Protein AF-A0A6A6K483-F1 (afdb_monomer)

InterPro domains:
  IPR006059 Bacterial-type extracellular solute-binding protein [PF13416] (237-508)
  IPR007039 Conjugal transfer TrbC/type IV secretion VirB2 [PF04956] (13-107)

Structure (mmCIF, N/CA/C/O backbone):
data_AF-A0A6A6K483-F1
#
_entry.id   AF-A0A6A6K483-F1
#
loop_
_atom_site.group_PDB
_atom_site.id
_atom_site.type_symbol
_atom_site.label_atom_id
_atom_site.label_alt_id
_atom_site.label_comp_id
_atom_site.label_asym_id
_atom_site.label_entity_id
_atom_site.label_seq_id
_atom_site.pdbx_PDB_ins_code
_atom_site.Cartn_x
_atom_site.Cartn_y
_atom_site.Cartn_z
_atom_site.occupancy
_atom_site.B_iso_or_equiv
_atom_site.auth_seq_id
_atom_site.auth_comp_id
_atom_site.auth_asym_id
_atom_site.auth_atom_id
_atom_site.pdbx_PDB_model_num
ATOM 1 N N . MET A 1 1 ? 1.329 -46.569 41.539 1.00 29.77 1 MET A N 1
ATOM 2 C CA . MET A 1 1 ? 2.566 -45.798 41.291 1.00 29.77 1 MET A CA 1
ATOM 3 C C . MET A 1 1 ? 2.273 -44.766 40.216 1.00 29.77 1 MET A C 1
ATOM 5 O O . MET A 1 1 ? 1.734 -45.157 39.194 1.00 29.77 1 MET A O 1
ATOM 9 N N . GLY A 1 2 ? 2.611 -43.496 40.460 1.00 30.89 2 GLY A N 1
ATOM 10 C CA . GLY A 1 2 ? 2.746 -42.470 39.416 1.00 30.89 2 GLY A CA 1
ATOM 11 C C . GLY A 1 2 ? 1.512 -41.614 39.125 1.00 30.89 2 GLY A C 1
ATOM 12 O O . GLY A 1 2 ? 0.800 -41.870 38.166 1.00 30.89 2 GLY A O 1
ATOM 13 N N . CYS A 1 3 ? 1.306 -40.570 39.931 1.00 24.34 3 CYS A N 1
ATOM 14 C CA . CYS A 1 3 ? 0.443 -39.425 39.632 1.00 24.34 3 CYS A CA 1
ATOM 15 C C . CYS A 1 3 ? 1.303 -38.345 38.950 1.00 24.34 3 CYS A C 1
ATOM 17 O O . CYS A 1 3 ? 2.382 -38.043 39.465 1.00 24.34 3 CYS A O 1
ATOM 19 N N . GLN A 1 4 ? 0.859 -37.763 37.830 1.00 29.91 4 GLN A N 1
ATOM 20 C CA . GLN A 1 4 ? 1.539 -36.624 37.205 1.00 29.91 4 GLN A CA 1
ATOM 21 C C . GLN A 1 4 ? 0.531 -35.601 36.651 1.00 29.91 4 GLN A C 1
ATOM 23 O O . GLN A 1 4 ? -0.190 -35.860 35.695 1.00 29.91 4 GLN A O 1
ATOM 28 N N . LEU A 1 5 ? 0.499 -34.469 37.364 1.00 29.84 5 LEU A N 1
ATOM 29 C CA . LEU A 1 5 ? 0.119 -33.092 37.027 1.00 29.84 5 LEU A CA 1
ATOM 30 C C . LEU A 1 5 ? -0.931 -32.836 35.924 1.00 29.84 5 LEU A C 1
ATOM 32 O O . LEU A 1 5 ? -0.602 -32.735 34.745 1.00 29.84 5 LEU A O 1
ATOM 36 N N . LEU A 1 6 ? -2.148 -32.491 36.364 1.00 28.91 6 LEU A N 1
ATOM 37 C CA . LEU A 1 6 ? -2.961 -31.445 35.735 1.00 28.91 6 LEU A CA 1
ATOM 38 C C . LEU A 1 6 ? -2.673 -30.106 36.438 1.00 28.91 6 LEU A C 1
ATOM 40 O O . LEU A 1 6 ? -2.994 -29.942 37.615 1.00 28.91 6 LEU A O 1
ATOM 44 N N . CYS A 1 7 ? -2.111 -29.137 35.717 1.00 26.17 7 CYS A N 1
ATOM 45 C CA . CYS A 1 7 ? -2.212 -27.720 36.067 1.00 26.17 7 CYS A CA 1
ATOM 46 C C . CYS A 1 7 ? -3.461 -27.162 35.374 1.00 26.17 7 CYS A C 1
ATOM 48 O O . CYS A 1 7 ? -3.463 -27.002 34.157 1.00 26.17 7 CYS A O 1
ATOM 50 N N . CYS A 1 8 ? -4.519 -26.894 36.143 1.00 30.77 8 CYS A N 1
ATOM 51 C CA . CYS A 1 8 ? -5.704 -26.187 35.663 1.00 30.77 8 CYS A CA 1
ATOM 52 C C . CYS A 1 8 ? -5.619 -24.691 35.982 1.00 30.77 8 CYS A C 1
ATOM 54 O O . CYS A 1 8 ? -5.354 -24.293 37.118 1.00 30.77 8 CYS A O 1
ATOM 56 N N . ASP A 1 9 ? -5.907 -23.908 34.944 1.00 32.09 9 ASP A N 1
ATOM 57 C CA . ASP A 1 9 ? -6.281 -22.498 34.934 1.00 32.09 9 ASP A CA 1
ATOM 58 C C . ASP A 1 9 ? -7.317 -22.135 36.004 1.00 32.09 9 ASP A C 1
ATOM 60 O O . ASP A 1 9 ? -8.366 -22.771 36.124 1.00 32.09 9 ASP A O 1
ATOM 64 N N . VAL A 1 10 ? -7.083 -21.025 36.707 1.00 29.17 10 VAL A N 1
ATOM 65 C CA . VAL A 1 10 ? -8.109 -20.344 37.506 1.00 29.17 10 VAL A CA 1
ATOM 66 C C . VAL A 1 10 ? -8.179 -18.885 37.056 1.00 29.17 10 VAL A C 1
ATOM 68 O O . VAL A 1 10 ? -7.315 -18.069 37.366 1.00 29.17 10 VAL A O 1
ATOM 71 N N . ALA A 1 11 ? -9.227 -18.557 36.296 1.00 34.00 11 ALA A N 1
ATOM 72 C CA . ALA A 1 11 ? -9.532 -17.208 35.823 1.00 34.00 11 ALA A CA 1
ATOM 73 C C . ALA A 1 11 ? -9.796 -16.217 36.987 1.00 34.00 11 ALA A C 1
ATOM 75 O O . ALA A 1 11 ? -10.313 -16.615 38.034 1.00 34.00 11 ALA A O 1
ATOM 76 N N . PRO A 1 12 ? -9.581 -14.897 36.812 1.00 39.22 12 PRO A N 1
ATOM 77 C CA . PRO A 1 12 ? -9.793 -13.889 37.863 1.00 39.22 12 PRO A CA 1
ATOM 78 C C . PRO A 1 12 ? -11.254 -13.749 38.343 1.00 39.22 12 PRO A C 1
ATOM 80 O O . PRO A 1 12 ? -11.494 -13.229 39.433 1.00 39.22 12 PRO A O 1
ATOM 83 N N . ARG A 1 13 ? -12.240 -14.273 37.596 1.00 35.31 13 ARG A N 1
ATOM 84 C CA . ARG A 1 13 ? -13.635 -14.408 38.067 1.00 35.31 13 ARG A CA 1
ATOM 85 C C . ARG A 1 13 ? -13.778 -15.422 39.207 1.00 35.31 13 ARG A C 1
ATOM 87 O O . ARG A 1 13 ? -14.622 -15.229 40.082 1.00 35.31 13 ARG A O 1
ATOM 94 N N . HIS A 1 14 ? -12.934 -16.454 39.230 1.00 35.81 14 HIS A N 1
ATOM 95 C CA . HIS A 1 14 ? -12.906 -17.461 40.289 1.00 35.81 14 HIS A CA 1
ATOM 96 C C . HIS A 1 14 ? -12.181 -16.975 41.540 1.00 35.81 14 HIS A C 1
ATOM 98 O O . HIS A 1 14 ? -12.534 -17.398 42.629 1.00 35.81 14 HIS A O 1
ATOM 104 N N . LEU A 1 15 ? -11.244 -16.028 41.425 1.00 36.41 15 LEU A N 1
ATOM 105 C CA . LEU A 1 15 ? -10.592 -15.434 42.595 1.00 36.41 15 LEU A CA 1
ATOM 106 C C . LEU A 1 15 ? -11.567 -14.547 43.386 1.00 36.41 15 LEU A C 1
ATOM 108 O O . LEU A 1 15 ? -11.631 -14.634 44.606 1.00 36.41 15 LEU A O 1
ATOM 112 N N . ALA A 1 16 ? -12.384 -13.743 42.698 1.00 38.66 16 ALA A N 1
ATOM 113 C CA . ALA A 1 16 ? -13.395 -12.902 43.343 1.00 38.66 16 ALA A CA 1
ATOM 114 C C . ALA A 1 16 ? -14.538 -13.731 43.952 1.00 38.66 16 ALA A C 1
ATOM 116 O O . ALA A 1 16 ? -14.957 -13.469 45.076 1.00 38.66 16 ALA A O 1
ATOM 117 N N . THR A 1 17 ? -15.005 -14.772 43.254 1.00 41.50 17 THR A N 1
ATOM 118 C CA . THR A 1 17 ? -16.007 -15.699 43.808 1.00 41.50 17 THR A CA 1
ATOM 119 C C . THR A 1 17 ? -15.435 -16.586 44.911 1.00 41.50 17 THR A C 1
ATOM 121 O O . THR A 1 17 ? -16.147 -16.840 45.874 1.00 41.50 17 THR A O 1
ATOM 124 N N . ALA A 1 18 ? -14.158 -16.978 44.859 1.00 36.81 18 ALA A N 1
ATOM 125 C CA . ALA A 1 18 ? -13.492 -17.702 45.943 1.00 36.81 18 ALA A CA 1
ATOM 126 C C . ALA A 1 18 ? -13.280 -16.823 47.180 1.00 36.81 18 ALA A C 1
ATOM 128 O O . ALA A 1 18 ? -13.483 -17.298 48.289 1.00 36.81 18 ALA A O 1
ATOM 129 N N . VAL A 1 19 ? -12.937 -15.540 47.014 1.00 42.03 19 VAL A N 1
ATOM 130 C CA . VAL A 1 19 ? -12.815 -14.582 48.126 1.00 42.03 19 VAL A CA 1
ATOM 131 C C . VAL A 1 19 ? -14.181 -14.304 48.756 1.00 42.03 19 VAL A C 1
ATOM 133 O O . VAL A 1 19 ? -14.299 -14.321 49.977 1.00 42.03 19 VAL A O 1
ATOM 136 N N . VAL A 1 20 ? -15.235 -14.135 47.952 1.00 45.78 20 VAL A N 1
ATOM 137 C CA . VAL A 1 20 ? -16.608 -13.966 48.456 1.00 45.78 20 VAL A CA 1
ATOM 138 C C . VAL A 1 20 ? -17.121 -15.248 49.121 1.00 45.78 20 VAL A C 1
ATOM 140 O O . VAL A 1 20 ? -17.722 -15.162 50.186 1.00 45.78 20 VAL A O 1
ATOM 143 N N . ALA A 1 21 ? -16.830 -16.428 48.566 1.00 40.31 21 ALA A N 1
ATOM 144 C CA . ALA A 1 21 ? -17.188 -17.715 49.161 1.00 40.31 21 ALA A CA 1
ATOM 145 C C . ALA A 1 21 ? -16.421 -17.991 50.462 1.00 40.31 21 ALA A C 1
ATOM 147 O O . ALA A 1 21 ? -17.023 -18.483 51.406 1.00 40.31 21 ALA A O 1
ATOM 148 N N . LEU A 1 22 ? -15.136 -17.623 50.551 1.00 38.66 22 LEU A N 1
ATOM 149 C CA . LEU A 1 22 ? -14.339 -17.688 51.783 1.00 38.66 22 LEU A CA 1
ATOM 150 C C . LEU A 1 22 ? -14.907 -16.761 52.858 1.00 38.66 22 LEU A C 1
ATOM 152 O O . LEU A 1 22 ? -15.081 -17.189 53.994 1.00 38.66 22 LEU A O 1
ATOM 156 N N . ILE A 1 23 ? -15.256 -15.523 52.502 1.00 43.28 23 ILE A N 1
ATOM 157 C CA . ILE A 1 23 ? -15.894 -14.573 53.422 1.00 43.28 23 ILE A CA 1
ATOM 158 C C . ILE A 1 23 ? -17.250 -15.115 53.899 1.00 43.28 23 ILE A C 1
ATOM 160 O O . ILE A 1 23 ? -17.551 -15.039 55.087 1.00 43.28 23 ILE A O 1
ATOM 164 N N . TRP A 1 24 ? -18.035 -15.734 53.014 1.00 40.78 24 TRP A N 1
ATOM 165 C CA . TRP A 1 24 ? -19.306 -16.367 53.371 1.00 40.78 24 TRP A CA 1
ATOM 166 C C . TRP A 1 24 ? -19.113 -17.589 54.285 1.00 40.78 24 TRP A C 1
ATOM 168 O O . TRP A 1 24 ? -19.817 -17.714 55.283 1.00 40.78 24 TRP A O 1
ATOM 178 N N . LEU A 1 25 ? -18.103 -18.428 54.019 1.00 36.88 25 LEU A N 1
ATOM 179 C CA . LEU A 1 25 ? -17.744 -19.588 54.845 1.00 36.88 25 LEU A CA 1
ATOM 180 C C . LEU A 1 25 ? -17.293 -19.179 56.254 1.00 36.88 25 LEU A C 1
ATOM 182 O O . LEU A 1 25 ? -17.681 -19.821 57.231 1.00 36.88 25 LEU A O 1
ATOM 186 N N . PHE A 1 26 ? -16.528 -18.088 56.375 1.00 37.84 26 PHE A N 1
ATOM 187 C CA . PHE A 1 26 ? -16.129 -17.515 57.665 1.00 37.84 26 PHE A CA 1
ATOM 188 C C . PHE A 1 26 ? -17.325 -16.955 58.453 1.00 37.84 26 PHE A C 1
ATOM 190 O O . PHE A 1 26 ? -17.364 -17.085 59.676 1.00 37.84 26 PHE A O 1
ATOM 197 N N . ILE A 1 27 ? -18.329 -16.395 57.771 1.00 42.81 27 ILE A N 1
ATOM 198 C CA . ILE A 1 27 ? -19.559 -15.883 58.397 1.00 42.81 27 ILE A CA 1
ATOM 199 C C . ILE A 1 27 ? -20.476 -17.036 58.852 1.00 42.81 27 ILE A C 1
ATOM 201 O O . ILE A 1 27 ? -21.057 -16.976 59.937 1.00 42.81 27 ILE A O 1
ATOM 205 N N . THR A 1 28 ? -20.562 -18.128 58.085 1.00 39.38 28 THR A N 1
ATOM 206 C CA . THR A 1 28 ? -21.364 -19.307 58.460 1.00 39.38 28 THR A CA 1
ATOM 207 C C . THR A 1 28 ? -20.698 -20.193 59.516 1.00 39.38 28 THR A C 1
ATOM 209 O O . THR A 1 28 ? -21.388 -20.772 60.346 1.00 39.38 28 THR A O 1
ATOM 212 N N . ALA A 1 29 ? -19.363 -20.273 59.559 1.00 35.72 29 ALA A N 1
ATOM 213 C CA . ALA A 1 29 ? -18.657 -21.030 60.600 1.00 35.72 29 ALA A CA 1
ATOM 214 C C . ALA A 1 29 ? -18.699 -20.329 61.973 1.00 35.72 29 ALA A C 1
ATOM 216 O O . ALA A 1 29 ? -18.666 -20.992 63.011 1.00 35.72 29 ALA A O 1
ATOM 217 N N . GLY A 1 30 ? -18.827 -18.996 61.992 1.00 35.72 30 GLY A N 1
ATOM 218 C CA . GLY A 1 30 ? -18.997 -18.210 63.219 1.00 35.72 30 GLY A CA 1
ATOM 219 C C . GLY A 1 30 ? -20.357 -18.394 63.905 1.00 35.72 30 GLY A C 1
ATOM 220 O O . GLY A 1 30 ? -20.473 -18.132 65.098 1.00 35.72 30 GLY A O 1
ATOM 221 N N . SER A 1 31 ? -21.375 -18.885 63.190 1.00 34.00 31 SER A N 1
ATOM 222 C CA . SER A 1 31 ? -22.731 -19.087 63.728 1.00 34.00 31 SER A CA 1
ATOM 223 C C . SER A 1 31 ? -22.969 -20.488 64.307 1.00 34.00 31 SER A C 1
ATOM 225 O O . SER A 1 31 ? -23.904 -20.670 65.083 1.00 34.00 31 SER A O 1
ATOM 227 N N . THR A 1 32 ? -22.097 -21.465 64.037 1.00 31.89 32 THR A N 1
ATOM 228 C CA . THR A 1 32 ? -22.197 -22.825 64.606 1.00 31.89 32 THR A CA 1
ATOM 229 C C . THR A 1 32 ? -21.470 -23.022 65.941 1.00 31.89 32 THR A C 1
ATOM 231 O O . THR A 1 32 ? -21.658 -24.054 66.574 1.00 31.89 32 THR A O 1
ATOM 234 N N . TYR A 1 33 ? -20.696 -22.041 66.421 1.00 31.97 33 TYR A N 1
ATOM 235 C CA . TYR A 1 33 ? -20.031 -22.103 67.737 1.00 31.97 33 TYR A CA 1
ATOM 236 C C . TYR A 1 33 ? -20.806 -21.417 68.875 1.00 31.97 33 TYR A C 1
ATOM 238 O O . TYR A 1 33 ? -20.370 -21.456 70.021 1.00 31.97 33 TYR A O 1
ATOM 246 N N . ALA A 1 34 ? -21.965 -20.816 68.592 1.00 31.75 34 ALA A N 1
ATOM 247 C CA . ALA A 1 34 ? -22.735 -20.061 69.583 1.00 31.75 34 ALA A CA 1
ATOM 248 C C . ALA A 1 34 ? -23.815 -20.879 70.327 1.00 31.75 34 ALA A C 1
ATOM 250 O O . ALA A 1 34 ? -24.499 -20.321 71.176 1.00 31.75 34 ALA A O 1
ATOM 251 N N . ASN A 1 35 ? -23.976 -22.180 70.044 1.00 34.09 35 ASN A N 1
ATOM 252 C CA . ASN A 1 35 ? -25.113 -22.974 70.547 1.00 34.09 35 ASN A CA 1
ATOM 253 C C . ASN A 1 35 ? -24.764 -24.170 71.452 1.00 34.09 35 ASN A C 1
ATOM 255 O O . ASN A 1 35 ? -25.586 -25.063 71.638 1.00 34.09 35 ASN A O 1
ATOM 259 N N . THR A 1 36 ? -23.590 -24.184 72.084 1.00 33.44 3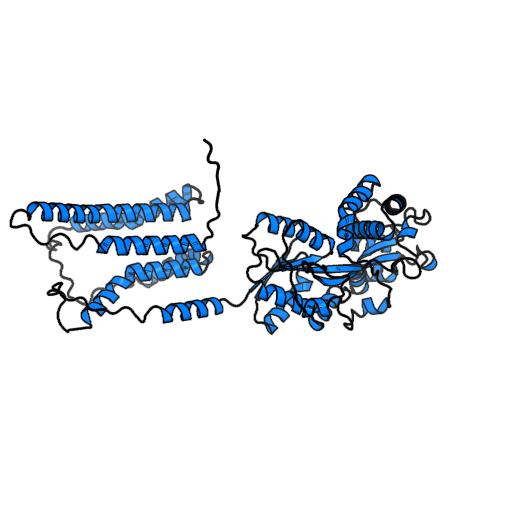6 THR A N 1
ATOM 260 C CA . THR A 1 36 ? -23.279 -25.166 73.141 1.00 33.44 36 THR A CA 1
ATOM 261 C C . THR A 1 36 ? -22.558 -24.510 74.311 1.00 33.44 36 THR A C 1
ATOM 263 O O . THR A 1 36 ? -21.376 -24.747 74.532 1.00 33.44 36 THR A O 1
ATOM 266 N N . ALA A 1 37 ? -23.268 -23.670 75.061 1.00 33.22 37 ALA A N 1
ATOM 267 C CA . ALA A 1 37 ? -22.848 -23.251 76.399 1.00 33.22 37 ALA A CA 1
ATOM 268 C C . ALA A 1 37 ? -24.057 -22.822 77.250 1.00 33.22 37 ALA A C 1
ATOM 270 O O . ALA A 1 37 ? -24.056 -21.772 77.881 1.00 33.22 37 ALA A O 1
ATOM 271 N N . SER A 1 38 ? -25.118 -23.630 77.269 1.00 34.97 38 SER A N 1
ATOM 272 C CA . SER A 1 38 ? -26.158 -23.539 78.296 1.00 34.97 38 SER A CA 1
ATOM 273 C C . SER A 1 38 ? -26.013 -24.736 79.231 1.00 34.97 38 SER A C 1
ATOM 275 O O . SER A 1 38 ? -26.498 -25.819 78.904 1.00 34.97 38 SER A O 1
ATOM 277 N N . ASN A 1 39 ? -25.283 -24.532 80.334 1.00 41.19 39 ASN A N 1
ATOM 278 C CA . ASN A 1 39 ? -25.321 -25.253 81.622 1.00 41.19 39 ASN A CA 1
ATOM 279 C C . ASN A 1 39 ? -23.914 -25.493 82.192 1.00 41.19 39 ASN A C 1
ATOM 281 O O . ASN A 1 39 ? -23.335 -26.559 82.004 1.00 41.19 39 ASN A O 1
ATOM 285 N N . ALA A 1 40 ? -23.400 -24.536 82.967 1.00 29.20 40 ALA A N 1
ATOM 286 C CA . ALA A 1 40 ? -22.409 -24.817 84.004 1.00 29.20 40 ALA A CA 1
ATOM 287 C C . ALA A 1 40 ? -22.515 -23.772 85.123 1.00 29.20 40 ALA A C 1
ATOM 289 O O . ALA A 1 40 ? -22.341 -22.573 84.928 1.00 29.20 40 ALA A O 1
ATOM 290 N N . THR A 1 41 ? -22.859 -24.252 86.309 1.00 35.22 41 THR A N 1
ATOM 291 C CA . THR A 1 41 ? -22.999 -23.504 87.556 1.00 35.22 41 THR A CA 1
ATOM 292 C C . THR A 1 41 ? -21.644 -23.061 88.124 1.00 35.22 41 THR A C 1
ATOM 294 O O . THR A 1 41 ? -20.740 -23.875 88.274 1.00 35.22 41 THR A O 1
ATOM 297 N N . ALA A 1 42 ? -21.557 -21.787 88.519 1.00 39.59 42 ALA A N 1
ATOM 298 C CA . ALA A 1 42 ? -20.763 -21.244 89.635 1.00 39.59 42 ALA A CA 1
ATOM 299 C C . ALA A 1 42 ? -19.236 -21.512 89.729 1.00 39.59 42 ALA A C 1
ATOM 301 O O . ALA A 1 42 ? -18.685 -21.393 90.822 1.00 39.59 42 ALA A O 1
ATOM 302 N N . ALA A 1 43 ? -18.524 -21.783 88.627 1.00 41.94 43 ALA A N 1
ATOM 303 C CA . ALA A 1 43 ? -17.050 -21.884 88.623 1.00 41.94 43 ALA A CA 1
ATOM 304 C C . ALA A 1 43 ? -16.328 -21.049 87.535 1.00 41.94 43 ALA A C 1
ATOM 306 O O . ALA A 1 43 ? -15.119 -21.189 87.363 1.00 41.94 43 ALA A O 1
ATOM 307 N N . ASP A 1 44 ? -17.031 -20.169 86.812 1.00 51.12 44 ASP A N 1
ATOM 308 C CA . ASP A 1 44 ? -16.565 -19.650 85.508 1.00 51.12 44 ASP A CA 1
ATOM 309 C C . ASP A 1 44 ? -16.249 -18.137 85.445 1.00 51.12 44 ASP A C 1
ATOM 311 O O . ASP A 1 44 ? -16.007 -17.567 84.381 1.00 51.12 44 ASP A O 1
ATOM 315 N N . ASP A 1 45 ? -16.196 -17.440 86.582 1.00 49.44 45 ASP A N 1
ATOM 316 C CA . ASP A 1 45 ? -15.871 -16.002 86.575 1.00 49.44 45 ASP A CA 1
ATOM 317 C C . ASP A 1 45 ? -14.387 -15.755 86.222 1.00 49.44 45 ASP A C 1
ATOM 319 O O . ASP A 1 45 ? -14.036 -14.786 85.548 1.00 49.44 45 ASP A O 1
ATOM 323 N N . THR A 1 46 ? -13.491 -16.673 86.599 1.00 47.56 46 THR A N 1
ATOM 324 C CA . THR A 1 46 ? -12.047 -16.524 86.362 1.00 47.56 46 THR A CA 1
ATOM 325 C C . THR A 1 46 ? -11.664 -16.808 84.910 1.00 47.56 46 THR A C 1
ATOM 327 O O . THR A 1 46 ? -10.884 -16.053 84.333 1.00 47.56 46 THR A O 1
ATOM 330 N N . ALA A 1 47 ? -12.216 -17.855 84.288 1.00 43.62 47 ALA A N 1
ATOM 331 C CA . ALA A 1 47 ? -11.900 -18.194 82.899 1.00 43.62 47 ALA A CA 1
ATOM 332 C C . ALA A 1 47 ? -12.513 -17.176 81.925 1.00 43.62 47 ALA A C 1
ATOM 334 O O . ALA A 1 47 ? -11.818 -16.704 81.023 1.00 43.62 47 ALA A O 1
ATOM 335 N N . THR A 1 48 ? -13.738 -16.713 82.191 1.00 47.44 48 THR A N 1
ATOM 336 C CA . THR A 1 48 ? -14.366 -15.614 81.442 1.00 47.44 48 THR A CA 1
ATOM 337 C C . THR A 1 48 ? -13.557 -14.313 81.547 1.00 47.44 48 THR A C 1
ATOM 339 O O . THR A 1 48 ? -13.284 -13.666 80.534 1.00 47.44 48 THR A O 1
ATOM 342 N N . LYS A 1 49 ? -13.064 -13.954 82.744 1.00 42.31 49 LYS A N 1
ATOM 343 C CA . LYS A 1 49 ? -12.193 -12.776 82.935 1.00 42.31 49 LYS A CA 1
ATOM 344 C C . LYS A 1 49 ? -10.848 -12.897 82.220 1.00 42.31 49 LYS A C 1
ATOM 346 O O . LYS A 1 49 ? -10.361 -11.908 81.670 1.00 42.31 49 LYS A O 1
ATOM 351 N N . VAL A 1 50 ? -10.242 -14.084 82.202 1.00 43.28 50 VAL A N 1
ATOM 352 C CA . VAL A 1 50 ? -8.976 -14.330 81.494 1.00 43.28 50 VAL A CA 1
ATOM 353 C C . VAL A 1 50 ? -9.181 -14.211 79.983 1.00 43.28 50 VAL A C 1
ATOM 355 O O . VAL A 1 50 ? -8.405 -13.523 79.325 1.00 43.28 50 VAL A O 1
ATOM 358 N N . ILE A 1 51 ? -10.256 -14.784 79.439 1.00 46.88 51 ILE A N 1
ATOM 359 C CA . ILE A 1 51 ? -10.583 -14.702 78.009 1.00 46.88 51 ILE A CA 1
ATOM 360 C C . ILE A 1 51 ? -10.888 -13.253 77.600 1.00 46.88 51 ILE A C 1
ATOM 362 O O . ILE A 1 51 ? -10.339 -12.775 76.607 1.00 46.88 51 ILE A O 1
ATOM 366 N N . CYS A 1 52 ? -11.658 -12.504 78.394 1.00 43.59 52 CYS A N 1
ATOM 367 C CA . CYS A 1 52 ? -11.887 -11.077 78.152 1.00 43.59 52 CYS A CA 1
ATOM 368 C C . CYS A 1 52 ? -10.586 -10.262 78.188 1.00 43.59 52 CYS A C 1
ATOM 370 O O . CYS A 1 52 ? -10.364 -9.428 77.311 1.00 43.59 52 CYS A O 1
ATOM 372 N N . ASN A 1 53 ? -9.689 -10.525 79.144 1.00 45.00 53 ASN A N 1
ATOM 373 C CA . ASN A 1 53 ? -8.401 -9.834 79.214 1.00 45.00 53 ASN A CA 1
ATOM 374 C C . ASN A 1 53 ? -7.482 -10.181 78.037 1.00 45.00 53 ASN A C 1
ATOM 376 O O . ASN A 1 53 ? -6.797 -9.295 77.531 1.00 45.00 53 ASN A O 1
ATOM 380 N N . VAL A 1 54 ? -7.498 -11.426 77.554 1.00 44.72 54 VAL A N 1
ATOM 381 C CA . VAL A 1 54 ? -6.748 -11.839 76.359 1.00 44.72 54 VAL A CA 1
ATOM 382 C C . VAL A 1 54 ? -7.320 -11.179 75.103 1.00 44.72 54 VAL A C 1
ATOM 384 O O . VAL A 1 54 ? -6.551 -10.675 74.291 1.00 44.72 54 VAL A O 1
ATOM 387 N N . ILE A 1 55 ? -8.644 -11.084 74.962 1.00 48.00 55 ILE A N 1
ATOM 388 C CA . ILE A 1 55 ? -9.285 -10.395 73.829 1.00 48.00 55 ILE A CA 1
ATOM 389 C C . ILE A 1 55 ? -8.960 -8.896 73.849 1.00 48.00 55 ILE A C 1
ATOM 391 O O . ILE A 1 55 ? -8.579 -8.340 72.821 1.00 48.00 55 ILE A O 1
ATOM 395 N N . VAL A 1 56 ? -9.019 -8.246 75.014 1.00 47.75 56 VAL A N 1
ATOM 396 C CA . VAL A 1 56 ? -8.651 -6.827 75.164 1.00 47.75 56 VAL A CA 1
ATOM 397 C C . VAL A 1 56 ? -7.154 -6.611 74.918 1.00 47.75 56 VAL A C 1
ATOM 399 O O . VAL A 1 56 ? -6.763 -5.605 74.325 1.00 47.75 56 VAL A O 1
ATOM 402 N N . PHE A 1 57 ? -6.302 -7.556 75.317 1.00 46.06 57 PHE A N 1
ATOM 403 C CA . PHE A 1 57 ? -4.864 -7.522 75.053 1.00 46.06 57 PHE A CA 1
ATOM 404 C C . PHE A 1 57 ? -4.553 -7.692 73.560 1.00 46.06 57 PHE A C 1
ATOM 406 O O . PHE A 1 57 ? -3.784 -6.910 73.002 1.00 46.06 57 PHE A O 1
ATOM 413 N N . VAL A 1 58 ? -5.210 -8.639 72.883 1.00 45.69 58 VAL A N 1
ATOM 414 C CA . VAL A 1 58 ? -5.092 -8.854 71.432 1.00 45.69 58 VAL A CA 1
ATOM 415 C C . VAL A 1 58 ? -5.665 -7.674 70.648 1.00 45.69 58 VAL A C 1
ATOM 417 O O . VAL A 1 58 ? -5.074 -7.279 69.651 1.00 45.69 58 VAL A O 1
ATOM 420 N N . GLN A 1 59 ? -6.742 -7.033 71.100 1.00 45.44 59 GLN A N 1
ATOM 421 C CA . GLN A 1 59 ? -7.242 -5.804 70.475 1.00 45.44 59 GLN A CA 1
ATOM 422 C C . GLN A 1 59 ? -6.291 -4.617 70.689 1.00 45.44 59 GLN A C 1
ATOM 424 O O . GLN A 1 59 ? -6.087 -3.825 69.770 1.00 45.44 59 GLN A O 1
ATOM 429 N N . LYS A 1 60 ? -5.648 -4.512 71.860 1.00 45.88 60 LYS A N 1
ATOM 430 C CA . LYS A 1 60 ? -4.670 -3.449 72.147 1.00 45.88 60 LYS A CA 1
ATOM 431 C C . LYS A 1 60 ? -3.338 -3.617 71.415 1.00 45.88 60 LYS A C 1
ATOM 433 O O . LYS A 1 60 ? -2.737 -2.606 71.068 1.00 45.88 60 LYS A O 1
ATOM 438 N N . LEU A 1 61 ? -2.868 -4.844 71.181 1.00 46.03 61 LEU A N 1
ATOM 439 C CA . LEU A 1 61 ? -1.596 -5.112 70.488 1.00 46.03 61 LEU A CA 1
ATOM 440 C C . LEU A 1 61 ? -1.766 -5.425 69.001 1.00 46.03 61 LEU A C 1
ATOM 442 O O . LEU A 1 61 ? -0.963 -4.985 68.182 1.00 46.03 61 LEU A O 1
ATOM 446 N N . GLY A 1 62 ? -2.81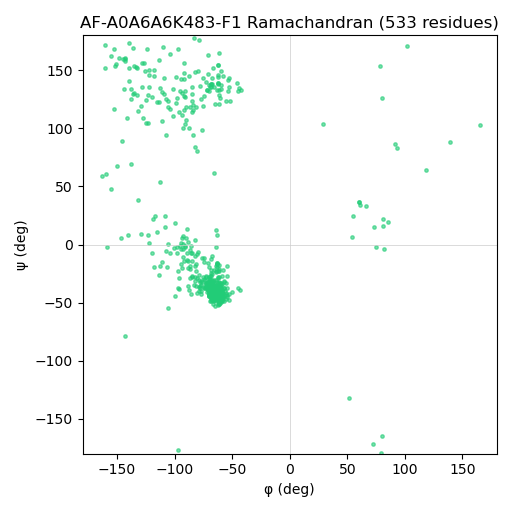8 -6.150 68.637 1.00 44.47 62 GLY A N 1
ATOM 447 C CA . GLY A 1 62 ? -3.077 -6.592 67.271 1.00 44.47 62 GLY A CA 1
ATOM 448 C C . GLY A 1 62 ? -3.473 -5.448 66.347 1.00 44.47 62 GLY A C 1
ATOM 449 O O . GLY A 1 62 ? -2.988 -5.398 65.221 1.00 44.47 62 GLY A O 1
ATOM 450 N N . LEU A 1 63 ? -4.280 -4.488 66.814 1.00 49.09 63 LEU A N 1
ATOM 451 C CA . LEU A 1 63 ? -4.717 -3.368 65.973 1.00 49.09 63 LEU A CA 1
ATOM 452 C C . LEU A 1 63 ? -3.549 -2.441 65.572 1.00 49.09 63 LEU A C 1
ATOM 454 O O . LEU A 1 63 ? -3.427 -2.142 64.383 1.00 49.09 63 LEU A O 1
ATOM 458 N N . PRO A 1 64 ? -2.636 -2.034 66.481 1.00 53.06 64 PRO A N 1
ATOM 459 C CA . PRO A 1 64 ? -1.465 -1.237 66.106 1.00 53.06 64 PRO A CA 1
ATOM 460 C C . PRO A 1 64 ? -0.471 -1.993 65.219 1.00 53.06 64 PRO A C 1
ATOM 462 O O . PRO A 1 64 ? 0.065 -1.410 64.279 1.00 53.06 64 PRO A O 1
ATOM 465 N N . ILE A 1 65 ? -0.249 -3.289 65.473 1.00 56.59 65 ILE A N 1
ATOM 466 C CA . ILE A 1 65 ? 0.674 -4.113 64.677 1.00 56.59 65 ILE A CA 1
ATOM 467 C C . ILE A 1 65 ? 0.114 -4.334 63.268 1.00 56.59 65 ILE A C 1
ATOM 469 O O . ILE A 1 65 ? 0.824 -4.127 62.287 1.00 56.59 65 ILE A O 1
ATOM 473 N N . MET A 1 66 ? -1.169 -4.680 63.149 1.00 53.69 66 MET A N 1
ATOM 474 C CA . MET A 1 66 ? -1.830 -4.883 61.858 1.00 53.69 66 MET A CA 1
ATOM 475 C C . MET A 1 66 ? -1.878 -3.578 61.055 1.00 53.69 66 MET A C 1
ATOM 477 O O . MET A 1 66 ? -1.562 -3.572 59.868 1.00 53.69 66 MET A O 1
ATOM 481 N N . THR A 1 67 ? -2.162 -2.455 61.721 1.00 60.31 67 THR A N 1
ATOM 482 C CA . THR A 1 67 ? -2.106 -1.126 61.099 1.00 60.31 67 THR A CA 1
ATOM 483 C C . THR A 1 67 ? -0.689 -0.806 60.619 1.00 60.31 67 THR A C 1
ATOM 485 O O . THR A 1 67 ? -0.525 -0.349 59.493 1.00 60.31 67 THR A O 1
ATOM 488 N N . GLY A 1 68 ? 0.343 -1.114 61.413 1.00 61.75 68 GLY A N 1
ATOM 489 C CA . GLY A 1 68 ? 1.747 -0.926 61.037 1.00 61.75 68 GLY A CA 1
ATOM 490 C C . GLY A 1 68 ? 2.184 -1.774 59.839 1.00 61.75 68 GLY A C 1
ATOM 491 O O . GLY A 1 68 ? 2.877 -1.271 58.958 1.00 61.75 68 GLY A O 1
ATOM 492 N N . VAL A 1 69 ? 1.739 -3.031 59.753 1.00 56.19 69 VAL A N 1
ATOM 493 C CA . VAL A 1 69 ? 2.048 -3.929 58.624 1.00 56.19 69 VAL A CA 1
ATOM 494 C C . VAL A 1 69 ? 1.323 -3.492 57.347 1.00 56.19 69 VAL A C 1
ATOM 496 O O . VAL A 1 69 ? 1.918 -3.492 56.267 1.00 56.19 69 VAL A O 1
ATOM 499 N N . ILE A 1 70 ? 0.064 -3.060 57.451 1.00 59.62 70 ILE A N 1
ATOM 500 C CA . ILE A 1 70 ? -0.717 -2.573 56.303 1.00 59.62 70 ILE A CA 1
ATOM 501 C C . ILE A 1 70 ? -0.159 -1.235 55.794 1.00 59.62 70 ILE A C 1
ATOM 503 O O . ILE A 1 70 ? 0.020 -1.064 54.588 1.00 59.62 70 ILE A O 1
ATOM 507 N N . LEU A 1 71 ? 0.199 -0.307 56.688 1.00 63.22 71 LEU A N 1
ATOM 508 C CA . LEU A 1 71 ? 0.863 0.942 56.297 1.00 63.22 71 LEU A CA 1
ATOM 509 C C . LEU A 1 71 ? 2.259 0.687 55.727 1.00 63.22 71 LEU A C 1
ATOM 511 O O . LEU A 1 71 ? 2.597 1.252 54.692 1.00 63.22 71 LEU A O 1
ATOM 515 N N . GLY A 1 72 ? 3.051 -0.190 56.347 1.00 57.47 72 GLY A N 1
ATOM 516 C CA . GLY A 1 72 ? 4.402 -0.520 55.891 1.00 57.47 72 GLY A CA 1
ATOM 517 C C . GLY A 1 72 ? 4.419 -1.164 54.504 1.00 57.47 72 GLY A C 1
ATOM 518 O O . GLY A 1 72 ? 5.198 -0.755 53.645 1.00 57.47 72 GLY A O 1
ATOM 519 N N . SER A 1 73 ? 3.514 -2.113 54.247 1.00 48.12 73 SER A N 1
ATOM 520 C CA . SER A 1 73 ? 3.362 -2.740 52.926 1.00 48.12 73 SER A CA 1
ATOM 521 C C . SER A 1 73 ? 2.847 -1.757 51.869 1.00 48.12 73 SER A C 1
ATOM 523 O O . SER A 1 73 ? 3.360 -1.744 50.751 1.00 48.12 73 SER A O 1
ATOM 525 N N . SER A 1 74 ? 1.916 -0.869 52.230 1.00 56.41 74 SER A N 1
ATOM 526 C CA . SER A 1 74 ? 1.404 0.172 51.327 1.00 56.41 74 SER A CA 1
ATOM 527 C C . SER A 1 74 ? 2.474 1.211 50.975 1.00 56.41 74 SER A C 1
ATOM 529 O O . SER A 1 74 ? 2.620 1.583 49.813 1.00 56.41 74 SER A O 1
ATOM 531 N N . ILE A 1 75 ? 3.280 1.643 51.950 1.00 62.88 75 ILE A N 1
ATOM 532 C CA . ILE A 1 75 ? 4.395 2.573 51.725 1.00 62.88 75 ILE A CA 1
ATOM 533 C C . ILE A 1 75 ? 5.469 1.913 50.853 1.00 62.88 75 ILE A C 1
ATOM 535 O O . ILE A 1 75 ? 5.942 2.527 49.903 1.00 62.88 75 ILE A O 1
ATOM 539 N N . MET A 1 76 ? 5.815 0.651 51.106 1.00 52.66 76 MET A N 1
ATOM 540 C CA . MET A 1 76 ? 6.772 -0.091 50.276 1.00 52.66 76 MET A CA 1
ATOM 541 C C . MET A 1 76 ? 6.278 -0.273 48.833 1.00 52.66 76 MET A C 1
ATOM 543 O O . MET A 1 76 ? 7.060 -0.118 47.898 1.00 52.66 76 MET A O 1
ATOM 547 N N . ALA A 1 77 ? 4.985 -0.534 48.628 1.00 54.75 77 ALA A N 1
ATOM 548 C CA . ALA A 1 77 ? 4.400 -0.672 47.294 1.00 54.75 77 ALA A CA 1
ATOM 549 C C . ALA A 1 77 ? 4.390 0.650 46.502 1.00 54.75 77 ALA A C 1
ATOM 551 O O . ALA A 1 77 ? 4.563 0.640 45.284 1.00 54.75 77 ALA A O 1
ATOM 552 N N . ILE A 1 78 ? 4.216 1.786 47.186 1.00 55.34 78 ILE A N 1
ATOM 553 C CA . ILE A 1 78 ? 4.145 3.115 46.561 1.00 55.34 78 ILE A CA 1
ATOM 554 C C . ILE A 1 78 ? 5.544 3.714 46.354 1.00 55.34 78 ILE A C 1
ATOM 556 O O . ILE A 1 78 ? 5.827 4.280 45.299 1.00 55.34 78 ILE A O 1
ATOM 560 N N . PHE A 1 79 ? 6.433 3.581 47.341 1.00 50.88 79 PHE A N 1
ATOM 561 C CA . PHE A 1 79 ? 7.726 4.270 47.377 1.00 50.88 79 PHE A CA 1
ATOM 562 C C . PHE A 1 79 ? 8.932 3.356 47.107 1.00 50.88 79 PHE A C 1
ATOM 564 O O . PHE A 1 79 ? 10.036 3.863 46.930 1.00 50.88 79 PHE A O 1
ATOM 571 N N . GLY A 1 80 ? 8.752 2.035 46.986 1.00 53.12 80 GLY A N 1
ATOM 572 C CA . GLY A 1 80 ? 9.836 1.063 46.758 1.00 53.12 80 GLY A CA 1
ATOM 573 C C . GLY A 1 80 ? 10.592 1.203 45.428 1.00 53.12 80 GLY A C 1
ATOM 574 O O . GLY A 1 80 ? 11.544 0.469 45.185 1.00 53.12 80 GLY A O 1
ATOM 575 N N . ARG A 1 81 ? 10.190 2.143 44.563 1.00 55.97 81 ARG A N 1
ATOM 576 C CA . ARG A 1 81 ? 10.888 2.498 43.314 1.00 55.97 81 ARG A CA 1
ATOM 577 C C . ARG A 1 81 ? 11.649 3.828 43.382 1.00 55.97 81 ARG A C 1
ATOM 579 O O . ARG A 1 81 ? 12.229 4.235 42.379 1.00 55.97 81 ARG A O 1
ATOM 586 N N . LEU A 1 82 ? 11.630 4.527 44.517 1.00 59.22 82 LEU A N 1
ATOM 587 C CA . LEU A 1 82 ? 12.306 5.816 44.680 1.00 59.22 82 LEU A CA 1
ATOM 588 C C . LEU A 1 82 ? 13.726 5.640 45.221 1.00 59.22 82 LEU A C 1
ATOM 590 O O . LEU A 1 82 ? 14.007 4.738 46.005 1.00 59.22 82 LEU A O 1
ATOM 594 N N . ALA A 1 83 ? 14.629 6.529 44.804 1.00 62.56 83 ALA A N 1
ATOM 595 C CA . ALA A 1 83 ? 16.008 6.531 45.274 1.00 62.56 83 ALA A CA 1
ATOM 596 C C . ALA A 1 83 ? 16.056 6.716 46.803 1.00 62.56 83 ALA A C 1
ATOM 598 O O . ALA A 1 83 ? 15.399 7.607 47.347 1.00 62.56 83 ALA A O 1
ATOM 599 N N . TRP A 1 84 ? 16.870 5.906 47.487 1.00 58.84 84 TRP A N 1
ATOM 600 C CA . TRP A 1 84 ? 17.026 5.884 48.949 1.00 58.84 84 TRP A CA 1
ATOM 601 C C . TRP A 1 84 ? 17.111 7.261 49.645 1.00 58.84 84 TRP A C 1
ATOM 603 O O . TRP A 1 84 ? 16.479 7.418 50.692 1.00 58.84 84 TRP A O 1
ATOM 613 N N . PRO A 1 85 ? 17.786 8.289 49.087 1.00 47.22 85 PRO A N 1
ATOM 614 C CA . PRO A 1 85 ? 17.821 9.620 49.698 1.00 47.22 85 PRO A CA 1
ATOM 615 C C . PRO A 1 85 ? 16.438 10.280 49.856 1.00 47.22 85 PRO A C 1
ATOM 617 O O . PRO A 1 85 ? 16.199 10.986 50.835 1.00 47.22 85 PRO A O 1
ATOM 620 N N . ALA A 1 86 ? 15.504 10.024 48.933 1.00 54.25 86 ALA A N 1
ATOM 621 C CA . ALA A 1 86 ? 14.154 10.590 48.975 1.00 54.25 86 ALA A CA 1
ATOM 622 C C . ALA A 1 86 ? 13.291 9.942 50.068 1.00 54.25 86 ALA A C 1
ATOM 624 O O . ALA A 1 86 ? 12.516 10.624 50.736 1.00 54.25 86 ALA A O 1
ATOM 625 N N . ILE A 1 87 ? 13.470 8.638 50.295 1.00 58.62 87 ILE A N 1
ATOM 626 C CA . ILE A 1 87 ? 12.782 7.897 51.359 1.00 58.62 87 ILE A CA 1
ATOM 627 C C . ILE A 1 87 ? 13.254 8.395 52.732 1.00 58.62 87 ILE A C 1
ATOM 629 O O . ILE A 1 87 ? 12.433 8.663 53.608 1.00 58.62 87 ILE A O 1
ATOM 633 N N . VAL A 1 88 ? 14.564 8.604 52.904 1.00 54.50 88 VAL A N 1
ATOM 634 C CA . VAL A 1 88 ? 15.147 9.113 54.157 1.00 54.50 88 VAL A CA 1
ATOM 635 C C . VAL A 1 88 ? 14.642 10.523 54.479 1.00 54.50 88 VAL A C 1
ATOM 637 O O . VAL A 1 88 ? 14.251 10.782 55.617 1.00 54.50 88 VAL A O 1
ATOM 640 N N . MET A 1 89 ? 14.565 11.416 53.488 1.00 54.50 89 MET A N 1
ATOM 641 C CA . MET A 1 89 ? 14.026 12.768 53.693 1.00 54.50 89 MET A CA 1
ATOM 642 C C . MET A 1 89 ? 12.543 12.762 54.078 1.00 54.50 89 MET A C 1
ATOM 644 O O . MET A 1 89 ? 12.130 13.545 54.933 1.00 54.50 89 MET A O 1
ATOM 648 N N . LEU A 1 90 ? 11.748 11.850 53.514 1.00 56.28 90 LEU A N 1
ATOM 649 C CA . LEU A 1 90 ? 10.335 11.706 53.867 1.00 56.28 90 LEU A CA 1
ATOM 650 C C . LEU A 1 90 ? 10.158 11.206 55.314 1.00 56.28 90 LEU A C 1
ATOM 652 O O . LEU A 1 90 ? 9.313 11.706 56.059 1.00 56.28 90 LEU A O 1
ATOM 656 N N . VAL A 1 91 ? 10.989 10.251 55.740 1.00 56.06 91 VAL A N 1
ATOM 657 C CA . VAL A 1 91 ? 10.989 9.739 57.119 1.00 56.06 91 VAL A CA 1
ATOM 658 C C . VAL A 1 91 ? 11.417 10.827 58.108 1.00 56.06 91 VAL A C 1
ATOM 660 O O . VAL A 1 91 ? 10.762 11.009 59.131 1.00 56.06 91 VAL A O 1
ATOM 663 N N . VAL A 1 92 ? 12.446 11.617 57.793 1.00 51.44 92 VAL A N 1
ATOM 664 C CA . VAL A 1 92 ? 12.867 12.755 58.631 1.00 51.44 92 VAL A CA 1
ATOM 665 C C . VAL A 1 92 ? 11.766 13.816 58.713 1.00 51.44 92 VAL A C 1
ATOM 667 O O . VAL A 1 92 ? 11.455 14.295 59.802 1.00 51.44 92 VAL A O 1
ATOM 670 N N . PHE A 1 93 ? 11.110 14.132 57.595 1.00 53.47 93 PHE A N 1
ATOM 671 C CA . PHE A 1 93 ? 9.999 15.084 57.559 1.00 53.47 93 PHE A CA 1
ATOM 672 C C . PHE A 1 93 ? 8.819 14.627 58.430 1.00 53.47 93 PHE A C 1
ATOM 674 O O . PHE A 1 93 ? 8.313 15.398 59.246 1.00 53.47 93 PHE A O 1
ATOM 681 N N . THR A 1 94 ? 8.422 13.354 58.331 1.00 54.94 94 THR A N 1
ATOM 682 C CA . THR A 1 94 ? 7.363 12.787 59.186 1.00 54.94 94 THR A CA 1
ATOM 683 C C . THR A 1 94 ? 7.774 12.726 60.659 1.00 54.94 94 THR A C 1
ATOM 685 O O . THR A 1 94 ? 6.964 13.050 61.525 1.00 54.94 94 THR A O 1
ATOM 688 N N . ALA A 1 95 ? 9.033 12.411 60.972 1.00 48.50 95 ALA A N 1
ATOM 689 C CA . ALA A 1 95 ? 9.538 12.419 62.343 1.00 48.50 95 ALA A CA 1
ATOM 690 C C . ALA A 1 95 ? 9.524 13.824 62.972 1.00 48.50 95 ALA A C 1
ATOM 692 O O . ALA A 1 95 ? 9.214 13.953 64.154 1.00 48.50 95 ALA A O 1
ATOM 693 N N . ILE A 1 96 ? 9.791 14.879 62.195 1.00 55.12 96 ILE A N 1
ATOM 694 C CA . ILE A 1 96 ? 9.706 16.273 62.658 1.00 55.12 96 ILE A CA 1
ATOM 695 C C . ILE A 1 96 ? 8.241 16.679 62.888 1.00 55.12 96 ILE A C 1
ATOM 697 O O . ILE A 1 96 ? 7.914 17.249 63.929 1.00 55.12 96 ILE A O 1
ATOM 701 N N . PHE A 1 97 ? 7.342 16.329 61.964 1.00 50.41 97 PHE A N 1
ATOM 702 C CA . PHE A 1 97 ? 5.925 16.702 62.043 1.00 50.41 97 PHE A CA 1
ATOM 703 C C . PHE A 1 97 ? 5.174 15.970 63.167 1.00 50.41 97 PHE A C 1
ATOM 705 O O . PHE A 1 97 ? 4.409 16.581 63.911 1.00 50.41 97 PHE A O 1
ATOM 712 N N . PHE A 1 98 ? 5.423 14.669 63.340 1.00 49.56 98 PHE A N 1
ATOM 713 C CA . PHE A 1 98 ? 4.805 13.865 64.401 1.00 49.56 98 PHE A CA 1
ATOM 714 C C . PHE A 1 98 ? 5.577 13.927 65.731 1.00 49.56 98 PHE A C 1
ATOM 716 O O . PHE A 1 98 ? 4.996 13.712 66.796 1.00 49.56 98 PHE A O 1
ATOM 723 N N . GLY A 1 99 ? 6.865 14.285 65.705 1.00 41.44 99 GLY A N 1
ATOM 724 C CA . GLY A 1 99 ? 7.680 14.542 66.897 1.00 41.44 99 GLY A CA 1
ATOM 725 C C . GLY A 1 99 ? 7.265 15.801 67.666 1.00 41.44 99 GLY A C 1
ATOM 726 O O . GLY A 1 99 ? 7.482 15.877 68.878 1.00 41.44 99 GLY A O 1
ATOM 727 N N . ALA A 1 100 ? 6.585 16.743 67.004 1.00 44.47 100 ALA A N 1
ATOM 728 C CA . ALA A 1 100 ? 6.066 17.964 67.618 1.00 44.47 100 ALA A CA 1
ATOM 729 C C . ALA A 1 100 ? 5.072 17.687 68.764 1.00 44.47 100 ALA A C 1
ATOM 731 O O . ALA A 1 100 ? 5.076 18.402 69.763 1.00 44.47 100 ALA A O 1
ATOM 732 N N . GLY A 1 101 ? 4.283 16.606 68.692 1.00 42.34 101 GLY A N 1
ATOM 733 C CA . GLY A 1 101 ? 3.311 16.256 69.738 1.00 42.34 101 GLY A CA 1
ATOM 734 C C . GLY A 1 101 ? 3.956 15.897 71.085 1.00 42.34 101 GLY A C 1
ATOM 735 O O . GLY A 1 101 ? 3.471 16.309 72.138 1.00 42.34 101 GLY A O 1
ATOM 736 N N . LYS A 1 102 ? 5.100 15.196 71.068 1.00 45.03 102 LYS A N 1
ATOM 737 C CA . LYS A 1 102 ? 5.870 14.882 72.289 1.00 45.03 102 LYS A CA 1
ATOM 738 C C . LYS A 1 102 ? 6.610 16.102 72.842 1.00 45.03 102 LYS A C 1
ATOM 740 O O . LYS A 1 102 ? 6.798 16.191 74.054 1.00 45.03 102 LYS A O 1
ATOM 745 N N . LEU A 1 103 ? 7.010 17.030 71.971 1.00 42.25 103 LEU A N 1
ATOM 746 C CA . LEU A 1 103 ? 7.639 18.291 72.361 1.00 42.25 103 LEU A CA 1
ATOM 747 C C . LEU A 1 103 ? 6.624 19.224 73.045 1.00 42.25 103 LEU A C 1
ATOM 749 O O . LEU A 1 103 ? 6.917 19.764 74.106 1.00 42.25 103 LEU A O 1
ATOM 753 N N . MET A 1 104 ? 5.409 19.319 72.496 1.00 44.34 104 MET A N 1
ATOM 754 C CA . MET A 1 104 ? 4.292 20.101 73.043 1.00 44.34 104 MET A CA 1
ATOM 755 C C . MET A 1 104 ? 3.802 19.552 74.390 1.00 44.34 104 MET A C 1
ATOM 757 O O . MET A 1 104 ? 3.559 20.324 75.312 1.00 44.34 104 MET A O 1
ATOM 761 N N . ALA A 1 105 ? 3.734 18.225 74.549 1.00 43.03 105 ALA A N 1
ATOM 762 C CA . ALA A 1 105 ? 3.367 17.595 75.821 1.00 43.03 105 ALA A CA 1
ATOM 763 C C . ALA A 1 105 ? 4.412 17.832 76.932 1.00 43.03 105 ALA A C 1
ATOM 765 O O . ALA A 1 105 ? 4.048 18.036 78.088 1.00 43.03 105 ALA A O 1
ATOM 766 N N . LYS A 1 106 ? 5.711 17.855 76.591 1.00 41.25 106 LYS A N 1
ATOM 767 C CA . LYS A 1 106 ? 6.785 18.214 77.536 1.00 41.25 106 LYS A CA 1
ATOM 768 C C . LYS A 1 106 ? 6.814 19.709 77.864 1.00 41.25 106 LYS A C 1
ATOM 770 O O . LYS A 1 106 ? 7.126 20.057 78.996 1.00 41.25 106 LYS A O 1
ATOM 775 N N . PHE A 1 107 ? 6.461 20.570 76.909 1.00 40.19 107 PHE A N 1
ATOM 776 C CA . PHE A 1 107 ? 6.296 22.009 77.140 1.00 40.19 107 PHE A CA 1
ATOM 777 C C . PHE A 1 107 ? 5.108 22.302 78.070 1.00 40.19 107 PHE A C 1
ATOM 779 O O . PHE A 1 107 ? 5.229 23.120 78.976 1.00 40.19 107 PHE A O 1
ATOM 786 N N . ALA A 1 108 ? 3.993 21.583 77.903 1.00 45.25 108 ALA A N 1
ATOM 787 C CA . ALA A 1 108 ? 2.814 21.697 78.763 1.00 45.25 108 ALA A CA 1
ATOM 788 C C . ALA A 1 108 ? 3.065 21.193 80.197 1.00 45.25 108 ALA A C 1
ATOM 790 O O . ALA A 1 108 ? 2.553 21.776 81.145 1.00 45.25 108 ALA A O 1
ATOM 791 N N . ALA A 1 109 ? 3.894 20.157 80.372 1.00 41.31 109 ALA A N 1
ATOM 792 C CA . ALA A 1 109 ? 4.270 19.637 81.691 1.00 41.31 109 ALA A CA 1
ATOM 793 C C . ALA A 1 109 ? 5.277 20.525 82.457 1.00 41.31 109 ALA A C 1
ATOM 795 O O . ALA A 1 109 ? 5.470 20.329 83.654 1.00 41.31 109 ALA A O 1
ATOM 796 N N . GLY A 1 110 ? 5.935 21.474 81.779 1.00 41.84 110 GLY A N 1
ATOM 797 C CA . GLY A 1 110 ? 6.918 22.394 82.367 1.00 41.84 110 GLY A CA 1
ATOM 798 C C . GLY A 1 110 ? 6.350 23.738 82.841 1.00 41.84 110 GLY A C 1
ATOM 799 O O . GLY A 1 110 ? 7.091 24.532 83.415 1.00 41.84 110 GLY A O 1
ATOM 800 N N . LEU A 1 111 ? 5.060 24.008 82.616 1.00 39.31 111 LEU A N 1
ATOM 801 C CA . LEU A 1 111 ? 4.380 25.209 83.106 1.00 39.31 111 LEU A CA 1
ATOM 802 C C . LEU A 1 111 ? 3.727 24.899 84.456 1.00 39.31 111 LEU A C 1
ATOM 804 O O . LEU A 1 111 ? 2.685 24.253 84.536 1.00 39.31 111 LEU A O 1
ATOM 808 N N . GLY A 1 112 ? 4.394 25.320 85.528 1.00 37.16 112 GLY A N 1
ATOM 809 C CA . GLY A 1 112 ? 3.941 25.126 86.900 1.00 37.16 112 GLY A CA 1
ATOM 810 C C . GLY A 1 112 ? 2.609 25.815 87.229 1.00 37.16 112 GLY A C 1
ATOM 811 O O . GLY A 1 112 ? 2.363 26.954 86.849 1.00 37.16 112 GLY A O 1
ATOM 812 N N . SER A 1 113 ? 1.801 25.069 87.987 1.00 44.59 113 SER A N 1
ATOM 813 C CA . SER A 1 113 ? 0.877 25.478 89.059 1.00 44.59 113 SER A CA 1
ATOM 814 C C . SER A 1 113 ? -0.306 26.423 88.808 1.00 44.59 113 SER A C 1
ATOM 816 O O . SER A 1 113 ? -0.679 27.101 89.757 1.00 44.59 113 SER A O 1
ATOM 818 N N . GLU A 1 114 ? -0.978 26.420 87.651 1.00 44.00 114 GLU A N 1
ATOM 819 C CA . GLU A 1 114 ? -2.331 27.033 87.566 1.00 44.00 114 GLU A CA 1
ATOM 820 C C . GLU A 1 114 ? -3.376 26.284 86.717 1.00 44.00 114 GLU A C 1
ATOM 822 O O . GLU A 1 114 ? -4.489 26.772 86.541 1.00 44.00 114 GLU A O 1
ATOM 827 N N . ILE A 1 115 ? -3.104 25.065 86.238 1.00 39.31 115 ILE A N 1
ATOM 828 C CA . ILE A 1 115 ? -4.123 24.263 85.537 1.00 39.31 115 ILE A CA 1
ATOM 829 C C . ILE A 1 115 ? -4.119 22.846 86.110 1.00 39.31 115 ILE A C 1
ATOM 831 O O . ILE A 1 115 ? -3.117 22.138 86.038 1.00 39.31 115 ILE A O 1
ATOM 835 N N . GLY A 1 116 ? -5.233 22.472 86.743 1.00 39.44 116 GLY A N 1
ATOM 836 C CA . GLY A 1 116 ? -5.435 21.174 87.384 1.00 39.44 116 GLY A CA 1
ATOM 837 C C . GLY A 1 116 ? -5.352 19.981 86.425 1.00 39.44 116 GLY A C 1
ATOM 838 O O . GLY A 1 116 ? -5.416 20.124 85.205 1.00 39.44 116 GLY A O 1
ATOM 839 N N . ASP A 1 117 ? -5.206 18.795 87.020 1.00 37.41 117 ASP A N 1
ATOM 840 C CA . ASP A 1 117 ? -4.980 17.502 86.366 1.00 37.41 117 ASP A CA 1
ATOM 841 C C . ASP A 1 117 ? -5.828 17.254 85.103 1.00 37.41 117 ASP A C 1
ATOM 843 O O . ASP A 1 117 ? -7.058 17.348 85.107 1.00 37.41 117 ASP A O 1
ATOM 847 N N . ALA A 1 118 ? -5.161 16.780 84.045 1.00 42.03 118 ALA A N 1
ATOM 848 C CA . ALA A 1 118 ? -5.725 16.450 82.729 1.00 42.03 118 ALA A CA 1
ATOM 849 C C . ALA A 1 118 ? -6.769 15.309 82.719 1.00 42.03 118 ALA A C 1
ATOM 851 O O . ALA A 1 118 ? -7.181 14.853 81.654 1.00 42.03 118 ALA A O 1
ATOM 852 N N . LYS A 1 119 ? -7.201 14.820 83.886 1.00 38.19 119 LYS A N 1
ATOM 853 C CA . LYS A 1 119 ? -8.276 13.827 84.008 1.00 38.19 119 LYS A CA 1
ATOM 854 C C . LYS A 1 119 ? -9.674 14.443 84.122 1.00 38.19 119 LYS A C 1
ATOM 856 O O . LYS A 1 119 ? -10.634 13.715 83.908 1.00 38.19 119 LYS A O 1
ATOM 861 N N . ASN A 1 120 ? -9.790 15.752 84.374 1.00 36.84 120 ASN A N 1
ATOM 862 C CA . ASN A 1 120 ? -11.079 16.428 84.589 1.00 36.84 120 ASN A CA 1
ATOM 863 C C . ASN A 1 120 ? -11.416 17.507 83.541 1.00 36.84 120 ASN A C 1
ATOM 865 O O . ASN A 1 120 ? -12.181 18.426 83.822 1.00 36.84 120 ASN A O 1
ATOM 869 N N . PHE A 1 121 ? -10.868 17.424 82.326 1.00 35.31 121 PHE A N 1
ATOM 870 C CA . PHE A 1 121 ? -11.219 18.370 81.262 1.00 35.31 121 PHE A CA 1
ATOM 871 C C . PHE A 1 121 ? -12.503 17.923 80.536 1.00 35.31 121 PHE A C 1
ATOM 873 O O . PHE A 1 121 ? -12.457 17.109 79.614 1.00 35.31 121 PHE A O 1
ATOM 880 N N . GLU A 1 122 ? -13.661 18.435 80.965 1.00 32.78 122 GLU A N 1
ATOM 881 C CA . GLU A 1 122 ? -14.945 18.243 80.276 1.00 32.78 122 GLU A CA 1
ATOM 882 C C . GLU A 1 122 ? -15.102 19.227 79.105 1.00 32.78 122 GLU A C 1
ATOM 884 O O . GLU A 1 122 ? -15.187 20.441 79.288 1.00 32.78 122 GLU A O 1
ATOM 889 N N . CYS A 1 123 ? -15.220 18.713 77.877 1.00 28.44 123 CYS A N 1
ATOM 890 C CA . CYS A 1 123 ? -15.639 19.516 76.727 1.00 28.44 123 CYS A CA 1
ATOM 891 C C . CYS A 1 123 ? -17.166 19.690 76.706 1.00 28.44 123 CYS A C 1
ATOM 893 O O . CYS A 1 123 ? -17.870 19.033 75.939 1.00 28.44 123 CYS A O 1
ATOM 895 N N . LYS A 1 124 ? -17.680 20.627 77.504 1.00 31.92 124 LYS A N 1
ATOM 896 C CA . LYS A 1 124 ? -18.952 21.308 77.224 1.00 31.92 124 LYS A CA 1
ATOM 897 C C . LYS A 1 124 ? -18.693 22.809 77.173 1.00 31.92 124 LYS A C 1
ATOM 899 O O . LYS A 1 124 ? -18.495 23.446 78.198 1.00 31.92 124 LYS A O 1
ATOM 904 N N . GLY A 1 125 ? -18.680 23.363 75.966 1.00 26.89 125 GLY A N 1
ATOM 905 C CA . GLY A 1 125 ? -18.538 24.799 75.754 1.00 26.89 125 GLY A CA 1
ATOM 906 C C . GLY A 1 125 ? -18.192 25.123 74.309 1.00 26.89 125 GLY A C 1
ATOM 907 O O . GLY A 1 125 ? -17.053 24.954 73.878 1.00 26.89 125 GLY A O 1
ATOM 908 N N . GLU A 1 126 ? -19.188 25.573 73.554 1.00 39.53 126 GLU A N 1
ATOM 909 C CA . GLU A 1 126 ? -18.985 26.243 72.274 1.00 39.53 126 GLU A CA 1
ATOM 910 C C . GLU A 1 126 ? -18.205 27.549 72.499 1.00 39.53 126 GLU A C 1
ATOM 912 O O . GLU A 1 126 ? -18.547 28.331 73.383 1.00 39.53 126 GLU A O 1
ATOM 917 N N . GLY A 1 127 ? -17.172 27.799 71.686 1.00 36.75 127 GLY A N 1
ATOM 918 C CA . GLY A 1 127 ? -16.555 29.126 71.577 1.00 36.75 127 GLY A CA 1
ATOM 919 C C . GLY A 1 127 ? -15.078 29.236 71.965 1.00 36.75 127 GLY A C 1
ATOM 920 O O . GLY A 1 127 ? -14.735 29.989 72.867 1.00 36.75 127 GLY A O 1
ATOM 921 N N . PHE A 1 128 ? -14.170 28.575 71.234 1.00 30.34 128 PHE A N 1
ATOM 922 C CA . PHE A 1 128 ? -12.746 28.971 71.250 1.00 30.34 128 PHE A CA 1
ATOM 923 C C . PHE A 1 128 ? -11.985 28.773 69.921 1.00 30.34 128 PHE A C 1
ATOM 925 O O . PHE A 1 128 ? -10.791 29.030 69.840 1.00 30.34 128 PHE A O 1
ATOM 932 N N . VAL A 1 129 ? -12.647 28.372 68.829 1.00 33.56 129 VAL A N 1
ATOM 933 C CA . VAL A 1 129 ? -11.964 28.149 67.530 1.00 33.56 129 VAL A CA 1
ATOM 934 C C . VAL A 1 129 ? -12.012 29.383 66.611 1.00 33.56 129 VAL A C 1
ATOM 936 O O . VAL A 1 129 ? -11.377 29.418 65.563 1.00 33.56 129 VAL A O 1
ATOM 939 N N . GLN A 1 130 ? -12.700 30.457 67.006 1.00 31.94 130 GLN A N 1
ATOM 940 C CA . GLN A 1 130 ? -12.990 31.581 66.105 1.00 31.94 130 GLN A CA 1
ATOM 941 C C . GLN A 1 130 ? -11.984 32.749 66.148 1.00 31.94 130 GLN A C 1
ATOM 943 O O . GLN A 1 130 ? -12.230 33.764 65.504 1.00 31.94 130 GLN A O 1
ATOM 948 N N . LYS A 1 131 ? -10.861 32.652 66.882 1.00 34.75 131 LYS A N 1
ATOM 949 C CA . LYS A 1 131 ? -10.003 33.829 67.160 1.00 34.75 131 LYS A CA 1
ATOM 950 C C . LYS A 1 131 ? -8.528 33.781 66.755 1.00 34.75 131 LYS A C 1
ATOM 952 O O . LYS A 1 131 ? -7.816 34.737 67.038 1.00 34.75 131 LYS A O 1
ATOM 957 N N . LEU A 1 132 ? -8.066 32.773 66.018 1.00 30.30 132 LEU A N 1
ATOM 958 C CA . LEU A 1 132 ? -6.736 32.814 65.396 1.00 30.30 132 LEU A CA 1
ATOM 959 C C . LEU A 1 132 ? -6.862 32.499 63.906 1.00 30.30 132 LEU A C 1
ATOM 961 O O . LEU A 1 132 ? -7.162 31.372 63.521 1.00 30.30 132 LEU A O 1
ATOM 965 N N . GLY A 1 133 ? -6.667 33.529 63.077 1.00 37.28 133 GLY A N 1
ATOM 966 C CA . GLY A 1 133 ? -6.726 33.506 61.613 1.00 37.28 133 GLY A CA 1
ATOM 967 C C . GLY A 1 133 ? -5.629 32.664 60.956 1.00 37.28 133 GLY A C 1
ATOM 968 O O . GLY A 1 133 ? -4.836 33.173 60.173 1.00 37.28 133 GLY A O 1
ATOM 969 N N . LEU A 1 134 ? -5.615 31.363 61.244 1.00 33.97 134 LEU A N 1
ATOM 970 C CA . LEU A 1 134 ? -4.757 30.349 60.635 1.00 33.97 134 LEU A CA 1
ATOM 971 C C . LEU A 1 134 ? -5.394 29.468 59.521 1.00 33.97 134 LEU A C 1
ATOM 973 O O . LEU A 1 134 ? -4.822 28.416 59.241 1.00 33.97 134 LEU A O 1
ATOM 977 N N . PRO A 1 135 ? -6.523 29.794 58.843 1.00 36.12 135 PRO A N 1
ATOM 978 C CA . PRO A 1 135 ? -6.999 28.948 57.741 1.00 36.12 135 PRO A CA 1
ATOM 979 C C . PRO A 1 135 ? -6.420 29.306 56.358 1.00 36.12 135 PRO A C 1
ATOM 981 O O . PRO A 1 135 ? -6.519 28.493 55.442 1.00 36.12 135 PRO A O 1
ATOM 984 N N . ILE A 1 136 ? -5.781 30.471 56.173 1.00 35.94 136 ILE A N 1
ATOM 985 C CA . ILE A 1 136 ? -5.398 30.941 54.822 1.00 35.94 136 ILE A CA 1
ATOM 986 C C . ILE A 1 136 ? -4.011 30.428 54.380 1.00 35.94 136 ILE A C 1
ATOM 988 O O . ILE A 1 136 ? -3.848 30.053 53.223 1.00 35.94 136 ILE A O 1
ATOM 992 N N . MET A 1 137 ? -3.026 30.297 55.279 1.00 30.53 137 MET A N 1
ATOM 993 C CA . MET A 1 137 ? -1.705 29.745 54.906 1.00 30.53 137 MET A CA 1
ATOM 994 C C . MET A 1 137 ? -1.701 28.216 54.773 1.00 30.53 137 MET A C 1
ATOM 996 O O . MET A 1 137 ? -1.017 27.665 53.911 1.00 30.53 137 MET A O 1
ATOM 1000 N N . THR A 1 138 ? -2.513 27.523 55.571 1.00 38.09 138 THR A N 1
ATOM 1001 C CA . THR A 1 138 ? -2.635 26.061 55.533 1.00 38.09 138 THR A CA 1
ATOM 1002 C C . THR A 1 138 ? -3.339 25.603 54.255 1.00 38.09 138 THR A C 1
ATOM 1004 O O . THR A 1 138 ? -2.932 24.613 53.663 1.00 38.09 138 THR A O 1
ATOM 1007 N N . GLY A 1 139 ? -4.326 26.358 53.754 1.00 33.16 139 GLY A N 1
ATOM 1008 C CA . GLY A 1 139 ? -5.020 26.039 52.500 1.00 33.16 139 GLY A CA 1
ATOM 1009 C C . GLY A 1 139 ? -4.146 26.178 51.246 1.00 33.16 139 GLY A C 1
ATOM 1010 O O . GLY A 1 139 ? -4.224 25.340 50.350 1.00 33.16 139 GLY A O 1
ATOM 1011 N N . VAL A 1 140 ? -3.268 27.185 51.191 1.00 34.16 140 VAL A N 1
ATOM 1012 C CA . VAL A 1 140 ? -2.429 27.455 50.006 1.00 34.16 140 VAL A CA 1
ATOM 1013 C C . VAL A 1 140 ? -1.247 26.478 49.899 1.00 34.16 140 VAL A C 1
ATOM 1015 O O . VAL A 1 140 ? -0.908 26.046 48.795 1.00 34.16 140 VAL A O 1
ATOM 1018 N N . ILE A 1 141 ? -0.665 26.050 51.027 1.00 36.88 141 ILE A N 1
ATOM 1019 C CA . ILE A 1 141 ? 0.460 25.092 51.052 1.00 36.88 141 ILE A CA 1
ATOM 1020 C C . ILE A 1 141 ? -0.031 23.637 50.915 1.00 36.88 141 ILE A C 1
ATOM 1022 O O . ILE A 1 141 ? 0.600 22.830 50.223 1.00 36.88 141 ILE A O 1
ATOM 1026 N N . LEU A 1 142 ? -1.195 23.293 51.489 1.00 37.81 142 LEU A N 1
ATOM 1027 C CA . LEU A 1 142 ? -1.805 21.973 51.281 1.00 37.81 142 LEU A CA 1
ATOM 1028 C C . LEU A 1 142 ? -2.357 21.836 49.853 1.00 37.81 142 LEU A C 1
ATOM 1030 O O . LEU A 1 142 ? -2.180 20.792 49.237 1.00 37.81 142 LEU A O 1
ATOM 1034 N N . GLY A 1 143 ? -2.946 22.896 49.287 1.00 33.59 143 GLY A N 1
ATOM 1035 C CA . GLY A 1 143 ? -3.469 22.898 47.917 1.00 33.59 143 GLY A CA 1
ATOM 1036 C C . GLY A 1 143 ? -2.390 22.706 46.846 1.00 33.59 143 GLY A C 1
ATOM 1037 O O . GLY A 1 143 ? -2.587 21.941 45.904 1.00 33.59 143 GLY A O 1
ATOM 1038 N N . SER A 1 144 ? -1.219 23.324 47.015 1.00 34.78 144 SER A N 1
ATOM 1039 C CA . SER A 1 144 ? -0.086 23.170 46.088 1.00 34.78 144 SER A CA 1
ATOM 1040 C C . SER A 1 144 ? 0.599 21.799 46.203 1.00 34.78 144 SER A C 1
ATOM 1042 O O . SER A 1 144 ? 0.989 21.221 45.188 1.00 34.78 144 SER A O 1
ATOM 1044 N N . SER A 1 145 ? 0.647 21.217 47.406 1.00 37.50 145 SER A N 1
ATOM 1045 C CA . SER A 1 145 ? 1.189 19.866 47.633 1.00 37.50 145 SER A CA 1
ATOM 1046 C C . SER A 1 145 ? 0.239 18.758 47.150 1.00 37.50 145 SER A C 1
ATOM 1048 O O . SER A 1 145 ? 0.680 17.757 46.592 1.00 37.50 145 SER A O 1
ATOM 1050 N N . ILE A 1 146 ? -1.074 18.954 47.298 1.00 40.16 146 ILE A N 1
ATOM 1051 C CA . ILE A 1 146 ? -2.116 18.045 46.798 1.00 40.16 146 ILE A CA 1
ATOM 1052 C C . ILE A 1 146 ? -2.150 18.080 45.261 1.00 40.16 146 ILE A C 1
ATOM 1054 O O . ILE A 1 146 ? -2.108 17.030 44.628 1.00 40.16 146 ILE A O 1
ATOM 1058 N N . MET A 1 147 ? -2.108 19.254 44.626 1.00 37.06 147 MET A N 1
ATOM 1059 C CA . MET A 1 147 ? -2.106 19.355 43.155 1.00 37.06 147 MET A CA 1
ATOM 1060 C C . MET A 1 147 ? -0.886 18.676 42.502 1.00 37.06 147 MET A C 1
ATOM 1062 O O . MET A 1 147 ? -1.026 18.045 41.454 1.00 37.06 147 MET A O 1
ATOM 1066 N N . ALA A 1 148 ? 0.289 18.718 43.141 1.00 40.59 148 ALA A N 1
ATOM 1067 C CA . ALA A 1 148 ? 1.488 18.024 42.658 1.00 40.59 148 ALA A CA 1
ATOM 1068 C C . ALA A 1 148 ? 1.398 16.485 42.771 1.00 40.59 148 ALA A C 1
ATOM 1070 O O . ALA A 1 148 ? 2.007 15.771 41.973 1.00 40.59 148 ALA A O 1
ATOM 1071 N N . ILE A 1 149 ? 0.623 15.971 43.734 1.00 41.84 149 ILE A N 1
ATOM 1072 C CA . ILE A 1 149 ? 0.434 14.532 43.986 1.00 41.84 149 ILE A CA 1
ATOM 1073 C C . ILE A 1 149 ? -0.710 13.960 43.131 1.00 41.84 149 ILE A C 1
ATOM 1075 O O . ILE A 1 149 ? -0.594 12.861 42.590 1.00 41.84 149 ILE A O 1
ATOM 1079 N N . PHE A 1 150 ? -1.801 14.709 42.951 1.00 41.84 150 PHE A N 1
ATOM 1080 C CA . PHE A 1 150 ? -2.993 14.242 42.235 1.00 41.84 150 PHE A CA 1
ATOM 1081 C C . PHE A 1 150 ? -2.924 14.421 40.710 1.00 41.84 150 PHE A C 1
ATOM 1083 O O . PHE A 1 150 ? -3.670 13.756 39.997 1.00 41.84 150 PHE A O 1
ATOM 1090 N N . GLY A 1 151 ? -1.983 15.216 40.185 1.00 39.06 151 GLY A N 1
ATOM 1091 C CA . GLY A 1 151 ? -1.789 15.389 38.737 1.00 39.06 151 GLY A CA 1
ATOM 1092 C C . GLY A 1 151 ? -1.278 14.149 37.983 1.00 39.06 151 GLY A C 1
ATOM 1093 O O . GLY A 1 151 ? -1.262 14.150 36.755 1.00 39.06 151 GLY A O 1
ATOM 1094 N N . LYS A 1 152 ? -0.857 13.086 38.688 1.00 41.50 152 LYS A N 1
ATOM 1095 C CA . LYS A 1 152 ? -0.344 11.835 38.089 1.00 41.50 152 LYS A CA 1
ATOM 1096 C C . LYS A 1 152 ? -1.108 10.570 38.500 1.00 41.50 152 LYS A C 1
ATOM 1098 O O . LYS A 1 152 ? -0.733 9.481 38.070 1.00 41.50 152 LYS A O 1
ATOM 1103 N N . LEU A 1 153 ? -2.160 10.683 39.316 1.00 41.41 153 LEU A N 1
ATOM 1104 C CA . LEU A 1 153 ? -2.963 9.532 39.740 1.00 41.41 153 LEU A CA 1
ATOM 1105 C C . LEU A 1 153 ? -4.174 9.344 38.821 1.00 41.41 153 LEU A C 1
ATOM 1107 O O . LEU A 1 153 ? -4.946 10.271 38.591 1.00 41.41 153 LEU A O 1
ATOM 1111 N N . ALA A 1 154 ? -4.376 8.119 38.332 1.00 42.66 154 ALA A N 1
ATOM 1112 C CA . ALA A 1 154 ? -5.586 7.768 37.598 1.00 42.66 154 ALA A CA 1
ATOM 1113 C C . ALA A 1 154 ? -6.823 7.927 38.504 1.00 42.66 154 ALA A C 1
ATOM 1115 O O . ALA A 1 154 ? -6.813 7.504 39.661 1.00 42.66 154 ALA A O 1
ATOM 1116 N N . TRP A 1 155 ? -7.908 8.483 37.956 1.00 45.94 155 TRP A N 1
ATOM 1117 C CA . TRP A 1 155 ? -9.175 8.752 38.654 1.00 45.94 155 TRP A CA 1
ATOM 1118 C C . TRP A 1 155 ? -9.705 7.603 39.546 1.00 45.94 155 TRP A C 1
ATOM 1120 O O . TRP A 1 155 ? -10.168 7.885 40.653 1.00 45.94 155 TRP A O 1
ATOM 1130 N N . PRO A 1 156 ? -9.573 6.310 39.174 1.00 42.47 156 PRO A N 1
ATOM 1131 C CA . PRO A 1 156 ? -10.008 5.202 40.029 1.00 42.47 156 PRO A CA 1
ATOM 1132 C C . PRO A 1 156 ? -9.270 5.124 41.373 1.00 42.47 156 PRO A C 1
ATOM 1134 O O . PRO A 1 156 ? -9.867 4.745 42.377 1.00 42.47 156 PRO A O 1
ATOM 1137 N N . ALA A 1 157 ? -7.991 5.512 41.418 1.00 44.91 157 ALA A N 1
ATOM 1138 C CA . ALA A 1 157 ? -7.203 5.516 42.650 1.00 44.91 157 ALA A CA 1
ATOM 1139 C C . ALA A 1 157 ? -7.652 6.632 43.604 1.00 44.91 157 ALA A C 1
ATOM 1141 O O . ALA A 1 157 ? -7.671 6.435 44.815 1.00 44.91 157 ALA A O 1
ATOM 1142 N N . ILE A 1 158 ? -8.083 7.773 43.057 1.00 46.22 158 ILE A N 1
ATOM 1143 C CA . ILE A 1 158 ? -8.634 8.899 43.823 1.00 46.22 158 ILE A CA 1
ATOM 1144 C C . ILE A 1 158 ? -9.983 8.504 44.427 1.00 46.22 158 ILE A C 1
ATOM 1146 O O . ILE A 1 158 ? -10.204 8.690 45.621 1.00 46.22 158 ILE A O 1
ATOM 1150 N N . VAL A 1 159 ? -10.859 7.891 43.624 1.00 45.34 159 VAL A N 1
ATOM 1151 C CA . VAL A 1 159 ? -12.169 7.409 44.083 1.00 45.34 159 VAL A CA 1
ATOM 1152 C C . VAL A 1 159 ? -12.009 6.334 45.157 1.00 45.34 159 VAL A C 1
ATOM 1154 O O . VAL A 1 159 ? -12.670 6.420 46.186 1.00 45.34 159 VAL A O 1
ATOM 1157 N N . MET A 1 160 ? -11.089 5.377 44.988 1.00 44.81 160 MET A N 1
ATOM 1158 C CA . MET A 1 160 ? -10.797 4.390 46.032 1.00 44.81 160 MET A CA 1
ATOM 1159 C C . MET A 1 160 ? -10.282 5.041 47.311 1.00 44.81 160 MET A C 1
ATOM 1161 O O . MET A 1 160 ? -10.743 4.672 48.383 1.00 44.81 160 MET A O 1
ATOM 1165 N N . LEU A 1 161 ? -9.390 6.031 47.227 1.00 43.78 161 LEU A N 1
ATOM 1166 C CA . LEU A 1 161 ? -8.859 6.697 48.416 1.00 43.78 161 LEU A CA 1
ATOM 1167 C C . LEU A 1 161 ? -9.955 7.449 49.185 1.00 43.78 161 LEU A C 1
ATOM 1169 O O . LEU A 1 161 ? -10.006 7.363 50.411 1.00 43.78 161 LEU A O 1
ATOM 1173 N N . VAL A 1 162 ? -10.847 8.138 48.465 1.00 45.44 162 VAL A N 1
ATOM 1174 C CA . VAL A 1 162 ? -11.987 8.881 49.028 1.00 45.44 162 VAL A CA 1
ATOM 1175 C C . VAL A 1 162 ? -13.033 7.933 49.614 1.00 45.44 162 VAL A C 1
ATOM 1177 O O . VAL A 1 162 ? -13.529 8.175 50.709 1.00 45.44 162 VAL A O 1
ATOM 1180 N N . VAL A 1 163 ? -13.332 6.820 48.941 1.00 44.97 163 VAL A N 1
ATOM 1181 C CA . VAL A 1 163 ? -14.244 5.786 49.453 1.00 44.97 163 VAL A CA 1
ATOM 1182 C C . VAL A 1 163 ? -13.645 5.103 50.683 1.00 44.97 163 VAL A C 1
ATOM 1184 O O . VAL A 1 163 ? -14.340 4.919 51.677 1.00 44.97 163 VAL A O 1
ATOM 1187 N N . PHE A 1 164 ? -12.346 4.805 50.679 1.00 44.06 164 PHE A N 1
ATOM 1188 C CA . PHE A 1 164 ? -11.658 4.181 51.810 1.00 44.06 164 PHE A CA 1
ATOM 1189 C C . PHE A 1 164 ? -11.608 5.113 53.030 1.00 44.06 164 PHE A C 1
ATOM 1191 O O . PHE A 1 164 ? -11.874 4.673 54.147 1.00 44.06 164 PHE A O 1
ATOM 1198 N N . THR A 1 165 ? -11.364 6.415 52.828 1.00 43.66 165 THR A N 1
ATOM 1199 C CA . THR A 1 165 ? -11.443 7.413 53.911 1.00 43.66 165 THR A CA 1
ATOM 1200 C C . THR A 1 165 ? -12.877 7.669 54.371 1.00 43.66 165 THR A C 1
ATOM 1202 O O . THR A 1 165 ? -13.099 7.797 55.572 1.00 43.66 165 THR A O 1
ATOM 1205 N N . ALA A 1 166 ? -13.865 7.677 53.474 1.00 41.69 166 ALA A N 1
ATOM 1206 C CA . ALA A 1 166 ? -15.276 7.826 53.831 1.00 41.69 166 ALA A CA 1
ATOM 1207 C C . ALA A 1 166 ? -15.816 6.618 54.614 1.00 41.69 166 ALA A C 1
ATOM 1209 O O . ALA A 1 166 ? -16.592 6.796 55.550 1.00 41.69 166 ALA A O 1
ATOM 1210 N N . ILE A 1 167 ? -15.372 5.400 54.294 1.00 46.62 167 ILE A N 1
ATOM 1211 C CA . ILE A 1 167 ? -15.739 4.185 55.032 1.00 46.62 167 ILE A CA 1
ATOM 1212 C C . ILE A 1 167 ? -15.082 4.181 56.419 1.00 46.62 167 ILE A C 1
ATOM 1214 O O . ILE A 1 167 ? -15.762 3.918 57.409 1.00 46.62 167 ILE A O 1
ATOM 1218 N N . PHE A 1 168 ? -13.799 4.542 56.524 1.00 40.25 168 PHE A N 1
ATOM 1219 C CA . PHE A 1 168 ? -13.090 4.534 57.810 1.00 40.25 168 PHE A CA 1
ATOM 1220 C C . PHE A 1 168 ? -13.479 5.685 58.750 1.00 40.25 168 PHE A C 1
ATOM 1222 O O . PHE A 1 168 ? -13.579 5.470 59.956 1.00 40.25 168 PHE A O 1
ATOM 1229 N N . PHE A 1 169 ? -13.727 6.895 58.234 1.00 38.12 169 PHE A N 1
ATOM 1230 C CA . PHE A 1 169 ? -14.083 8.058 59.063 1.00 38.12 169 PHE A CA 1
ATOM 1231 C C . PHE A 1 169 ? -15.597 8.326 59.147 1.00 38.12 169 PHE A C 1
ATOM 1233 O O . PHE A 1 169 ? -16.054 8.950 60.105 1.00 38.12 169 PHE A O 1
ATOM 1240 N N . GLY A 1 170 ? -16.396 7.862 58.180 1.00 39.38 170 GLY A N 1
ATOM 1241 C CA . GLY A 1 170 ? -17.836 8.139 58.097 1.00 39.38 170 GLY A CA 1
ATOM 1242 C C . GLY A 1 170 ? -18.748 7.094 58.748 1.00 39.38 170 GLY A C 1
ATOM 1243 O O . GLY A 1 170 ? -19.876 7.425 59.119 1.00 39.38 170 GLY A O 1
ATOM 1244 N N . ALA A 1 171 ? -18.279 5.859 58.961 1.00 37.50 171 ALA A N 1
ATOM 1245 C CA . ALA A 1 171 ? -19.118 4.785 59.505 1.00 37.50 171 ALA A CA 1
ATOM 1246 C C . ALA A 1 171 ? -19.508 4.990 60.984 1.00 37.50 171 ALA A C 1
ATOM 1248 O O . ALA A 1 171 ? -20.580 4.556 61.400 1.00 37.50 171 ALA A O 1
ATOM 1249 N N . GLY A 1 172 ? -18.705 5.713 61.774 1.00 33.22 172 GLY A N 1
ATOM 1250 C CA . GLY A 1 172 ? -18.983 5.915 63.204 1.00 33.22 172 GLY A CA 1
ATOM 1251 C C . GLY A 1 172 ? -20.210 6.793 63.490 1.00 33.22 172 GLY A C 1
ATOM 1252 O O . GLY A 1 172 ? -21.015 6.477 64.363 1.00 33.22 172 GLY A O 1
ATOM 1253 N N . LYS A 1 173 ? -20.402 7.883 62.732 1.00 35.62 173 LYS A N 1
ATOM 1254 C CA . LYS A 1 173 ? -21.513 8.834 62.954 1.00 35.62 173 LYS A CA 1
ATOM 1255 C C . LYS A 1 173 ? -22.836 8.384 62.333 1.00 35.62 173 LYS A C 1
ATOM 1257 O O . LYS A 1 173 ? -23.891 8.762 62.838 1.00 35.62 173 LYS A O 1
ATOM 1262 N N . LEU A 1 174 ? -22.789 7.594 61.260 1.00 34.12 174 LEU A N 1
ATOM 1263 C CA . LEU A 1 174 ? -23.991 7.082 60.600 1.00 34.12 174 LEU A CA 1
ATOM 1264 C C . LEU A 1 174 ? -24.605 5.915 61.388 1.00 34.12 174 LEU A C 1
ATOM 1266 O O . LEU A 1 174 ? -25.817 5.891 61.581 1.00 34.12 174 LEU A O 1
ATOM 1270 N N . MET A 1 175 ? -23.769 5.027 61.939 1.00 36.66 175 MET A N 1
ATOM 1271 C CA . MET A 1 175 ? -24.209 3.939 62.823 1.00 36.66 175 MET A CA 1
ATOM 1272 C C . MET A 1 175 ? -24.793 4.469 64.142 1.00 36.66 175 MET A C 1
ATOM 1274 O O . MET A 1 175 ? -25.832 3.990 64.591 1.00 36.66 175 MET A O 1
ATOM 1278 N N . ALA A 1 176 ? -24.197 5.521 64.721 1.00 35.75 176 ALA A N 1
ATOM 1279 C CA . ALA A 1 176 ? -24.710 6.155 65.940 1.00 35.75 176 ALA A CA 1
ATOM 1280 C C . ALA A 1 176 ? -26.080 6.838 65.741 1.00 35.75 176 ALA A C 1
ATOM 1282 O O . ALA A 1 176 ? -26.909 6.832 66.647 1.00 35.75 176 ALA A O 1
ATOM 1283 N N . LYS A 1 177 ? -26.347 7.399 64.552 1.00 35.22 177 LYS A N 1
ATOM 1284 C CA . LYS A 1 177 ? -27.649 8.008 64.223 1.00 35.22 177 LYS A CA 1
ATOM 1285 C C . LYS A 1 177 ? -28.716 6.990 63.818 1.00 35.22 177 LYS A C 1
ATOM 1287 O O . LYS A 1 177 ? -29.887 7.238 64.077 1.00 35.22 177 LYS A O 1
ATOM 1292 N N . PHE A 1 178 ? -28.330 5.852 63.237 1.00 35.62 178 PHE A N 1
ATOM 1293 C CA . PHE A 1 178 ? -29.263 4.754 62.961 1.00 35.62 178 PHE A CA 1
ATOM 1294 C C . PHE A 1 178 ? -29.713 4.040 64.244 1.00 35.62 178 PHE A C 1
ATOM 1296 O O . PHE A 1 178 ? -30.883 3.689 64.358 1.00 35.62 178 PHE A O 1
ATOM 1303 N N . ALA A 1 179 ? -28.830 3.904 65.240 1.00 36.53 179 ALA A N 1
ATOM 1304 C CA . ALA A 1 179 ? -29.187 3.350 66.550 1.00 36.53 179 ALA A CA 1
ATOM 1305 C C . ALA A 1 179 ? -30.138 4.262 67.355 1.00 36.53 179 ALA A C 1
ATOM 1307 O O . ALA A 1 179 ? -30.999 3.770 68.077 1.00 36.53 179 ALA A O 1
ATOM 1308 N N . ALA A 1 180 ? -30.034 5.586 67.195 1.00 35.25 180 ALA A N 1
ATOM 1309 C CA . ALA A 1 180 ? -30.886 6.558 67.887 1.00 35.25 180 ALA A CA 1
ATOM 1310 C C . ALA A 1 180 ? -32.290 6.736 67.262 1.00 35.25 180 ALA A C 1
ATOM 1312 O O . ALA A 1 180 ? -33.124 7.450 67.812 1.00 35.25 180 ALA A O 1
ATOM 1313 N N . GLY A 1 181 ? -32.558 6.123 66.103 1.00 34.53 181 GLY A N 1
ATOM 1314 C CA . GLY A 1 181 ? -33.731 6.425 65.278 1.00 34.53 181 GLY A CA 1
ATOM 1315 C C . GLY A 1 181 ? -34.971 5.552 65.480 1.00 34.53 181 GLY A C 1
ATOM 1316 O O . GLY A 1 181 ? -35.933 5.764 64.749 1.00 34.53 181 GLY A O 1
ATOM 1317 N N . ILE A 1 182 ? -34.980 4.576 66.401 1.00 40.78 182 ILE A N 1
ATOM 1318 C CA . ILE A 1 182 ? -36.117 3.637 66.509 1.00 40.78 182 ILE A CA 1
ATOM 1319 C C . ILE A 1 182 ? -36.878 3.675 67.842 1.00 40.78 182 ILE A C 1
ATOM 1321 O O . ILE A 1 182 ? -38.035 3.295 67.809 1.00 40.78 182 ILE A O 1
ATOM 1325 N N . ASN A 1 183 ? -36.361 4.190 68.968 1.00 36.88 183 ASN A N 1
ATOM 1326 C CA . ASN A 1 183 ? -37.188 4.352 70.188 1.00 36.88 183 ASN A CA 1
ATOM 1327 C C . ASN A 1 183 ? -36.585 5.308 71.240 1.00 36.88 183 ASN A C 1
ATOM 1329 O O . ASN A 1 183 ? -36.345 4.906 72.368 1.00 36.88 183 ASN A O 1
ATOM 1333 N N . GLY A 1 184 ? -36.338 6.571 70.885 1.00 41.69 184 GLY A N 1
ATOM 1334 C CA . GLY A 1 184 ? -36.406 7.707 71.825 1.00 41.69 184 GLY A CA 1
ATOM 1335 C C . GLY A 1 184 ? -35.609 7.729 73.147 1.00 41.69 184 GLY A C 1
ATOM 1336 O O . GLY A 1 184 ? -35.813 8.688 73.878 1.00 41.69 184 GLY A O 1
ATOM 1337 N N . ASP A 1 185 ? -34.711 6.788 73.455 1.00 31.17 185 ASP A N 1
ATOM 1338 C CA . ASP A 1 185 ? -33.975 6.724 74.730 1.00 31.17 185 ASP A CA 1
ATOM 1339 C C . ASP A 1 185 ? -32.461 6.470 74.547 1.00 31.17 185 ASP A C 1
ATOM 1341 O O . ASP A 1 185 ? -32.006 5.882 73.562 1.00 31.17 185 ASP A O 1
ATOM 1345 N N . GLU A 1 186 ? -31.667 6.947 75.514 1.00 37.59 186 GLU A N 1
ATOM 1346 C CA . GLU A 1 186 ? -30.197 6.914 75.537 1.00 37.59 186 GLU A CA 1
ATOM 1347 C C . GLU A 1 186 ? -29.591 5.498 75.427 1.00 37.59 186 GLU A C 1
ATOM 1349 O O . GLU A 1 186 ? -30.063 4.528 76.020 1.00 37.59 186 GLU A O 1
ATOM 1354 N N . ALA A 1 187 ? -28.445 5.403 74.740 1.00 34.66 187 ALA A N 1
ATOM 1355 C CA . ALA A 1 187 ? -27.691 4.179 74.429 1.00 34.66 187 ALA A CA 1
ATOM 1356 C C . ALA A 1 187 ? -27.110 3.40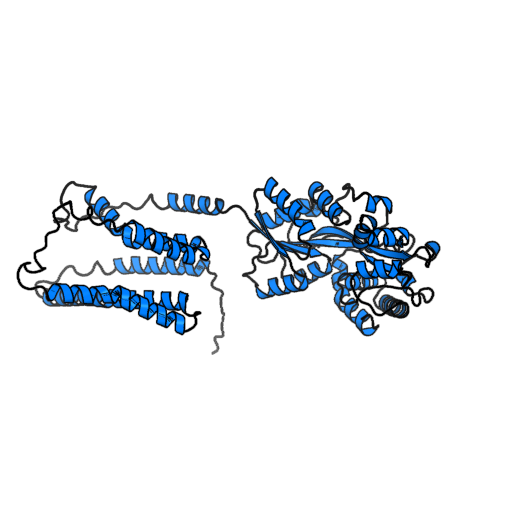2 75.639 1.00 34.66 187 ALA A C 1
ATOM 1358 O O . ALA A 1 187 ? -26.278 2.514 75.461 1.00 34.66 187 ALA A O 1
ATOM 1359 N N . SER A 1 188 ? -27.517 3.714 76.870 1.00 37.91 188 SER A N 1
ATOM 1360 C CA . SER A 1 188 ? -27.020 3.085 78.102 1.00 37.91 188 SER A CA 1
ATOM 1361 C C . SER A 1 188 ? -27.832 1.860 78.556 1.00 37.91 188 SER A C 1
ATOM 1363 O O . SER A 1 188 ? -27.467 1.232 79.549 1.00 37.91 188 SER A O 1
ATOM 1365 N N . LYS A 1 189 ? -28.905 1.480 77.843 1.00 33.34 189 LYS A N 1
ATOM 1366 C CA . LYS A 1 189 ? -29.811 0.373 78.227 1.00 33.34 189 LYS A CA 1
ATOM 1367 C C . LYS A 1 189 ? -30.127 -0.637 77.111 1.00 33.34 189 LYS A C 1
ATOM 1369 O O . LYS A 1 189 ? -31.248 -1.130 77.025 1.00 33.34 189 LYS A O 1
ATOM 1374 N N . PHE A 1 190 ? -29.164 -0.987 76.261 1.00 31.23 190 PHE A N 1
ATOM 1375 C CA . PHE A 1 190 ? -29.384 -2.053 75.274 1.00 31.23 190 PHE A CA 1
ATOM 1376 C C . PHE A 1 190 ? -29.116 -3.437 75.889 1.00 31.23 190 PHE A C 1
ATOM 1378 O O . PHE A 1 190 ? -27.981 -3.744 76.250 1.00 31.23 190 PHE A O 1
ATOM 1385 N N . ASN A 1 191 ? -30.160 -4.263 76.013 1.00 32.31 191 ASN A N 1
ATOM 1386 C CA . ASN A 1 191 ? -30.083 -5.646 76.486 1.00 32.31 191 ASN A CA 1
ATOM 1387 C C . ASN A 1 191 ? -30.347 -6.592 75.303 1.00 32.31 191 ASN A C 1
ATOM 1389 O O . ASN A 1 191 ? -31.310 -6.403 74.564 1.00 32.31 191 ASN A O 1
ATOM 1393 N N . CYS A 1 192 ? -29.470 -7.575 75.093 1.00 29.92 192 CYS A N 1
ATOM 1394 C CA . CYS A 1 192 ? -29.500 -8.457 73.924 1.00 29.92 192 CYS A CA 1
ATOM 1395 C C . CYS A 1 192 ? -30.507 -9.598 74.104 1.00 29.92 192 CYS A C 1
ATOM 1397 O O . CYS A 1 192 ? -30.121 -10.697 74.487 1.00 29.92 192 CYS A O 1
ATOM 1399 N N . VAL A 1 193 ? -31.779 -9.350 73.804 1.00 34.31 193 VAL A N 1
ATOM 1400 C CA . VAL A 1 193 ? -32.760 -10.391 73.473 1.00 34.31 193 VAL A CA 1
ATOM 1401 C C . VAL A 1 193 ? -33.671 -9.797 72.391 1.00 34.31 193 VAL A C 1
ATOM 1403 O O . VAL A 1 193 ? -34.083 -8.652 72.521 1.00 34.31 193 VAL A O 1
ATOM 1406 N N . ASP A 1 194 ? -33.930 -10.562 71.330 1.00 31.58 194 ASP A N 1
ATOM 1407 C CA . ASP A 1 194 ? -34.817 -10.274 70.183 1.00 31.58 194 ASP A CA 1
ATOM 1408 C C . ASP A 1 194 ? -34.188 -9.596 68.946 1.00 31.58 194 ASP A C 1
ATOM 1410 O O . ASP A 1 194 ? -34.240 -8.386 68.735 1.00 31.58 194 ASP A O 1
ATOM 1414 N N . GLY A 1 195 ? -33.635 -10.432 68.055 1.00 29.00 195 GLY A N 1
ATOM 1415 C CA . GLY A 1 195 ? -33.261 -10.068 66.685 1.00 29.00 195 GLY A CA 1
ATOM 1416 C C . GLY A 1 195 ? -34.296 -10.558 65.667 1.00 29.00 195 GLY A C 1
ATOM 1417 O O . GLY A 1 195 ? -34.404 -11.758 65.427 1.00 29.00 195 GLY A O 1
ATOM 1418 N N . GLY A 1 196 ? -35.033 -9.627 65.051 1.00 27.48 196 GLY A N 1
ATOM 1419 C CA . GLY A 1 196 ? -35.968 -9.872 63.947 1.00 27.48 196 GLY A CA 1
ATOM 1420 C C . GLY A 1 196 ? -35.499 -9.245 62.625 1.00 27.48 196 GLY A C 1
ATOM 1421 O O . GLY A 1 196 ? -35.056 -8.102 62.587 1.00 27.48 196 GLY A O 1
ATOM 1422 N N . ASN A 1 197 ? -35.603 -10.032 61.552 1.00 35.94 197 ASN A N 1
ATOM 1423 C CA . ASN A 1 197 ? -35.131 -9.836 60.174 1.00 35.94 197 ASN A CA 1
ATOM 1424 C C . ASN A 1 197 ? -35.370 -8.461 59.512 1.00 35.94 197 ASN A C 1
ATOM 1426 O O . ASN A 1 197 ? -36.507 -8.019 59.369 1.00 35.94 197 ASN A O 1
ATOM 1430 N N . ALA A 1 198 ? -34.316 -7.906 58.900 1.00 30.61 198 ALA A N 1
ATOM 1431 C CA . ALA A 1 198 ? -34.421 -6.946 57.796 1.00 30.61 198 ALA A CA 1
ATOM 1432 C C . ALA A 1 198 ? -33.254 -7.131 56.805 1.00 30.61 198 ALA A C 1
ATOM 1434 O O . ALA A 1 198 ? -32.190 -6.532 56.942 1.00 30.61 198 ALA A O 1
ATOM 1435 N N . THR A 1 199 ? -33.420 -8.001 55.806 1.00 39.53 199 THR A N 1
ATOM 1436 C CA . THR A 1 199 ? -32.411 -8.210 54.748 1.00 39.53 199 THR A CA 1
ATOM 1437 C C . THR A 1 199 ? -33.077 -8.619 53.436 1.00 39.53 199 THR A C 1
ATOM 1439 O O . THR A 1 199 ? -32.934 -9.747 52.985 1.00 39.53 199 THR A O 1
ATOM 1442 N N . LEU A 1 200 ? -33.839 -7.717 52.804 1.00 34.81 200 LEU A N 1
ATOM 1443 C CA . LEU A 1 200 ? -34.280 -7.931 51.418 1.00 34.81 200 LEU A CA 1
ATOM 1444 C C . LEU A 1 200 ? -34.691 -6.632 50.697 1.00 34.81 200 LEU A C 1
ATOM 1446 O O . LEU A 1 200 ? -35.831 -6.471 50.281 1.00 34.81 200 LEU A O 1
ATOM 1450 N N . SER A 1 201 ? -33.773 -5.674 50.545 1.00 37.19 201 SER A N 1
ATOM 1451 C CA . SER A 1 201 ? -34.020 -4.506 49.666 1.00 37.19 201 SER A CA 1
ATOM 1452 C C . SER A 1 201 ? -32.772 -3.754 49.178 1.00 37.19 201 SER A C 1
ATOM 1454 O O . SER A 1 201 ? -32.889 -2.860 48.348 1.00 37.19 201 SER A O 1
ATOM 1456 N N . VAL A 1 202 ? -31.559 -4.140 49.592 1.00 38.28 202 VAL A N 1
ATOM 1457 C CA . VAL A 1 202 ? -30.317 -3.419 49.223 1.00 38.28 202 VAL A CA 1
ATOM 1458 C C . VAL A 1 202 ? -29.611 -4.012 47.986 1.00 38.28 202 VAL A C 1
ATOM 1460 O O . VAL A 1 202 ? -28.814 -3.336 47.341 1.00 38.28 202 VAL A O 1
ATOM 1463 N N . GLY A 1 203 ? -29.940 -5.246 47.583 1.00 38.56 203 GLY A N 1
ATOM 1464 C CA . GLY A 1 203 ? -29.258 -5.943 46.479 1.00 38.56 203 GLY A CA 1
ATOM 1465 C C . GLY A 1 203 ? -29.597 -5.450 45.063 1.00 38.56 203 GLY A C 1
ATOM 1466 O O . GLY A 1 203 ? -28.747 -5.506 44.180 1.00 38.56 203 GLY A O 1
ATOM 1467 N N . LEU A 1 204 ? -30.807 -4.927 44.834 1.00 40.12 204 LEU A N 1
ATOM 1468 C CA . LEU A 1 204 ? -31.269 -4.542 43.489 1.00 40.12 204 LEU A CA 1
ATOM 1469 C C . LEU A 1 204 ? -30.829 -3.126 43.067 1.00 40.12 204 LEU A C 1
ATOM 1471 O O . LEU A 1 204 ? -30.637 -2.874 41.880 1.00 40.12 204 LEU A O 1
ATOM 1475 N N . GLY A 1 205 ? -30.602 -2.211 44.016 1.00 38.19 205 GLY A N 1
ATOM 1476 C CA . GLY A 1 205 ? -30.188 -0.833 43.709 1.00 38.19 205 GLY A CA 1
ATOM 1477 C C . GLY A 1 205 ? -28.716 -0.702 43.302 1.00 38.19 205 GLY A C 1
ATOM 1478 O O . GLY A 1 205 ? -28.374 0.126 42.463 1.00 38.19 205 GLY A O 1
ATOM 1479 N N . ILE A 1 206 ? -27.838 -1.546 43.850 1.00 49.91 206 ILE A N 1
ATOM 1480 C CA . ILE A 1 206 ? -26.389 -1.466 43.603 1.00 49.91 206 ILE A CA 1
ATOM 1481 C C . ILE A 1 206 ? -26.031 -2.059 42.231 1.00 49.91 206 ILE A C 1
ATOM 1483 O O . ILE A 1 206 ? -25.183 -1.505 41.537 1.00 49.91 206 ILE A O 1
ATOM 1487 N N . GLY A 1 207 ? -26.727 -3.115 41.792 1.00 43.12 207 GLY A N 1
ATOM 1488 C CA . GLY A 1 207 ? -26.563 -3.675 40.445 1.00 43.12 207 GLY A CA 1
ATOM 1489 C C . GLY A 1 207 ? -26.970 -2.692 39.343 1.00 43.12 207 GLY A C 1
ATOM 1490 O O . GLY A 1 207 ? -26.230 -2.507 38.383 1.00 43.12 207 GLY A O 1
ATOM 1491 N N . PHE A 1 208 ? -28.088 -1.980 39.529 1.00 41.44 208 PHE A N 1
ATOM 1492 C CA . PHE A 1 208 ? -28.593 -1.007 38.551 1.00 41.44 208 PHE A CA 1
ATOM 1493 C C . PHE A 1 208 ? -27.715 0.254 38.449 1.00 41.44 208 PHE A C 1
ATOM 1495 O O . PHE A 1 208 ? -27.574 0.843 37.377 1.00 41.44 208 PHE A O 1
ATOM 1502 N N . LEU A 1 209 ? -27.088 0.665 39.558 1.00 41.19 209 LEU A N 1
ATOM 1503 C CA . LEU A 1 209 ? -26.156 1.796 39.584 1.00 41.19 209 LEU A CA 1
ATOM 1504 C C . LEU A 1 209 ? -24.762 1.429 39.048 1.00 41.19 209 LEU A C 1
ATOM 1506 O O . LEU A 1 209 ? -24.109 2.280 38.448 1.00 41.19 209 LEU A O 1
ATOM 1510 N N . TYR A 1 210 ? -24.321 0.177 39.206 1.00 52.41 210 TYR A N 1
ATOM 1511 C CA . TYR A 1 210 ? -23.051 -0.307 38.653 1.00 52.41 210 TYR A CA 1
ATOM 1512 C C . TYR A 1 210 ? -23.100 -0.445 37.121 1.00 52.41 210 TYR A C 1
ATOM 1514 O O . TYR A 1 210 ? -22.160 -0.034 36.440 1.00 52.41 210 TYR A O 1
ATOM 1522 N N . ASP A 1 211 ? -24.224 -0.919 36.575 1.00 40.41 211 ASP A N 1
ATOM 1523 C CA . ASP A 1 211 ? -24.440 -1.034 35.123 1.00 40.41 211 ASP A CA 1
ATOM 1524 C C . ASP A 1 211 ? -24.545 0.351 34.449 1.00 40.41 211 ASP A C 1
ATOM 1526 O O . ASP A 1 211 ? -23.938 0.615 33.409 1.00 40.41 211 ASP A O 1
ATOM 1530 N N . ARG A 1 212 ? -25.221 1.308 35.107 1.00 43.88 212 ARG A N 1
ATOM 1531 C CA . ARG A 1 212 ? -25.288 2.718 34.673 1.00 43.88 212 ARG A CA 1
ATOM 1532 C C . ARG A 1 212 ? -23.943 3.449 34.759 1.00 43.88 212 ARG A C 1
ATOM 1534 O O . ARG A 1 212 ? -23.707 4.343 33.950 1.00 43.88 212 ARG A O 1
ATOM 1541 N N . TYR A 1 213 ? -23.070 3.096 35.706 1.00 46.78 213 TYR A N 1
ATOM 1542 C CA . TYR A 1 213 ? -21.741 3.708 35.847 1.00 46.78 213 TYR A CA 1
ATOM 1543 C C . TYR A 1 213 ? -20.770 3.253 34.748 1.00 46.78 213 TYR A C 1
ATOM 1545 O O . TYR A 1 213 ? -20.003 4.065 34.234 1.00 46.78 213 TYR A O 1
ATOM 1553 N N . GLN A 1 214 ? -20.834 1.986 34.324 1.00 40.22 214 GLN A N 1
ATOM 1554 C CA . GLN A 1 214 ? -20.033 1.509 33.189 1.00 40.22 214 GLN A CA 1
ATOM 1555 C C . GLN A 1 214 ? -20.458 2.164 31.869 1.00 40.22 214 GLN A C 1
ATOM 1557 O O . GLN A 1 214 ? -19.607 2.523 31.063 1.00 40.22 214 GLN A O 1
ATOM 1562 N N . SER A 1 215 ? -21.754 2.439 31.696 1.00 40.38 215 SER A N 1
ATOM 1563 C CA . SER A 1 215 ? -22.265 3.217 30.559 1.00 40.38 215 SER A CA 1
ATOM 1564 C C . SER A 1 215 ? -21.854 4.702 30.581 1.00 40.38 215 SER A C 1
ATOM 1566 O O . SER A 1 215 ? -22.054 5.389 29.580 1.00 40.38 215 SER A O 1
ATOM 1568 N N . SER A 1 216 ? -21.308 5.227 31.690 1.00 36.94 216 SER A N 1
ATOM 1569 C CA . SER A 1 216 ? -20.920 6.642 31.822 1.00 36.94 216 SER A CA 1
ATOM 1570 C C . SER A 1 216 ? -19.420 6.906 31.635 1.00 36.94 216 SER A C 1
ATOM 1572 O O . SER A 1 216 ? -18.998 8.063 31.680 1.00 36.94 216 SER A O 1
ATOM 1574 N N . GLN A 1 217 ? -18.602 5.871 31.429 1.00 50.44 217 GLN A N 1
ATOM 1575 C CA . GLN A 1 217 ? -17.275 6.014 30.828 1.00 50.44 217 GLN A CA 1
ATOM 1576 C C . GLN A 1 217 ? -17.503 5.922 29.319 1.00 50.44 217 GLN A C 1
ATOM 1578 O O . GLN A 1 217 ? -17.753 4.833 28.818 1.00 50.44 217 GLN A O 1
ATOM 1583 N N . GLY A 1 218 ? -17.538 7.063 28.620 1.00 61.91 218 GLY A N 1
ATOM 1584 C CA . GLY A 1 218 ? -17.912 7.109 27.200 1.00 61.91 218 GLY A CA 1
ATOM 1585 C C . GLY A 1 218 ? -17.226 6.017 26.374 1.00 61.91 218 GLY A C 1
ATOM 1586 O O . GLY A 1 218 ? -16.054 5.727 26.607 1.00 61.91 218 GLY A O 1
ATOM 1587 N N . GLU A 1 219 ? -17.970 5.408 25.448 1.00 88.88 219 GLU A N 1
ATOM 1588 C CA . GLU A 1 219 ? -17.506 4.272 24.650 1.00 88.88 219 GLU A CA 1
ATOM 1589 C C . GLU A 1 219 ? -16.166 4.595 23.971 1.00 88.88 219 GLU A C 1
ATOM 1591 O O . GLU A 1 219 ? -15.974 5.696 23.452 1.00 88.88 219 GLU A O 1
ATOM 1596 N N . VAL A 1 220 ? -15.213 3.655 24.000 1.00 95.56 220 VAL A N 1
ATOM 1597 C CA . VAL A 1 220 ? -13.887 3.833 23.388 1.00 95.56 220 VAL A CA 1
ATOM 1598 C C . VAL A 1 220 ? -13.552 2.694 22.432 1.00 95.56 220 VAL A C 1
ATOM 1600 O O . VAL A 1 220 ? -14.056 1.578 22.574 1.00 95.56 220 VAL A O 1
ATOM 1603 N N . VAL A 1 221 ? -12.660 2.970 21.486 1.00 97.38 221 VAL A N 1
ATOM 1604 C CA . VAL A 1 221 ? -11.982 1.969 20.657 1.00 97.38 221 VAL A CA 1
ATOM 1605 C C . VAL A 1 221 ? -10.503 2.328 20.548 1.00 97.38 221 VAL A C 1
ATOM 1607 O O . VAL A 1 221 ? -10.157 3.472 20.253 1.00 97.38 221 VAL A O 1
ATOM 1610 N N . ASN A 1 222 ? -9.626 1.365 20.824 1.00 97.62 222 ASN A N 1
ATOM 1611 C CA . ASN A 1 222 ? -8.179 1.549 20.779 1.00 97.62 222 ASN A CA 1
ATOM 1612 C C . ASN A 1 222 ? -7.611 1.022 19.457 1.00 97.62 222 ASN A C 1
ATOM 1614 O O . ASN A 1 222 ? -7.737 -0.160 19.139 1.00 97.62 222 ASN A O 1
ATOM 1618 N N . VAL A 1 223 ? -6.942 1.880 18.700 1.00 97.75 223 VAL A N 1
ATOM 1619 C CA . VAL A 1 223 ? -6.446 1.579 17.358 1.00 97.75 223 VAL A CA 1
ATOM 1620 C C . VAL A 1 223 ? -4.924 1.607 17.342 1.00 97.75 223 VAL A C 1
ATOM 1622 O O . VAL A 1 223 ? -4.305 2.616 17.663 1.00 97.75 223 VAL A O 1
ATOM 1625 N N . TYR A 1 224 ? -4.296 0.510 16.941 1.00 97.12 224 TYR A N 1
ATOM 1626 C CA . TYR A 1 224 ? -2.868 0.479 16.631 1.00 97.12 224 TYR A CA 1
ATOM 1627 C C . TYR A 1 224 ? -2.734 0.643 15.122 1.00 97.12 224 TYR A C 1
ATOM 1629 O O . TYR A 1 224 ? -3.202 -0.208 14.370 1.00 97.12 224 TYR A O 1
ATOM 1637 N N . SER A 1 225 ? -2.154 1.753 14.668 1.00 95.62 225 SER A N 1
ATOM 1638 C CA . SER A 1 225 ? -2.144 2.122 13.253 1.00 95.62 225 SER A CA 1
ATOM 1639 C C . SER A 1 225 ? -0.740 2.365 12.722 1.00 95.62 225 SER A C 1
ATOM 1641 O O . SER A 1 225 ? -0.040 3.248 13.203 1.00 95.62 225 SER A O 1
ATOM 1643 N N . SER A 1 226 ? -0.352 1.666 11.656 1.00 92.25 226 SER A N 1
ATOM 1644 C CA . SER A 1 226 ? 0.880 1.974 10.914 1.00 92.25 226 SER A CA 1
ATOM 1645 C C . SER A 1 226 ? 0.683 2.982 9.784 1.00 92.25 226 SER A C 1
ATOM 1647 O O . SER A 1 226 ? 1.513 3.116 8.882 1.00 92.25 226 SER A O 1
ATOM 1649 N N . ARG A 1 227 ? -0.468 3.650 9.769 1.00 88.06 227 ARG A N 1
ATOM 1650 C CA . ARG A 1 227 ? -0.802 4.691 8.799 1.00 88.06 227 ARG A CA 1
ATOM 1651 C C . ARG A 1 227 ? -0.395 6.042 9.376 1.00 88.06 227 ARG A C 1
ATOM 1653 O O . ARG A 1 227 ? -0.322 6.208 10.589 1.00 88.06 227 ARG A O 1
ATOM 1660 N N . LYS A 1 228 ? -0.154 7.035 8.520 1.00 81.75 228 LYS A N 1
ATOM 1661 C CA . LYS A 1 228 ? 0.113 8.399 8.994 1.00 81.75 228 LYS A CA 1
ATOM 1662 C C . LYS A 1 228 ? -1.131 8.970 9.677 1.00 81.75 228 LYS A C 1
ATOM 1664 O O . LYS A 1 228 ? -2.230 8.845 9.142 1.00 81.75 228 LYS A O 1
ATOM 1669 N N . G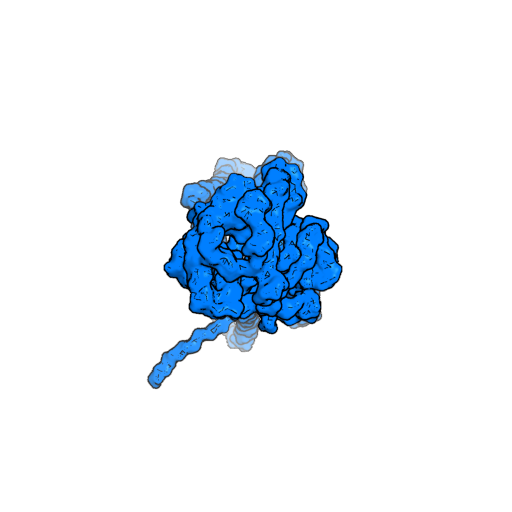LU A 1 229 ? -0.942 9.608 10.828 1.00 76.69 229 GLU A N 1
ATOM 1670 C CA . GLU A 1 229 ? -2.019 10.177 11.650 1.00 76.69 229 GLU A CA 1
ATOM 1671 C C . GLU A 1 229 ? -2.901 11.162 10.872 1.00 76.69 229 GLU A C 1
ATOM 1673 O O . GLU A 1 229 ? -4.126 11.098 10.949 1.00 76.69 229 GLU A O 1
ATOM 1678 N N . GLU A 1 230 ? -2.279 12.009 10.051 1.00 78.56 230 GLU A N 1
ATOM 1679 C CA . GLU A 1 230 ? -2.941 13.005 9.198 1.00 78.56 230 GLU A CA 1
ATOM 1680 C C . GLU A 1 230 ? -4.014 12.402 8.282 1.00 78.56 230 GLU A C 1
ATOM 1682 O O . GLU A 1 230 ? -4.974 13.079 7.931 1.00 78.56 230 GLU A O 1
ATOM 1687 N N . LEU A 1 231 ? -3.876 11.123 7.916 1.00 75.00 231 LEU A N 1
ATOM 1688 C CA . LEU A 1 231 ? -4.821 10.422 7.045 1.00 75.00 231 LEU A CA 1
ATOM 1689 C C . LEU A 1 231 ? -6.058 9.915 7.793 1.00 75.00 231 LEU A C 1
ATOM 1691 O O . LEU A 1 231 ? -7.071 9.621 7.168 1.00 75.00 231 LEU A O 1
ATOM 1695 N N . LEU A 1 232 ? -5.951 9.733 9.111 1.00 83.12 232 LEU A N 1
ATOM 1696 C CA . LEU A 1 232 ? -6.946 9.034 9.923 1.00 83.12 232 LEU A CA 1
ATOM 1697 C C . LEU A 1 232 ? -7.660 9.944 10.915 1.00 83.12 232 LEU A C 1
ATOM 1699 O O . LEU A 1 232 ? -8.795 9.656 11.279 1.00 83.12 232 LEU A O 1
ATOM 1703 N N . ARG A 1 233 ? -7.030 11.041 11.344 1.00 87.44 233 ARG A N 1
ATOM 1704 C CA . ARG A 1 233 ? -7.577 11.933 12.372 1.00 87.44 233 ARG A CA 1
ATOM 1705 C C . ARG A 1 233 ? -8.977 12.440 12.025 1.00 87.44 233 ARG A C 1
ATOM 1707 O O . ARG A 1 233 ? -9.871 12.377 12.864 1.00 87.44 233 ARG A O 1
ATOM 1714 N N . ASP A 1 234 ? -9.181 12.895 10.793 1.00 89.00 234 ASP A N 1
ATOM 1715 C CA . ASP A 1 234 ? -10.464 13.467 10.372 1.00 89.00 234 ASP A CA 1
ATOM 1716 C C . ASP A 1 234 ? -11.550 12.380 10.250 1.00 89.00 234 ASP A C 1
ATOM 1718 O O . ASP A 1 234 ? -12.704 12.602 10.621 1.00 89.00 234 ASP A O 1
ATOM 1722 N N . LEU A 1 235 ? -11.168 11.168 9.827 1.00 91.19 235 LEU A N 1
ATOM 1723 C CA . LEU A 1 235 ? -12.048 9.993 9.799 1.00 91.19 235 LEU A CA 1
ATOM 1724 C C . LEU A 1 235 ? -12.454 9.560 11.208 1.00 91.19 235 LEU A C 1
ATOM 1726 O O . LEU A 1 235 ? -13.629 9.322 11.468 1.00 91.19 235 LEU A O 1
ATOM 1730 N N . PHE A 1 236 ? -11.499 9.495 12.135 1.00 94.06 236 PHE A N 1
ATOM 1731 C CA . PHE A 1 236 ? -11.762 9.169 13.534 1.00 94.06 236 PHE A CA 1
ATOM 1732 C C . PHE A 1 236 ? -12.623 10.232 14.217 1.00 94.06 236 PHE A C 1
ATOM 1734 O O . PHE A 1 236 ? -13.495 9.890 15.017 1.00 94.06 236 PHE A O 1
ATOM 1741 N N . GLY A 1 237 ? -12.427 11.507 13.869 1.00 93.62 237 GLY A N 1
ATOM 1742 C CA . GLY A 1 237 ? -13.283 12.604 14.309 1.00 93.62 237 GLY A CA 1
ATOM 1743 C C . GLY A 1 237 ? -14.727 12.430 13.837 1.00 93.62 237 GLY A C 1
ATOM 1744 O O . GLY A 1 237 ? -15.642 12.513 14.654 1.00 93.62 237 GLY A O 1
ATOM 1745 N N . LYS A 1 238 ? -14.933 12.114 12.551 1.00 94.00 238 LYS A N 1
ATOM 1746 C CA . LYS A 1 238 ? -16.263 11.822 11.988 1.00 94.00 238 LYS A CA 1
ATOM 1747 C C . LYS A 1 238 ? -16.925 10.613 12.642 1.00 94.00 238 LYS A C 1
ATOM 1749 O O . LYS A 1 238 ? -18.040 10.735 13.135 1.00 94.00 238 LYS A O 1
ATOM 1754 N N . PHE A 1 239 ? -16.204 9.500 12.762 1.00 95.75 239 PHE A N 1
ATOM 1755 C CA . PHE A 1 239 ? -16.690 8.312 13.463 1.00 95.75 239 PHE A CA 1
ATOM 1756 C C . PHE A 1 239 ? -17.132 8.635 14.895 1.00 95.75 239 PHE A C 1
ATOM 1758 O O . PHE A 1 239 ? -18.212 8.232 15.326 1.00 95.75 239 PHE A O 1
ATOM 1765 N N . THR A 1 240 ? -16.321 9.406 15.626 1.00 95.69 240 THR A N 1
ATOM 1766 C CA . THR A 1 240 ? -16.643 9.817 16.999 1.00 95.69 240 THR A CA 1
ATOM 1767 C C . THR A 1 240 ? -17.888 10.705 17.034 1.00 95.69 240 THR A C 1
ATOM 1769 O O . THR A 1 240 ? -18.715 10.555 17.929 1.00 95.69 240 THR A O 1
ATOM 1772 N N . ALA A 1 241 ? -18.048 11.612 16.067 1.00 94.56 241 ALA A N 1
ATOM 1773 C CA . ALA A 1 241 ? -19.212 12.489 15.973 1.00 94.56 241 ALA A CA 1
ATOM 1774 C C . ALA A 1 241 ? -20.511 11.726 15.653 1.00 94.56 241 ALA A C 1
ATOM 1776 O O . ALA A 1 241 ? -21.559 12.069 16.193 1.00 94.56 241 ALA A O 1
ATOM 1777 N N . GLU A 1 242 ? -20.444 10.692 14.813 1.00 94.06 242 GLU A N 1
ATOM 1778 C CA . GLU A 1 242 ? -21.607 9.894 14.401 1.00 94.06 242 GLU A CA 1
ATOM 1779 C C . GLU A 1 242 ? -22.033 8.864 15.450 1.00 94.06 242 GLU A C 1
ATOM 1781 O O . GLU A 1 242 ? -23.222 8.613 15.637 1.00 94.06 242 GLU A O 1
ATOM 1786 N N . THR A 1 243 ? -21.067 8.258 16.142 1.00 94.50 243 THR A N 1
ATOM 1787 C CA . THR A 1 243 ? -21.323 7.112 17.030 1.00 94.50 243 THR A CA 1
ATOM 1788 C C . THR A 1 243 ? -21.240 7.449 18.514 1.00 94.50 243 THR A C 1
ATOM 1790 O O . THR A 1 243 ? -21.733 6.688 19.342 1.00 94.50 243 THR A O 1
ATOM 1793 N N . GLY A 1 244 ? -20.587 8.557 18.876 1.00 94.56 244 GLY A N 1
ATOM 1794 C CA . GLY A 1 244 ? -20.217 8.869 20.258 1.00 94.56 244 GLY A CA 1
ATOM 1795 C C . GLY A 1 244 ? -19.028 8.056 20.796 1.00 94.56 244 GLY A C 1
ATOM 1796 O O . GLY A 1 244 ? -18.596 8.303 21.924 1.00 94.56 244 GLY A O 1
ATOM 1797 N N . ILE A 1 245 ? -18.471 7.127 20.008 1.00 96.06 245 ILE A N 1
ATOM 1798 C CA . ILE A 1 245 ? -17.346 6.268 20.396 1.00 96.06 245 ILE A CA 1
ATOM 1799 C C . ILE A 1 245 ? -16.031 7.016 20.173 1.00 96.06 245 ILE A C 1
ATOM 1801 O O . ILE A 1 245 ? -15.675 7.361 19.049 1.00 96.06 245 ILE A O 1
ATOM 1805 N N . LYS A 1 246 ? -15.254 7.219 21.236 1.00 96.44 246 LYS A N 1
ATOM 1806 C CA . LYS A 1 246 ? -13.943 7.870 21.158 1.00 96.44 246 LYS A CA 1
ATOM 1807 C C . LYS A 1 246 ? -12.886 6.924 20.603 1.00 96.44 246 LYS A C 1
ATOM 1809 O O . LYS A 1 246 ? -12.620 5.870 21.181 1.00 96.44 246 LYS A O 1
ATOM 1814 N N . VAL A 1 247 ? -12.202 7.350 19.547 1.00 96.50 247 VAL A N 1
ATOM 1815 C CA . VAL A 1 247 ? -11.035 6.633 19.021 1.00 96.50 247 VAL A CA 1
ATOM 1816 C C . VAL A 1 247 ? -9.774 7.076 19.761 1.00 96.50 247 VAL A C 1
ATOM 1818 O O . VAL A 1 247 ? -9.385 8.240 19.700 1.00 96.50 247 VAL A O 1
ATOM 1821 N N . GLN A 1 248 ? -9.120 6.145 20.449 1.00 95.12 248 GLN A N 1
ATOM 1822 C CA . GLN A 1 248 ? -7.758 6.319 20.956 1.00 95.12 248 GLN A CA 1
ATOM 1823 C C . GLN A 1 248 ? -6.816 5.586 20.016 1.00 95.12 248 GLN A C 1
ATOM 1825 O O . GLN A 1 248 ? -7.101 4.449 19.658 1.00 95.12 248 GLN A O 1
ATOM 1830 N N . TYR A 1 249 ? -5.704 6.193 19.612 1.00 94.06 249 TYR A N 1
ATOM 1831 C CA . TYR A 1 249 ? -4.796 5.543 18.675 1.00 94.06 249 TYR A CA 1
ATOM 1832 C C . TYR A 1 249 ? -3.329 5.674 19.063 1.00 94.06 249 TYR A C 1
ATOM 1834 O O . TYR A 1 249 ? -2.919 6.609 19.748 1.00 94.06 249 TYR A O 1
ATOM 1842 N N . ILE A 1 250 ? -2.548 4.697 18.613 1.00 93.38 250 ILE A N 1
ATOM 1843 C CA . ILE A 1 250 ? -1.090 4.694 18.666 1.00 93.38 250 ILE A CA 1
ATOM 1844 C C . ILE A 1 250 ? -0.593 4.514 17.241 1.00 93.38 250 ILE A C 1
ATOM 1846 O O . ILE A 1 250 ? -1.009 3.573 16.559 1.00 93.38 250 ILE A O 1
ATOM 1850 N N . ASN A 1 251 ? 0.310 5.397 16.820 1.00 92.31 251 ASN A N 1
ATOM 1851 C CA . ASN A 1 251 ? 0.936 5.329 15.511 1.00 92.31 251 ASN A CA 1
ATOM 1852 C C . ASN A 1 251 ? 2.384 4.887 15.649 1.00 92.31 251 ASN A C 1
ATOM 1854 O O . ASN A 1 251 ? 3.147 5.497 16.394 1.00 92.31 251 ASN A O 1
ATOM 1858 N N . ASP A 1 252 ? 2.738 3.828 14.932 1.00 92.31 252 ASP A N 1
ATOM 1859 C CA . ASP A 1 252 ? 4.099 3.304 14.868 1.00 92.31 252 ASP A CA 1
ATOM 1860 C C . ASP A 1 252 ? 4.259 2.429 13.616 1.00 92.31 252 ASP A C 1
ATOM 1862 O O . ASP A 1 252 ? 3.285 2.119 12.932 1.00 92.31 252 ASP A O 1
ATOM 1866 N N . GLU A 1 253 ? 5.472 1.999 13.300 1.00 90.44 253 GLU A N 1
ATOM 1867 C CA . GLU A 1 253 ? 5.721 1.092 12.182 1.00 90.44 253 GLU A CA 1
ATOM 1868 C C . GLU A 1 253 ? 5.022 -0.261 12.383 1.00 90.44 253 GLU A C 1
ATOM 1870 O O . GLU A 1 253 ? 4.940 -0.787 13.496 1.00 90.44 253 GLU A O 1
ATOM 1875 N N . ALA A 1 254 ? 4.555 -0.877 11.291 1.00 91.75 254 ALA A N 1
ATOM 1876 C CA . ALA A 1 254 ? 3.764 -2.112 11.350 1.00 91.75 254 ALA A CA 1
ATOM 1877 C C . ALA A 1 254 ? 4.478 -3.232 12.125 1.00 91.75 254 ALA A C 1
ATOM 1879 O O . ALA A 1 254 ? 3.878 -3.876 12.983 1.00 91.75 254 ALA A O 1
ATOM 1880 N N . ALA A 1 255 ? 5.781 -3.411 11.882 1.00 91.12 255 ALA A N 1
ATOM 1881 C CA . ALA A 1 255 ? 6.597 -4.398 12.583 1.00 91.12 255 ALA A CA 1
ATOM 1882 C C . ALA A 1 255 ? 6.681 -4.131 14.098 1.00 91.12 255 ALA A C 1
ATOM 1884 O O . ALA A 1 255 ? 6.644 -5.074 14.887 1.00 91.12 255 ALA A O 1
ATOM 1885 N N . GLN A 1 256 ? 6.747 -2.860 14.509 1.00 94.31 256 GLN A N 1
ATOM 1886 C CA . GLN A 1 256 ? 6.791 -2.470 15.921 1.00 94.31 256 GLN A CA 1
ATOM 1887 C C . GLN A 1 256 ? 5.439 -2.695 16.599 1.00 94.31 256 GLN A C 1
ATOM 1889 O O . GLN A 1 256 ? 5.389 -3.221 17.708 1.00 94.31 256 GLN A O 1
ATOM 1894 N N . LEU A 1 257 ? 4.336 -2.375 15.917 1.00 96.25 257 LEU A N 1
ATOM 1895 C CA . LEU A 1 257 ? 2.984 -2.625 16.423 1.00 96.25 257 LEU A CA 1
ATOM 1896 C C . LEU A 1 257 ? 2.685 -4.121 16.568 1.00 96.25 257 LEU A C 1
ATOM 1898 O O . LEU A 1 257 ? 2.119 -4.523 17.582 1.00 96.25 257 LEU A O 1
ATOM 1902 N N . ILE A 1 258 ? 3.105 -4.945 15.603 1.00 96.12 258 ILE A N 1
ATOM 1903 C CA . ILE A 1 258 ? 2.986 -6.409 15.675 1.00 96.12 258 ILE A CA 1
ATOM 1904 C C . ILE A 1 258 ? 3.787 -6.944 16.868 1.00 96.12 258 ILE A C 1
ATOM 1906 O O . ILE A 1 258 ? 3.221 -7.627 17.719 1.00 96.12 258 ILE A O 1
ATOM 1910 N N . ALA A 1 259 ? 5.065 -6.565 16.990 1.00 96.56 259 ALA A N 1
ATOM 1911 C CA . ALA A 1 259 ? 5.915 -6.973 18.113 1.00 96.56 259 ALA A CA 1
ATOM 1912 C C . ALA A 1 259 ? 5.360 -6.507 19.469 1.00 96.56 259 ALA A C 1
ATOM 1914 O O . ALA A 1 259 ? 5.454 -7.202 20.483 1.00 96.56 259 ALA A O 1
ATOM 1915 N N . ARG A 1 260 ? 4.739 -5.327 19.497 1.00 96.94 260 ARG A N 1
ATOM 1916 C CA . ARG A 1 260 ? 4.070 -4.798 20.680 1.00 96.94 260 ARG A CA 1
ATOM 1917 C C . ARG A 1 260 ? 2.834 -5.613 21.048 1.00 96.94 260 ARG A C 1
ATOM 1919 O O . ARG A 1 260 ? 2.686 -5.962 22.213 1.00 96.94 260 ARG A O 1
ATOM 1926 N N . MET A 1 261 ? 1.966 -5.924 20.088 1.00 97.19 261 MET A N 1
ATOM 1927 C CA . MET A 1 261 ? 0.786 -6.767 20.312 1.00 97.19 261 MET A CA 1
ATOM 1928 C C . MET A 1 261 ? 1.178 -8.157 20.832 1.00 97.19 261 MET A C 1
ATOM 1930 O O . MET A 1 261 ? 0.527 -8.670 21.740 1.00 97.19 261 MET A O 1
ATOM 1934 N N . GLU A 1 262 ? 2.270 -8.733 20.322 1.00 96.81 262 GLU A N 1
ATOM 1935 C CA . GLU A 1 262 ? 2.841 -9.986 20.834 1.00 96.81 262 GLU A CA 1
ATOM 1936 C C . GLU A 1 262 ? 3.309 -9.865 22.281 1.00 96.81 262 GLU A C 1
ATOM 1938 O O . GLU A 1 262 ? 2.927 -10.671 23.126 1.00 96.81 262 GLU A O 1
ATOM 1943 N N . SER A 1 263 ? 4.125 -8.848 22.564 1.00 97.19 263 SER A N 1
ATOM 1944 C CA . SER A 1 263 ? 4.704 -8.609 23.888 1.00 97.19 263 SER A CA 1
ATOM 1945 C C . SER A 1 263 ? 3.633 -8.322 24.945 1.00 97.19 263 SER A C 1
ATOM 1947 O O . SER A 1 263 ? 3.715 -8.798 26.077 1.00 97.19 263 SER A O 1
ATOM 1949 N N . GLU A 1 264 ? 2.591 -7.573 24.578 1.00 96.19 264 GLU A N 1
ATOM 1950 C CA . GLU A 1 264 ? 1.468 -7.277 25.465 1.00 96.19 264 GLU A CA 1
ATOM 1951 C C . GLU A 1 264 ? 0.555 -8.501 25.695 1.00 96.19 264 GLU A C 1
ATOM 1953 O O . GLU A 1 264 ? -0.087 -8.599 26.747 1.00 96.19 264 GLU A O 1
ATOM 1958 N N . GLY A 1 265 ? 0.481 -9.436 24.740 1.00 94.50 265 GLY A N 1
ATOM 1959 C CA . GLY A 1 265 ? -0.322 -10.657 24.830 1.00 94.50 265 GLY A CA 1
ATOM 1960 C C . GLY A 1 265 ? -1.783 -10.384 25.211 1.00 94.50 265 GLY A C 1
ATOM 1961 O O . GLY A 1 265 ? -2.424 -9.468 24.693 1.00 94.50 265 GLY A O 1
ATOM 1962 N N . MET A 1 266 ? -2.310 -11.136 26.184 1.00 94.44 266 MET A N 1
ATOM 1963 C CA . MET A 1 266 ? -3.678 -10.950 26.704 1.00 94.44 266 MET A CA 1
ATOM 1964 C C . MET A 1 266 ? -3.934 -9.574 27.340 1.00 94.44 266 MET A C 1
ATOM 1966 O O . MET A 1 266 ? -5.085 -9.188 27.542 1.00 94.44 266 MET A O 1
ATOM 1970 N N . TYR A 1 267 ? -2.876 -8.837 27.688 1.00 94.75 267 TYR A N 1
ATOM 1971 C CA . TYR A 1 267 ? -2.981 -7.503 28.271 1.00 94.75 267 TYR A CA 1
ATOM 1972 C C . TYR A 1 267 ? -2.979 -6.398 27.222 1.00 94.75 267 TYR A C 1
ATOM 1974 O O . TYR A 1 267 ? -3.149 -5.234 27.608 1.00 94.75 267 TYR A O 1
ATOM 1982 N N . SER A 1 268 ? -2.836 -6.739 25.934 1.00 95.38 268 SER A N 1
ATOM 1983 C CA . SER A 1 268 ? -2.873 -5.753 24.863 1.00 95.38 268 SER A CA 1
ATOM 1984 C C . SER A 1 268 ? -4.134 -4.904 24.940 1.00 95.38 268 SER A C 1
ATOM 1986 O O . SER A 1 268 ? -5.217 -5.354 25.330 1.00 95.38 268 SER A O 1
ATOM 1988 N N . LYS A 1 269 ? -3.948 -3.620 24.646 1.00 94.94 269 LYS A N 1
ATOM 1989 C CA . LYS A 1 269 ? -5.040 -2.652 24.587 1.00 94.94 269 LYS A CA 1
ATOM 1990 C C . LYS A 1 269 ? -5.598 -2.514 23.181 1.00 94.94 269 LYS A C 1
ATOM 1992 O O . LYS A 1 269 ? -6.621 -1.862 23.049 1.00 94.94 269 LYS A O 1
ATOM 1997 N N . ALA A 1 270 ? -4.940 -3.073 22.164 1.00 97.69 270 ALA A N 1
ATOM 1998 C CA . ALA A 1 270 ? -5.387 -2.962 20.786 1.00 97.69 270 ALA A CA 1
ATOM 1999 C C . ALA A 1 270 ? -6.781 -3.586 20.629 1.00 97.69 270 ALA A C 1
ATOM 2001 O O . ALA A 1 270 ? -6.991 -4.744 20.983 1.00 97.69 270 ALA A O 1
ATOM 2002 N N . ASP A 1 271 ? -7.716 -2.808 20.088 1.00 98.38 271 ASP A N 1
ATOM 2003 C CA . ASP A 1 271 ? -9.015 -3.291 19.627 1.00 98.38 271 ASP A CA 1
ATOM 2004 C C . ASP A 1 271 ? -8.987 -3.479 18.102 1.00 98.38 271 ASP A C 1
ATOM 2006 O O . ASP A 1 271 ? -9.397 -4.520 17.592 1.00 98.38 271 ASP A O 1
ATOM 2010 N N . VAL A 1 272 ? -8.422 -2.507 17.378 1.00 98.25 272 VAL A N 1
ATOM 2011 C CA . VAL A 1 272 ? -8.239 -2.545 15.919 1.00 98.25 272 VAL A CA 1
ATOM 2012 C C . VAL A 1 272 ? -6.763 -2.396 15.570 1.00 98.25 272 VAL A C 1
ATOM 2014 O O . VAL A 1 272 ? -6.079 -1.520 16.098 1.00 98.25 272 VAL A O 1
ATOM 2017 N N . PHE A 1 273 ? -6.285 -3.215 14.639 1.00 98.19 273 PHE A N 1
ATOM 2018 C CA . PHE A 1 273 ? -4.990 -3.057 13.989 1.00 98.19 273 PHE A CA 1
ATOM 2019 C C . PHE A 1 273 ? -5.200 -2.542 12.562 1.00 98.19 273 PHE A C 1
ATOM 2021 O O . PHE A 1 273 ? -5.854 -3.205 11.759 1.00 98.19 273 PHE A O 1
ATOM 2028 N N . LEU A 1 274 ? -4.671 -1.359 12.250 1.00 97.19 274 LEU A N 1
ATOM 2029 C CA . LEU A 1 274 ? -4.692 -0.763 10.914 1.00 97.19 274 LEU A CA 1
ATOM 2030 C C . LEU A 1 274 ? -3.281 -0.749 10.341 1.00 97.19 274 LEU A C 1
ATOM 2032 O O . LEU A 1 274 ? -2.340 -0.277 10.979 1.00 97.19 274 LEU A O 1
ATOM 2036 N N . THR A 1 275 ? -3.119 -1.206 9.106 1.00 94.44 275 THR A N 1
ATOM 2037 C CA . THR A 1 275 ? -1.802 -1.218 8.473 1.00 94.44 275 THR A CA 1
ATOM 2038 C C . THR A 1 275 ? -1.884 -1.028 6.966 1.00 94.44 275 THR A C 1
ATOM 2040 O O . THR A 1 275 ? -2.935 -1.181 6.342 1.00 94.44 275 THR A O 1
ATOM 2043 N N . ALA A 1 276 ? -0.763 -0.621 6.380 1.00 89.81 276 ALA A N 1
ATOM 2044 C CA . ALA A 1 276 ? -0.579 -0.689 4.942 1.00 89.81 276 ALA A CA 1
ATOM 2045 C C . ALA A 1 276 ? -0.027 -2.070 4.595 1.00 89.81 276 AL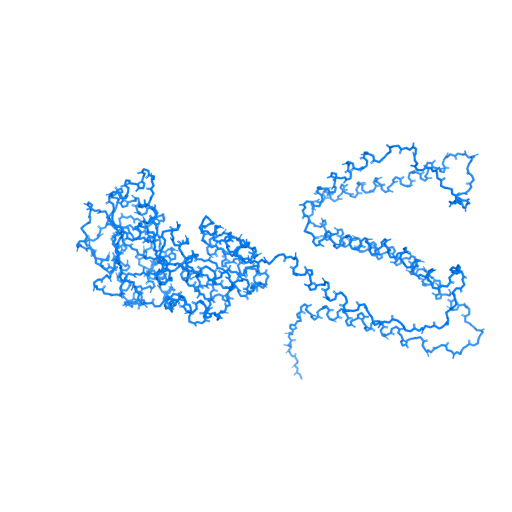A A C 1
ATOM 2047 O O . ALA A 1 276 ? 0.832 -2.569 5.316 1.00 89.81 276 ALA A O 1
ATOM 2048 N N . ASP A 1 277 ? -0.440 -2.605 3.451 1.00 89.62 277 ASP A N 1
ATOM 2049 C CA . ASP A 1 277 ? -0.021 -3.907 2.936 1.00 89.62 277 ASP A CA 1
ATOM 2050 C C . ASP A 1 277 ? -0.745 -5.113 3.550 1.00 89.62 277 ASP A C 1
ATOM 2052 O O . ASP A 1 277 ? -0.745 -5.311 4.766 1.00 89.62 277 ASP A O 1
ATOM 2056 N N . ALA A 1 278 ? -1.324 -5.948 2.679 1.00 91.75 278 ALA A N 1
ATOM 2057 C CA . ALA A 1 278 ? -1.924 -7.223 3.055 1.00 91.75 278 ALA A CA 1
ATOM 2058 C C . ALA A 1 278 ? -0.922 -8.138 3.771 1.00 91.75 278 ALA A C 1
ATOM 2060 O O . ALA A 1 278 ? -1.300 -8.844 4.700 1.00 91.75 278 ALA A O 1
ATOM 2061 N N . VAL A 1 279 ? 0.366 -8.065 3.425 1.00 89.75 279 VAL A N 1
ATOM 2062 C CA . VAL A 1 279 ? 1.426 -8.869 4.049 1.00 89.75 279 VAL A CA 1
ATOM 2063 C C . VAL A 1 279 ? 1.523 -8.641 5.552 1.00 89.75 279 VAL A C 1
ATOM 2065 O O . VAL A 1 279 ? 1.714 -9.591 6.307 1.00 89.75 279 VAL A O 1
ATOM 2068 N N . ASN A 1 280 ? 1.340 -7.404 6.016 1.00 92.69 280 ASN A N 1
ATOM 2069 C CA . ASN A 1 280 ? 1.375 -7.107 7.448 1.00 92.69 280 ASN A CA 1
ATOM 2070 C C . ASN A 1 280 ? 0.152 -7.686 8.181 1.00 92.69 280 ASN A C 1
ATOM 2072 O O . ASN A 1 280 ? 0.276 -8.142 9.318 1.00 92.69 280 ASN A O 1
ATOM 2076 N N . LEU A 1 281 ? -1.016 -7.708 7.529 1.00 95.31 281 LEU A N 1
ATOM 2077 C CA . LEU A 1 281 ? -2.241 -8.315 8.066 1.00 95.31 281 LEU A CA 1
ATOM 2078 C C . LEU A 1 281 ? -2.126 -9.841 8.117 1.00 95.31 281 LEU A C 1
ATOM 2080 O O . LEU A 1 281 ? -2.433 -10.449 9.142 1.00 95.31 281 LEU A O 1
ATOM 2084 N N . ILE A 1 282 ? -1.611 -10.442 7.043 1.00 93.12 282 ILE A N 1
ATOM 2085 C CA . ILE A 1 282 ? -1.301 -11.870 6.946 1.00 93.12 282 ILE A CA 1
ATOM 2086 C C . ILE A 1 282 ? -0.304 -12.263 8.036 1.00 93.12 282 ILE A C 1
ATOM 2088 O O . ILE A 1 282 ? -0.544 -13.211 8.779 1.00 93.12 282 ILE A O 1
ATOM 2092 N N . LEU A 1 283 ? 0.782 -11.503 8.204 1.00 91.88 283 LEU A N 1
ATOM 2093 C CA . LEU A 1 283 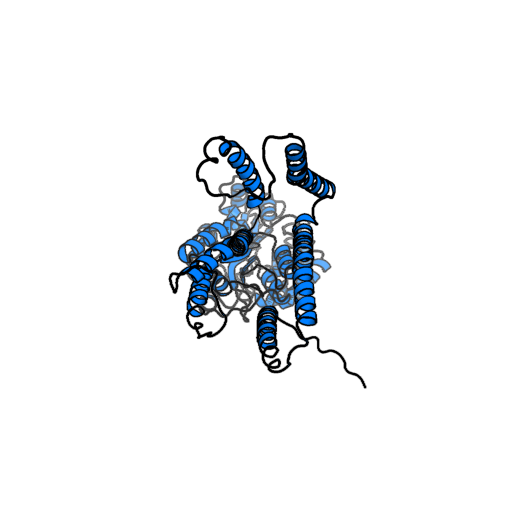? 1.760 -11.754 9.258 1.00 91.88 283 LEU A CA 1
ATOM 2094 C C . LEU A 1 283 ? 1.099 -11.699 10.641 1.00 91.88 283 LEU A C 1
ATOM 2096 O O . LEU A 1 283 ? 1.261 -12.628 11.427 1.00 91.88 283 LEU A O 1
ATOM 2100 N N . ALA A 1 284 ? 0.306 -10.666 10.935 1.00 95.50 284 ALA A N 1
ATOM 2101 C CA . ALA A 1 284 ? -0.401 -10.560 12.210 1.00 95.50 284 ALA A CA 1
ATOM 2102 C C . ALA A 1 284 ? -1.379 -11.733 12.451 1.00 95.50 284 ALA A C 1
ATOM 2104 O O . ALA A 1 284 ? -1.454 -12.244 13.573 1.00 95.50 284 ALA A O 1
ATOM 2105 N N . LYS A 1 285 ? -2.078 -12.210 11.408 1.00 95.88 285 LYS A N 1
ATOM 2106 C CA . LYS A 1 285 ? -2.921 -13.421 11.455 1.00 95.88 285 LYS A CA 1
ATOM 2107 C C . LYS A 1 285 ? -2.086 -14.654 11.795 1.00 95.88 285 LYS A C 1
ATOM 2109 O O . LYS A 1 285 ? -2.405 -15.357 12.750 1.00 95.88 285 LYS A O 1
ATOM 2114 N N . LYS A 1 286 ? -0.988 -14.878 11.068 1.00 93.50 286 LYS A N 1
ATOM 2115 C CA . LYS A 1 286 ? -0.100 -16.044 11.217 1.00 93.50 286 LYS A CA 1
ATOM 2116 C C . LYS A 1 286 ? 0.533 -16.126 12.604 1.00 93.50 286 LYS A C 1
ATOM 2118 O O . LYS A 1 286 ? 0.741 -17.209 13.139 1.00 93.50 286 LYS A O 1
ATOM 2123 N N . ARG A 1 287 ? 0.784 -14.968 13.216 1.00 95.25 287 ARG A N 1
ATOM 2124 C CA . ARG A 1 287 ? 1.273 -14.851 14.596 1.00 95.25 287 ARG A CA 1
ATOM 2125 C C . ARG A 1 287 ? 0.170 -14.951 15.655 1.00 95.25 287 ARG A C 1
ATOM 2127 O O . ARG A 1 287 ? 0.431 -14.810 16.846 1.00 95.25 287 ARG A O 1
ATOM 2134 N N . GLY A 1 288 ? -1.069 -15.209 15.239 1.00 97.00 288 GLY A N 1
ATOM 2135 C CA . GLY A 1 288 ? -2.206 -15.410 16.127 1.00 97.00 288 GLY A CA 1
ATOM 2136 C C . GLY A 1 288 ? -2.583 -14.154 16.905 1.00 97.00 288 GLY A C 1
ATOM 2137 O O . GLY A 1 288 ? -3.001 -14.276 18.053 1.00 97.00 288 GLY A O 1
ATOM 2138 N N . LEU A 1 289 ? -2.409 -12.968 16.311 1.00 97.94 289 LEU A N 1
ATOM 2139 C CA . LEU A 1 289 ? -2.670 -11.672 16.951 1.00 97.94 289 LEU A CA 1
ATOM 2140 C C . LEU A 1 289 ? -4.027 -11.075 16.595 1.00 97.94 289 LEU A C 1
ATOM 2142 O O . LEU A 1 289 ? -4.417 -10.058 17.167 1.00 97.94 289 LEU A O 1
ATOM 2146 N N . LEU A 1 290 ? -4.741 -11.694 15.661 1.00 98.31 290 LEU A N 1
ATOM 2147 C CA . LEU A 1 290 ? -6.026 -11.237 15.150 1.00 98.31 290 LEU A CA 1
ATOM 2148 C C . LEU A 1 290 ? -7.137 -12.221 15.534 1.00 98.31 290 LEU A C 1
ATOM 2150 O O . LEU A 1 290 ? -6.874 -13.392 15.815 1.00 98.31 290 LEU A O 1
ATOM 2154 N N . GLN A 1 291 ? -8.380 -11.749 15.528 1.00 98.06 291 GLN A N 1
ATOM 2155 C CA . GLN A 1 291 ? -9.575 -12.589 15.625 1.00 98.06 291 GLN A CA 1
ATOM 2156 C C . GLN A 1 291 ? -10.487 -12.368 14.418 1.00 98.06 291 GLN A C 1
ATOM 2158 O O . GLN A 1 291 ? -10.566 -11.260 13.889 1.00 98.06 291 GLN A O 1
ATOM 2163 N N . ALA A 1 292 ? -11.161 -13.435 13.993 1.00 97.50 292 ALA A N 1
ATOM 2164 C CA . ALA A 1 292 ? -12.064 -13.409 12.853 1.00 97.50 292 ALA A CA 1
ATOM 2165 C C . ALA A 1 292 ? -13.351 -12.626 13.154 1.00 97.50 292 ALA A C 1
ATOM 2167 O O . ALA A 1 292 ? -13.882 -12.664 14.266 1.00 97.50 292 ALA A O 1
ATOM 2168 N N . VAL A 1 293 ? -13.877 -11.960 12.129 1.00 96.38 293 VAL A N 1
ATOM 2169 C CA . VAL A 1 293 ? -15.126 -11.199 12.163 1.00 96.38 293 VAL A CA 1
ATOM 2170 C C . VAL A 1 293 ? -16.012 -11.654 11.017 1.00 96.38 293 VAL A C 1
ATOM 2172 O O . VAL A 1 293 ? -15.567 -11.774 9.880 1.00 96.38 293 VAL A O 1
ATOM 2175 N N . ARG A 1 294 ? -17.295 -11.857 11.312 1.00 94.81 294 ARG A N 1
ATOM 2176 C CA . ARG A 1 294 ? -18.340 -12.030 10.303 1.00 94.81 294 ARG A CA 1
ATOM 2177 C C . ARG A 1 294 ? -19.242 -10.807 10.349 1.00 94.81 294 ARG A C 1
ATOM 2179 O O . ARG A 1 294 ? -19.990 -10.630 11.307 1.00 94.81 294 ARG A O 1
ATOM 2186 N N . SER A 1 295 ? -19.122 -9.946 9.344 1.00 95.88 295 SER A N 1
ATOM 2187 C CA . SER A 1 295 ? -19.966 -8.761 9.175 1.00 95.88 295 SER A CA 1
ATOM 2188 C C . SER A 1 295 ? -20.524 -8.760 7.761 1.00 95.88 295 SER A C 1
ATOM 2190 O O . SER A 1 295 ? -19.770 -8.684 6.791 1.00 95.88 295 SER A O 1
ATOM 2192 N N . ASN A 1 296 ? -21.853 -8.797 7.656 1.00 95.06 296 ASN A N 1
ATOM 2193 C CA . ASN A 1 296 ? -22.543 -8.707 6.371 1.00 95.06 296 ASN A CA 1
ATOM 2194 C C . ASN A 1 296 ? -22.203 -7.398 5.649 1.00 95.06 296 ASN A C 1
ATOM 2196 O O . ASN A 1 296 ? -22.105 -7.392 4.429 1.00 95.06 296 ASN A O 1
ATOM 2200 N N . VAL A 1 297 ? -21.988 -6.306 6.394 1.00 95.12 297 VAL A N 1
ATOM 2201 C CA . VAL A 1 297 ? -21.619 -5.004 5.823 1.00 95.12 297 VAL A CA 1
ATOM 2202 C C . VAL A 1 297 ? -20.250 -5.102 5.156 1.00 95.12 297 VAL A C 1
ATOM 2204 O O . VAL A 1 297 ? -20.126 -4.799 3.972 1.00 95.12 297 VAL A O 1
ATOM 2207 N N . LEU A 1 298 ? -19.239 -5.594 5.879 1.00 95.56 298 LEU A N 1
ATOM 2208 C CA . LEU A 1 298 ? -17.887 -5.745 5.335 1.00 95.56 298 LEU A CA 1
ATOM 2209 C C . LEU A 1 298 ? -17.857 -6.724 4.155 1.00 95.56 298 LEU A C 1
ATOM 2211 O O . LEU A 1 298 ? -17.239 -6.436 3.136 1.00 95.56 298 LEU A O 1
ATOM 2215 N N . GLU A 1 299 ? -18.541 -7.865 4.262 1.00 94.69 299 GLU A N 1
ATOM 2216 C CA . GLU A 1 299 ? -18.540 -8.899 3.221 1.00 94.69 299 GLU A CA 1
ATOM 2217 C C . GLU A 1 299 ? -19.270 -8.475 1.935 1.00 94.69 299 GLU A C 1
ATOM 2219 O O . GLU A 1 299 ? -18.889 -8.937 0.857 1.00 94.69 299 GLU A O 1
ATOM 2224 N N . GLN A 1 300 ? -20.281 -7.602 2.038 1.00 94.12 300 GLN A N 1
ATOM 2225 C CA . GLN A 1 300 ? -21.002 -7.036 0.890 1.00 94.12 300 GLN A CA 1
ATOM 2226 C C . GLN A 1 300 ? -20.227 -5.906 0.211 1.00 94.12 300 GLN A C 1
ATOM 2228 O O . GLN A 1 300 ? -20.242 -5.791 -1.012 1.00 94.12 300 GLN A O 1
ATOM 2233 N N . VAL A 1 301 ? -19.583 -5.053 1.005 1.00 94.31 301 VAL A N 1
ATOM 2234 C CA . VAL A 1 301 ? -18.966 -3.811 0.528 1.00 94.31 301 VAL A CA 1
ATOM 2235 C C . VAL A 1 301 ? -17.533 -4.034 0.033 1.00 94.31 301 VAL A C 1
ATOM 2237 O O . VAL A 1 301 ? -17.071 -3.327 -0.866 1.00 94.31 301 VAL A O 1
ATOM 2240 N N . ILE A 1 302 ? -16.830 -5.029 0.582 1.00 95.25 302 ILE A N 1
ATOM 2241 C CA . ILE A 1 302 ? -15.433 -5.330 0.258 1.00 95.25 302 ILE A CA 1
ATOM 2242 C C . ILE A 1 302 ? -15.372 -6.573 -0.645 1.00 95.25 302 ILE A C 1
ATOM 2244 O O . ILE A 1 302 ? -15.717 -7.676 -0.200 1.00 95.25 302 ILE A O 1
ATOM 2248 N N . PRO A 1 303 ? -14.890 -6.436 -1.898 1.00 94.56 303 PRO A N 1
ATOM 2249 C CA . PRO A 1 303 ? -14.701 -7.561 -2.808 1.00 94.56 303 PRO A CA 1
ATOM 2250 C C . PRO A 1 303 ? -13.862 -8.680 -2.185 1.00 94.56 303 PRO A C 1
ATOM 2252 O O . PRO A 1 303 ? -12.883 -8.412 -1.488 1.00 94.56 303 PRO A O 1
ATOM 2255 N N . ALA A 1 304 ? -14.205 -9.937 -2.485 1.00 93.31 304 ALA A N 1
ATOM 2256 C CA . ALA A 1 304 ? -13.580 -11.114 -1.873 1.00 93.31 304 ALA A CA 1
ATOM 2257 C C . ALA A 1 304 ? -12.046 -11.140 -2.011 1.00 93.31 304 ALA A C 1
ATOM 2259 O O . ALA A 1 304 ? -11.363 -11.471 -1.052 1.00 93.31 304 ALA A O 1
ATOM 2260 N N . ARG A 1 305 ? -11.497 -10.696 -3.151 1.00 92.25 305 ARG A N 1
ATOM 2261 C CA . ARG A 1 305 ? -10.042 -10.620 -3.392 1.00 92.25 305 ARG A CA 1
ATOM 2262 C C . ARG A 1 305 ? -9.282 -9.657 -2.465 1.00 92.25 305 ARG A C 1
ATOM 2264 O O . ARG A 1 305 ? -8.062 -9.747 -2.355 1.00 92.25 305 ARG A O 1
ATOM 2271 N N . TYR A 1 306 ? -9.992 -8.747 -1.794 1.00 95.06 306 TYR A N 1
ATOM 2272 C CA . TYR A 1 306 ? -9.439 -7.729 -0.894 1.00 95.06 306 TYR A CA 1
ATOM 2273 C C . TYR A 1 306 ? -9.738 -7.992 0.586 1.00 95.06 306 TYR A C 1
ATOM 2275 O O . TYR A 1 306 ? -9.569 -7.099 1.416 1.00 95.06 306 TYR A O 1
ATOM 2283 N N . ARG A 1 307 ? -10.173 -9.201 0.944 1.00 94.75 307 ARG A N 1
ATOM 2284 C CA . ARG A 1 307 ? -10.418 -9.603 2.332 1.00 94.75 307 ARG A CA 1
ATOM 2285 C C . ARG A 1 307 ? -10.027 -11.056 2.554 1.00 94.75 307 ARG A C 1
ATOM 2287 O O . ARG A 1 307 ? -9.964 -11.844 1.620 1.00 94.75 307 ARG A O 1
ATOM 2294 N N . ASP A 1 308 ? -9.812 -11.398 3.811 1.00 95.56 308 ASP A N 1
ATOM 2295 C CA . ASP A 1 308 ? -9.552 -12.767 4.230 1.00 95.56 308 ASP A CA 1
ATOM 2296 C C . ASP A 1 308 ? -10.831 -13.617 4.148 1.00 95.56 308 ASP A C 1
ATOM 2298 O O . ASP A 1 308 ? -11.885 -13.205 4.645 1.00 95.56 308 ASP A O 1
ATOM 2302 N N . VAL A 1 309 ? -10.761 -14.819 3.567 1.00 92.94 309 VAL A N 1
ATOM 2303 C CA . VAL A 1 309 ? -11.918 -15.739 3.498 1.00 92.94 309 VAL A CA 1
ATOM 2304 C C . VAL A 1 309 ? -12.391 -16.178 4.894 1.00 92.94 309 VAL A C 1
ATOM 2306 O O . VAL A 1 309 ? -13.593 -16.369 5.135 1.00 92.94 309 VAL A O 1
ATOM 2309 N N . GLU A 1 310 ? -11.468 -16.288 5.848 1.00 95.06 310 GLU A N 1
ATOM 2310 C CA . GLU A 1 310 ? -11.771 -16.641 7.236 1.00 95.06 310 GLU A CA 1
ATOM 2311 C C . GLU A 1 310 ? -12.233 -15.432 8.075 1.00 95.06 310 GLU A C 1
ATOM 2313 O O . GLU A 1 310 ? -12.770 -15.621 9.166 1.00 95.06 310 GLU A O 1
ATOM 2318 N N . GLY A 1 311 ? -12.126 -14.208 7.544 1.00 96.19 311 GLY A N 1
ATOM 2319 C CA . GLY A 1 311 ? -12.609 -12.975 8.168 1.00 96.19 311 GLY A CA 1
ATOM 2320 C C . GLY A 1 311 ? -11.630 -12.326 9.151 1.00 96.19 311 GLY A C 1
ATOM 2321 O O . GLY A 1 311 ? -12.058 -11.537 9.991 1.00 96.19 311 GLY A O 1
ATOM 2322 N N . TYR A 1 312 ? -10.333 -12.645 9.099 1.00 97.44 312 TYR A N 1
ATOM 2323 C CA . TYR A 1 312 ? -9.338 -12.051 10.007 1.00 97.44 312 TYR A CA 1
ATOM 2324 C C . TYR A 1 312 ? -8.951 -10.611 9.662 1.00 97.44 312 TYR A C 1
ATOM 2326 O O . TYR A 1 312 ? -8.548 -9.857 10.549 1.00 97.44 312 TYR A O 1
ATOM 2334 N N . TRP A 1 313 ? -9.036 -10.221 8.392 1.00 97.44 313 TRP A N 1
ATOM 2335 C CA . TRP A 1 313 ? -8.648 -8.891 7.936 1.00 97.44 313 TRP A CA 1
ATOM 2336 C C . TRP A 1 313 ? -9.443 -8.459 6.704 1.00 97.44 313 TRP A C 1
ATOM 2338 O O . TRP A 1 313 ? -9.933 -9.279 5.926 1.00 97.44 313 TRP A O 1
ATOM 2348 N N . PHE A 1 314 ? -9.551 -7.142 6.533 1.00 97.50 314 PHE A N 1
ATOM 2349 C CA . PHE A 1 314 ? -10.374 -6.504 5.513 1.00 97.50 314 PHE A CA 1
ATOM 2350 C C . PHE A 1 314 ? -9.623 -5.338 4.872 1.00 97.50 314 PHE A C 1
ATOM 2352 O O . PHE A 1 314 ? -9.035 -4.505 5.567 1.00 97.50 314 PHE A O 1
ATOM 2359 N N . GLY A 1 315 ? -9.646 -5.256 3.544 1.00 96.00 315 GLY A N 1
ATOM 2360 C CA . GLY A 1 315 ? -9.151 -4.103 2.805 1.00 96.00 315 GLY A CA 1
ATOM 2361 C C . GLY A 1 315 ? -10.039 -2.884 3.005 1.00 96.00 315 GLY A C 1
ATOM 2362 O O . GLY A 1 315 ? -11.259 -2.967 2.916 1.00 96.00 315 GLY A O 1
ATOM 2363 N N . LEU A 1 316 ? -9.411 -1.736 3.237 1.00 94.31 316 LEU A N 1
ATOM 2364 C CA . LEU A 1 316 ? -10.075 -0.443 3.349 1.00 94.31 316 LEU A CA 1
ATOM 2365 C C . LEU A 1 316 ? -9.823 0.393 2.096 1.00 94.31 316 LEU A C 1
ATOM 2367 O O . LEU A 1 316 ? -10.768 0.782 1.441 1.00 94.31 316 LEU A O 1
ATOM 2371 N N . THR A 1 317 ? -8.580 0.626 1.694 1.00 94.12 317 THR A N 1
ATOM 2372 C CA . THR A 1 317 ? -8.262 1.358 0.452 1.00 94.12 317 THR A CA 1
ATOM 2373 C C . THR A 1 317 ? -7.293 0.553 -0.394 1.00 94.12 317 THR A C 1
ATOM 2375 O O . THR A 1 317 ? -6.582 -0.301 0.137 1.00 94.12 317 THR A O 1
ATOM 2378 N N . LYS A 1 318 ? -7.256 0.792 -1.707 1.00 94.69 318 LYS A N 1
ATOM 2379 C CA . LYS A 1 318 ? -6.403 0.045 -2.637 1.00 94.69 318 LYS A CA 1
ATOM 2380 C C . LYS A 1 318 ? -5.379 0.941 -3.328 1.00 94.69 318 LYS A C 1
ATOM 2382 O O . LYS A 1 318 ? -5.589 2.132 -3.555 1.00 94.69 318 LYS A O 1
ATOM 2387 N N . ARG A 1 319 ? -4.242 0.353 -3.676 1.00 94.62 319 ARG A N 1
ATOM 2388 C CA . ARG A 1 319 ? -3.121 1.011 -4.353 1.00 94.62 319 ARG A CA 1
ATOM 2389 C C . ARG A 1 319 ? -2.538 0.075 -5.397 1.00 94.62 319 ARG A C 1
ATOM 2391 O O . ARG A 1 319 ? -2.398 -1.111 -5.124 1.00 94.62 319 ARG A O 1
ATOM 2398 N N . ALA A 1 320 ? -2.157 0.611 -6.548 1.00 96.62 320 ALA A N 1
ATOM 2399 C CA . ALA A 1 320 ? -1.459 -0.158 -7.569 1.00 96.62 320 ALA A CA 1
ATOM 2400 C C . ALA A 1 320 ? 0.054 0.019 -7.408 1.00 96.62 320 ALA A C 1
ATOM 2402 O O . ALA A 1 320 ? 0.513 1.121 -7.090 1.00 96.62 320 ALA A O 1
ATOM 2403 N N . ARG A 1 321 ? 0.842 -1.035 -7.634 1.00 97.31 321 ARG A N 1
ATOM 2404 C CA . ARG A 1 321 ? 2.301 -0.908 -7.756 1.00 97.31 321 ARG A CA 1
ATOM 2405 C C . ARG A 1 321 ? 2.640 -0.696 -9.228 1.00 97.31 321 ARG A C 1
ATOM 2407 O O . ARG A 1 321 ? 2.540 -1.611 -10.033 1.00 97.31 321 ARG A O 1
ATOM 2414 N N . VAL A 1 322 ? 2.963 0.539 -9.582 1.00 97.94 322 VAL A N 1
ATOM 2415 C CA . VAL A 1 322 ? 3.037 1.040 -10.959 1.00 97.94 322 VAL A CA 1
ATOM 2416 C C . VAL A 1 322 ? 4.474 1.328 -11.379 1.00 97.94 322 VAL A C 1
ATOM 2418 O O . VAL A 1 322 ? 5.392 1.368 -10.555 1.00 97.94 322 VAL A O 1
ATOM 2421 N N . VAL A 1 323 ? 4.646 1.576 -12.674 1.00 98.38 323 VAL A N 1
ATOM 2422 C CA . VAL A 1 323 ? 5.864 2.152 -13.237 1.00 98.38 323 VAL A CA 1
ATOM 2423 C C . VAL A 1 323 ? 5.654 3.651 -13.418 1.00 98.38 323 VAL A C 1
ATOM 2425 O O . VAL A 1 323 ? 4.702 4.078 -14.060 1.00 98.38 323 VAL A O 1
ATOM 2428 N N . VAL A 1 324 ? 6.552 4.463 -12.873 1.00 98.44 324 VAL A N 1
ATOM 2429 C CA . VAL A 1 324 ? 6.675 5.881 -13.218 1.00 98.44 324 VAL A CA 1
ATOM 2430 C C . VAL A 1 324 ? 7.912 6.032 -14.086 1.00 98.44 324 VAL A C 1
ATOM 2432 O O . VAL A 1 324 ? 8.996 5.627 -13.676 1.00 98.44 324 VAL A O 1
ATOM 2435 N N . TYR A 1 325 ? 7.771 6.588 -15.282 1.00 98.56 325 TYR A N 1
ATOM 2436 C CA . TYR A 1 325 ? 8.859 6.662 -16.252 1.00 98.56 325 TYR A CA 1
ATOM 2437 C C . TYR A 1 325 ? 9.153 8.097 -16.675 1.00 98.56 325 TYR A C 1
ATOM 2439 O O . TYR A 1 325 ? 8.273 8.961 -16.686 1.00 98.56 325 TYR A O 1
ATOM 2447 N N . ASN A 1 326 ? 10.412 8.351 -17.022 1.00 98.44 326 ASN A N 1
ATOM 2448 C CA . ASN A 1 326 ? 10.851 9.628 -17.560 1.00 98.44 326 ASN A CA 1
ATOM 2449 C C . ASN A 1 326 ? 10.589 9.680 -19.066 1.00 98.44 326 ASN A C 1
ATOM 2451 O O . ASN A 1 326 ? 11.206 8.939 -19.831 1.00 98.44 326 ASN A O 1
ATOM 2455 N N . LYS A 1 327 ? 9.708 10.598 -19.485 1.00 97.75 327 LYS A N 1
ATOM 2456 C CA . LYS A 1 327 ? 9.248 10.736 -20.877 1.00 97.75 327 LYS A CA 1
ATOM 2457 C C . LYS A 1 327 ? 10.373 11.063 -21.865 1.00 97.75 327 LYS A C 1
ATOM 2459 O O . LYS A 1 327 ? 10.201 10.853 -23.058 1.00 97.75 327 LYS A O 1
ATOM 2464 N N . ALA A 1 328 ? 11.502 11.594 -21.390 1.00 97.12 328 ALA A N 1
ATOM 2465 C CA . ALA A 1 328 ? 12.662 11.889 -22.229 1.00 97.12 328 ALA A CA 1
ATOM 2466 C C . ALA A 1 328 ? 13.617 10.691 -22.393 1.00 97.12 328 ALA A C 1
ATOM 2468 O O . ALA A 1 328 ? 14.445 10.701 -23.299 1.00 97.12 328 ALA A O 1
ATOM 2469 N N . LEU A 1 329 ? 13.535 9.681 -21.518 1.00 96.94 329 LEU A N 1
ATOM 2470 C CA . LEU A 1 329 ? 14.466 8.540 -21.480 1.00 96.94 329 LEU A CA 1
ATOM 2471 C C . LEU A 1 329 ? 13.820 7.204 -21.873 1.00 96.94 329 LEU A C 1
ATOM 2473 O O . LEU A 1 329 ? 14.533 6.234 -22.156 1.00 96.94 329 LEU A O 1
ATOM 2477 N N . VAL A 1 330 ? 12.490 7.134 -21.824 1.00 97.81 330 VAL A N 1
ATOM 2478 C CA . VAL A 1 330 ? 11.704 5.918 -22.036 1.00 97.81 330 VAL A CA 1
ATOM 2479 C C . VAL A 1 330 ? 10.496 6.244 -22.903 1.00 97.81 330 VAL A C 1
ATOM 2481 O O . VAL A 1 330 ? 9.704 7.124 -22.558 1.00 97.81 330 VAL A O 1
ATOM 2484 N N . ASP A 1 331 ? 10.354 5.509 -24.004 1.00 96.69 331 ASP A N 1
ATOM 2485 C CA . ASP A 1 331 ? 9.131 5.506 -24.797 1.00 96.69 331 ASP A CA 1
ATOM 2486 C C . ASP A 1 331 ? 8.078 4.637 -24.095 1.00 96.69 331 ASP A C 1
ATOM 2488 O O . ASP A 1 331 ? 8.362 3.538 -23.616 1.00 96.69 331 ASP A O 1
ATOM 2492 N N . VAL A 1 332 ? 6.842 5.128 -24.040 1.00 95.19 332 VAL A N 1
ATOM 2493 C CA . VAL A 1 332 ? 5.710 4.374 -23.492 1.00 95.19 332 VAL A CA 1
ATOM 2494 C C . VAL A 1 332 ? 5.428 3.104 -24.297 1.00 95.19 332 VAL A C 1
ATOM 2496 O O . VAL A 1 332 ? 4.962 2.124 -23.725 1.00 95.19 332 VAL A O 1
ATOM 2499 N N . GLY A 1 333 ? 5.738 3.093 -25.600 1.00 95.69 333 GLY A N 1
ATOM 2500 C CA . GLY A 1 333 ? 5.580 1.921 -26.463 1.00 95.69 333 GLY A CA 1
ATOM 2501 C C . GLY A 1 333 ? 6.502 0.754 -26.102 1.00 95.69 333 GLY A C 1
ATOM 2502 O O . GLY A 1 333 ? 6.178 -0.389 -26.416 1.00 95.69 333 GLY A O 1
ATOM 2503 N N . ASP A 1 334 ? 7.608 1.025 -25.402 1.00 96.25 334 ASP A N 1
ATOM 2504 C CA . ASP A 1 334 ? 8.533 -0.009 -24.935 1.00 96.25 334 ASP A CA 1
ATOM 2505 C C . ASP A 1 334 ? 8.072 -0.669 -23.626 1.00 96.25 334 ASP A C 1
ATOM 2507 O O . ASP A 1 334 ? 8.555 -1.757 -23.293 1.00 96.25 334 ASP A O 1
ATOM 2511 N N . LEU A 1 335 ? 7.164 -0.024 -22.880 1.00 97.25 335 LEU A N 1
ATOM 2512 C CA . LEU A 1 335 ? 6.631 -0.508 -21.607 1.00 97.25 335 LEU A CA 1
ATOM 2513 C C . LEU A 1 335 ? 5.461 -1.471 -21.831 1.00 97.25 335 LEU A C 1
ATOM 2515 O O . LEU A 1 335 ? 4.550 -1.214 -22.617 1.00 97.25 335 LEU A O 1
ATOM 2519 N N . SER A 1 336 ? 5.462 -2.585 -21.099 1.00 96.69 336 SER A N 1
ATOM 2520 C CA . SER A 1 336 ? 4.427 -3.615 -21.222 1.00 96.69 336 SER A CA 1
ATOM 2521 C C . SER A 1 336 ? 4.077 -4.238 -19.873 1.00 96.69 336 SER A C 1
ATOM 2523 O O . SER A 1 336 ? 3.065 -3.882 -19.264 1.00 96.69 336 SER A O 1
ATOM 2525 N N . THR A 1 337 ? 4.906 -5.152 -19.381 1.00 97.81 337 THR A N 1
ATOM 2526 C CA . THR A 1 337 ? 4.614 -5.955 -18.194 1.00 97.81 337 THR A CA 1
ATOM 2527 C C . THR A 1 337 ? 5.691 -5.822 -17.122 1.00 97.81 337 THR A C 1
ATOM 2529 O O . THR A 1 337 ? 6.766 -5.270 -17.368 1.00 97.81 337 THR A O 1
ATOM 2532 N N . TYR A 1 338 ? 5.416 -6.320 -15.913 1.00 97.88 338 TYR A N 1
ATOM 2533 C CA . TYR A 1 338 ? 6.441 -6.447 -14.877 1.00 97.88 338 TYR A CA 1
ATOM 2534 C C . TYR A 1 338 ? 7.591 -7.337 -15.359 1.00 97.88 338 TYR A C 1
ATOM 2536 O O . TYR A 1 338 ? 8.751 -6.995 -15.145 1.00 97.88 338 TYR A O 1
ATOM 2544 N N . GLU A 1 339 ? 7.282 -8.440 -16.044 1.00 97.75 339 GLU A N 1
ATOM 2545 C CA . GLU A 1 339 ? 8.242 -9.407 -16.584 1.00 97.75 339 GLU A CA 1
ATOM 2546 C C . GLU A 1 339 ? 9.243 -8.749 -17.543 1.00 97.75 339 GLU A C 1
ATOM 2548 O O . GLU A 1 339 ? 10.446 -8.999 -17.446 1.00 97.75 339 GLU A O 1
ATOM 2553 N N . ASP A 1 340 ? 8.771 -7.857 -18.422 1.00 97.38 340 ASP A N 1
ATOM 2554 C CA . ASP A 1 340 ? 9.619 -7.156 -19.393 1.00 97.38 340 ASP A CA 1
ATOM 2555 C C . ASP A 1 340 ? 10.682 -6.271 -18.727 1.00 97.38 340 ASP A C 1
ATOM 2557 O O . ASP A 1 340 ? 11.739 -6.044 -19.311 1.00 97.38 340 ASP A O 1
ATOM 2561 N N . LEU A 1 341 ? 10.486 -5.838 -17.477 1.00 97.94 341 LEU A N 1
ATOM 2562 C CA . LEU A 1 341 ? 11.486 -5.055 -16.740 1.00 97.94 341 LEU A CA 1
ATOM 2563 C C . LEU A 1 341 ? 12.794 -5.832 -16.482 1.00 97.94 341 LEU A C 1
ATOM 2565 O O . LEU A 1 341 ? 13.831 -5.221 -16.220 1.00 97.94 341 LEU A O 1
ATOM 2569 N N . ALA A 1 342 ? 12.789 -7.162 -16.611 1.00 98.25 342 ALA A N 1
ATOM 2570 C CA . ALA A 1 342 ? 13.999 -7.985 -16.566 1.00 98.25 342 ALA A CA 1
ATOM 2571 C C . ALA A 1 342 ? 14.787 -8.002 -17.894 1.00 98.25 342 ALA A C 1
ATOM 2573 O O . ALA A 1 342 ? 15.900 -8.527 -17.948 1.00 98.25 342 ALA A O 1
ATOM 2574 N N . ASN A 1 343 ? 14.245 -7.431 -18.975 1.00 98.31 343 ASN A N 1
ATOM 2575 C CA . ASN A 1 343 ? 14.884 -7.413 -20.288 1.00 98.31 343 ASN A CA 1
ATOM 2576 C C . ASN A 1 343 ? 16.140 -6.511 -20.298 1.00 98.31 343 ASN A C 1
ATOM 2578 O O . ASN A 1 343 ? 16.066 -5.374 -19.827 1.00 98.31 343 ASN A O 1
ATOM 2582 N N . PRO A 1 344 ? 17.278 -6.939 -20.887 1.00 98.06 344 PRO A N 1
ATOM 2583 C CA . PRO A 1 344 ? 18.504 -6.137 -20.966 1.00 98.06 344 PRO A CA 1
ATOM 2584 C C . PRO A 1 344 ? 18.362 -4.742 -21.598 1.00 98.06 344 PRO A C 1
ATOM 2586 O O . PRO A 1 344 ? 19.217 -3.887 -21.363 1.00 98.06 344 PRO A O 1
ATOM 2589 N N . LYS A 1 345 ? 17.297 -4.466 -22.368 1.00 97.62 345 LYS A N 1
ATOM 2590 C CA . LYS A 1 345 ? 17.002 -3.115 -22.889 1.00 97.62 345 LYS A CA 1
ATOM 2591 C C . LYS A 1 345 ? 16.836 -2.062 -21.778 1.00 97.62 345 LYS A C 1
ATOM 2593 O O . LYS A 1 345 ? 17.036 -0.869 -22.017 1.00 97.62 345 LYS A O 1
ATOM 2598 N N . TRP A 1 346 ? 16.520 -2.499 -20.556 1.00 98.44 346 TRP A N 1
ATOM 2599 C CA . TRP A 1 346 ? 16.376 -1.649 -19.373 1.00 98.44 346 TRP A CA 1
ATOM 2600 C C . TRP A 1 346 ? 17.653 -1.503 -18.544 1.00 98.44 346 TRP A C 1
ATOM 2602 O O . TRP A 1 346 ? 17.614 -0.908 -17.465 1.00 98.44 346 TRP A O 1
ATOM 2612 N N . LYS A 1 347 ? 18.792 -2.013 -19.025 1.00 98.31 347 LYS A N 1
ATOM 2613 C CA . LYS A 1 347 ? 20.046 -1.990 -18.273 1.00 98.31 347 LYS A CA 1
ATOM 2614 C C . LYS A 1 347 ? 20.431 -0.577 -17.836 1.00 98.31 347 LYS A C 1
ATOM 2616 O O . LYS A 1 347 ? 20.580 0.318 -18.665 1.00 98.31 347 LYS A O 1
ATOM 2621 N N . GLY A 1 348 ? 20.613 -0.397 -16.528 1.00 97.94 348 GLY A N 1
ATOM 2622 C CA . GLY A 1 348 ? 20.978 0.884 -15.926 1.00 97.94 348 GLY A CA 1
ATOM 2623 C C . GLY A 1 348 ? 19.846 1.915 -15.898 1.00 97.94 348 GLY A C 1
ATOM 2624 O O . GLY A 1 348 ? 20.122 3.093 -15.700 1.00 97.94 348 GLY A O 1
ATOM 2625 N N . LYS A 1 349 ? 18.585 1.512 -16.114 1.00 98.19 349 LYS A N 1
ATOM 2626 C CA . LYS A 1 349 ? 17.433 2.430 -16.147 1.00 98.19 349 LYS A CA 1
ATOM 2627 C C . LYS A 1 349 ? 16.475 2.264 -14.970 1.00 98.19 349 LYS A C 1
ATOM 2629 O O . LYS A 1 349 ? 15.652 3.155 -14.772 1.00 98.19 349 LYS A O 1
ATOM 2634 N N . ILE A 1 350 ? 16.550 1.169 -14.211 1.00 98.56 350 ILE A N 1
ATOM 2635 C CA . ILE A 1 350 ? 15.550 0.848 -13.182 1.00 98.56 350 ILE A CA 1
ATOM 2636 C C . ILE A 1 350 ? 15.948 1.410 -11.818 1.00 98.56 350 ILE A C 1
ATOM 2638 O O . ILE A 1 350 ? 17.036 1.161 -11.304 1.00 98.56 350 ILE A O 1
ATOM 2642 N N . LEU A 1 351 ? 15.020 2.140 -11.214 1.00 98.38 351 LEU A N 1
ATOM 2643 C CA . LEU A 1 351 ? 15.084 2.694 -9.875 1.00 98.38 351 LEU A CA 1
ATOM 2644 C C . LEU A 1 351 ? 14.032 2.004 -9.013 1.00 98.38 351 LEU A C 1
ATOM 2646 O O . LEU A 1 351 ? 12.833 2.014 -9.302 1.00 98.38 351 LEU A O 1
ATOM 2650 N N . VAL A 1 352 ? 14.482 1.394 -7.927 1.00 97.75 352 VAL A N 1
ATOM 2651 C CA . VAL A 1 352 ? 13.602 0.732 -6.973 1.00 97.75 352 VAL A CA 1
ATOM 2652 C C . VAL A 1 352 ? 14.234 0.763 -5.588 1.00 97.75 352 VAL A C 1
ATOM 2654 O O . VAL A 1 352 ? 15.451 0.861 -5.433 1.00 97.75 352 VAL A O 1
ATOM 2657 N N . ARG A 1 353 ? 13.390 0.707 -4.559 1.00 96.94 353 ARG A N 1
ATOM 2658 C CA . ARG A 1 353 ? 13.823 0.612 -3.162 1.00 96.94 353 ARG A CA 1
ATOM 2659 C C . ARG A 1 353 ? 14.232 -0.811 -2.772 1.00 96.94 353 ARG A C 1
ATOM 2661 O O . ARG A 1 353 ? 14.069 -1.747 -3.554 1.00 96.94 353 ARG A O 1
ATOM 2668 N N . SER A 1 354 ? 14.718 -0.959 -1.540 1.00 96.50 354 SER A N 1
ATOM 2669 C CA . SER A 1 354 ? 15.201 -2.241 -1.015 1.00 96.50 354 SER A CA 1
ATOM 2670 C C . SER A 1 354 ? 14.138 -3.344 -1.008 1.00 96.50 354 SER A C 1
ATOM 2672 O O . SER A 1 354 ? 12.939 -3.078 -0.848 1.00 96.50 354 SER A O 1
ATOM 2674 N N . SER A 1 355 ? 14.591 -4.587 -1.166 1.00 94.50 355 SER A N 1
ATOM 2675 C CA . SER A 1 355 ? 13.783 -5.809 -1.044 1.00 94.50 355 SER A CA 1
ATOM 2676 C C . SER A 1 355 ? 13.170 -5.990 0.350 1.00 94.50 355 SER A C 1
ATOM 2678 O O . SER A 1 355 ? 12.122 -6.615 0.487 1.00 94.50 355 SER A O 1
ATOM 2680 N N . SER A 1 356 ? 13.748 -5.363 1.381 1.00 89.88 356 SER A N 1
ATOM 2681 C CA . SER A 1 356 ? 13.200 -5.331 2.747 1.00 89.88 356 SER A CA 1
ATOM 2682 C C . SER A 1 356 ? 11.845 -4.618 2.856 1.00 89.88 356 SER A C 1
ATOM 2684 O O . SER A 1 356 ? 11.145 -4.755 3.858 1.00 89.88 356 SER A O 1
ATOM 2686 N N . SER A 1 357 ? 11.453 -3.844 1.839 1.00 91.12 357 SER A N 1
ATOM 2687 C CA . SER A 1 357 ? 10.152 -3.183 1.816 1.00 91.12 357 SER A CA 1
ATOM 2688 C C . SER A 1 357 ? 9.016 -4.198 1.634 1.00 91.12 357 SER A C 1
ATOM 2690 O O . SER A 1 357 ? 9.056 -4.958 0.662 1.00 91.12 357 SER A O 1
ATOM 2692 N N . PRO A 1 358 ? 7.936 -4.136 2.443 1.00 89.88 358 PRO A N 1
ATOM 2693 C CA . PRO A 1 358 ? 6.783 -5.028 2.278 1.00 89.88 358 PRO A CA 1
ATOM 2694 C C . PRO A 1 358 ? 6.140 -4.905 0.888 1.00 89.88 358 PRO A C 1
ATOM 2696 O O . PRO A 1 358 ? 5.613 -5.877 0.357 1.00 89.88 358 PRO A O 1
ATOM 2699 N N . TYR A 1 359 ? 6.262 -3.741 0.238 1.00 93.00 359 TYR A N 1
ATOM 2700 C CA . TYR A 1 359 ? 5.732 -3.526 -1.108 1.00 93.00 359 TYR A CA 1
ATOM 2701 C C . TYR A 1 359 ? 6.466 -4.355 -2.169 1.00 93.00 359 TYR A C 1
ATOM 2703 O O . TYR A 1 359 ? 5.840 -4.849 -3.102 1.00 93.00 359 TYR A O 1
ATOM 2711 N N . ASN A 1 360 ? 7.789 -4.502 -2.036 1.00 95.06 360 ASN A N 1
ATOM 2712 C CA . ASN A 1 360 ? 8.584 -5.325 -2.946 1.00 95.06 360 ASN A CA 1
ATOM 2713 C C . ASN A 1 360 ? 8.435 -6.810 -2.624 1.00 95.06 360 ASN A C 1
ATOM 2715 O O . ASN A 1 360 ? 8.324 -7.600 -3.552 1.00 95.06 360 ASN A O 1
ATOM 2719 N N . GLN A 1 361 ? 8.353 -7.183 -1.344 1.00 94.06 361 GLN A N 1
ATOM 2720 C CA . GLN A 1 361 ? 8.048 -8.563 -0.950 1.00 94.06 361 GLN A CA 1
ATOM 2721 C C . GLN A 1 361 ? 6.707 -9.013 -1.531 1.00 94.06 361 GLN A C 1
ATOM 2723 O O . GLN A 1 361 ? 6.627 -10.080 -2.129 1.00 94.06 361 GLN A O 1
ATOM 2728 N N . SER A 1 362 ? 5.685 -8.157 -1.447 1.00 94.38 362 SER A N 1
ATOM 2729 C CA . SER A 1 362 ? 4.379 -8.415 -2.054 1.00 94.38 362 SER A CA 1
ATOM 2730 C C . SER A 1 362 ? 4.450 -8.522 -3.574 1.00 94.38 362 SER A C 1
ATOM 2732 O O . SER A 1 362 ? 3.792 -9.383 -4.141 1.00 94.38 362 SER A O 1
ATOM 2734 N N . LEU A 1 363 ? 5.236 -7.667 -4.243 1.00 96.44 363 LEU A N 1
ATOM 2735 C CA . LEU A 1 363 ? 5.410 -7.738 -5.697 1.00 96.44 363 LEU A CA 1
ATOM 2736 C C . LEU A 1 363 ? 6.085 -9.044 -6.113 1.00 96.44 363 LEU A C 1
ATOM 2738 O O . LEU A 1 363 ? 5.627 -9.692 -7.041 1.00 96.44 363 LEU A O 1
ATOM 2742 N N . ILE A 1 364 ? 7.139 -9.461 -5.416 1.00 96.94 364 ILE A N 1
ATOM 2743 C CA . ILE A 1 364 ? 7.817 -10.722 -5.719 1.00 96.94 364 ILE A CA 1
ATOM 2744 C C . ILE A 1 364 ? 6.878 -11.900 -5.430 1.00 96.94 364 ILE A C 1
ATOM 2746 O O . ILE A 1 364 ? 6.742 -12.767 -6.283 1.00 96.94 364 ILE A O 1
ATOM 2750 N N . ALA A 1 365 ? 6.168 -11.906 -4.297 1.00 96.06 365 ALA A N 1
ATOM 2751 C CA . ALA A 1 365 ? 5.178 -12.938 -3.974 1.00 96.06 365 ALA A CA 1
ATOM 2752 C C . ALA A 1 365 ? 4.060 -13.017 -5.027 1.00 96.06 365 ALA A C 1
ATOM 2754 O O . ALA A 1 365 ? 3.688 -14.108 -5.443 1.00 96.06 365 ALA A O 1
ATOM 2755 N N . PHE A 1 366 ? 3.585 -11.871 -5.518 1.00 95.69 366 PHE A N 1
ATOM 2756 C CA . PHE A 1 366 ? 2.629 -11.793 -6.621 1.00 95.69 366 PHE A CA 1
ATOM 2757 C C . PHE A 1 366 ? 3.187 -12.416 -7.908 1.00 95.69 366 PHE A C 1
ATOM 2759 O O . PHE A 1 366 ? 2.494 -13.175 -8.585 1.00 95.69 366 PHE A O 1
ATOM 2766 N N . MET A 1 367 ? 4.458 -12.151 -8.223 1.00 96.56 367 MET A N 1
ATOM 2767 C CA . MET A 1 367 ? 5.124 -12.742 -9.384 1.00 96.56 367 MET A CA 1
ATOM 2768 C C . MET A 1 367 ? 5.317 -14.255 -9.230 1.00 96.56 367 MET A C 1
ATOM 2770 O O . MET A 1 367 ? 5.238 -14.959 -10.233 1.00 96.56 367 MET A O 1
ATOM 2774 N N . ILE A 1 368 ? 5.553 -14.761 -8.012 1.00 96.88 368 ILE A N 1
ATOM 2775 C CA . ILE A 1 368 ? 5.620 -16.207 -7.731 1.00 96.88 368 ILE A CA 1
ATOM 2776 C C . ILE A 1 368 ? 4.244 -16.836 -7.931 1.00 96.88 368 ILE A C 1
ATOM 2778 O O . ILE A 1 368 ? 4.137 -17.833 -8.638 1.00 96.88 368 ILE A O 1
ATOM 2782 N N . ALA A 1 369 ? 3.201 -16.231 -7.365 1.00 94.75 369 ALA A N 1
ATOM 2783 C CA . ALA A 1 369 ? 1.837 -16.729 -7.486 1.00 94.75 369 ALA A CA 1
ATOM 2784 C C . ALA A 1 369 ? 1.365 -16.765 -8.952 1.00 94.75 369 ALA A C 1
ATOM 2786 O O . ALA A 1 369 ? 0.708 -17.713 -9.370 1.00 94.75 369 ALA A O 1
ATOM 2787 N N . SER A 1 370 ? 1.751 -15.761 -9.749 1.00 93.75 370 SER A N 1
ATOM 2788 C CA . SER A 1 370 ? 1.341 -15.650 -11.158 1.00 93.75 370 SER A CA 1
ATOM 2789 C C . SER A 1 370 ? 2.163 -16.538 -12.099 1.00 93.75 370 SER A C 1
ATOM 2791 O O . SER A 1 370 ? 1.614 -17.160 -13.003 1.00 93.75 370 SER A O 1
ATOM 2793 N N . ASN A 1 371 ? 3.487 -16.602 -11.907 1.00 94.62 371 ASN A N 1
ATOM 2794 C CA . ASN A 1 371 ? 4.410 -17.165 -12.904 1.00 94.62 371 ASN A CA 1
ATOM 2795 C C . ASN A 1 371 ? 5.215 -18.377 -12.405 1.00 94.62 371 ASN A C 1
ATOM 2797 O O . ASN A 1 371 ? 5.941 -19.004 -13.180 1.00 94.62 371 ASN A O 1
ATOM 2801 N N . GLY A 1 372 ? 5.118 -18.707 -11.118 1.00 96.50 372 GLY A N 1
ATOM 2802 C CA . GLY A 1 372 ? 5.909 -19.742 -10.466 1.00 96.50 372 GLY A CA 1
ATOM 2803 C C . GLY A 1 372 ? 7.336 -19.301 -10.124 1.00 96.50 372 GLY A C 1
ATOM 2804 O O . GLY A 1 372 ? 7.962 -18.467 -10.784 1.00 96.50 372 GLY A O 1
ATOM 2805 N N . SER A 1 373 ? 7.896 -19.930 -9.094 1.00 97.44 373 SER A N 1
ATOM 2806 C CA . SER A 1 373 ? 9.138 -19.498 -8.446 1.00 97.44 373 SER A CA 1
ATOM 2807 C C . SER A 1 373 ? 10.359 -19.468 -9.367 1.00 97.44 373 SER A C 1
ATOM 2809 O O . SER A 1 373 ? 11.195 -18.569 -9.272 1.00 97.44 373 SER A O 1
ATOM 2811 N N . ALA A 1 374 ? 10.470 -20.426 -10.293 1.00 97.81 374 ALA A N 1
ATOM 2812 C CA . ALA A 1 374 ? 11.592 -20.491 -11.231 1.00 97.81 374 ALA A CA 1
ATOM 2813 C C . ALA A 1 374 ? 11.607 -19.293 -12.198 1.00 97.81 374 ALA A C 1
ATOM 2815 O O . ALA A 1 374 ? 12.664 -18.698 -12.430 1.00 97.81 374 ALA A O 1
ATOM 2816 N N . ALA A 1 375 ? 10.439 -18.910 -12.724 1.00 97.88 375 ALA A N 1
ATOM 2817 C CA . ALA A 1 375 ? 10.307 -17.749 -13.596 1.00 97.88 375 ALA A CA 1
ATOM 2818 C C . ALA A 1 375 ? 10.545 -16.452 -12.814 1.00 97.88 375 ALA A C 1
ATOM 2820 O O . ALA A 1 375 ? 11.285 -15.582 -13.276 1.00 97.88 375 ALA A O 1
ATOM 2821 N N . THR A 1 376 ? 10.005 -16.344 -11.596 1.00 98.25 376 THR A N 1
ATOM 2822 C CA . THR A 1 376 ? 10.227 -15.172 -10.741 1.00 98.25 376 THR A CA 1
ATOM 2823 C C . THR A 1 376 ? 11.692 -14.990 -10.380 1.00 98.25 376 THR A C 1
ATOM 2825 O O . THR A 1 376 ? 12.190 -13.870 -10.407 1.00 98.25 376 THR A O 1
ATOM 2828 N N . ARG A 1 377 ? 12.419 -16.072 -10.097 1.00 98.50 377 ARG A N 1
ATOM 2829 C CA . ARG A 1 377 ? 13.860 -16.014 -9.834 1.00 98.50 377 ARG A CA 1
ATOM 2830 C C . ARG A 1 377 ? 14.635 -15.442 -11.019 1.00 98.50 377 ARG A C 1
ATOM 2832 O O . ARG A 1 377 ? 15.463 -14.549 -10.846 1.00 98.50 377 ARG A O 1
ATOM 2839 N N . ALA A 1 378 ? 14.346 -15.924 -12.228 1.00 98.44 378 ALA A N 1
ATOM 2840 C CA . ALA A 1 378 ? 14.959 -15.394 -13.444 1.00 98.44 378 ALA A CA 1
ATOM 2841 C C . ALA A 1 378 ? 14.608 -13.911 -13.656 1.00 98.44 378 ALA A C 1
ATOM 2843 O O . ALA A 1 378 ? 15.475 -13.114 -14.019 1.00 98.44 378 ALA A O 1
ATOM 2844 N N . TRP A 1 379 ? 13.360 -13.536 -13.367 1.00 98.50 379 TRP A N 1
ATOM 2845 C CA . TRP A 1 379 ? 12.902 -12.154 -13.419 1.00 98.50 379 TRP A CA 1
ATOM 2846 C C . TRP A 1 379 ? 13.638 -11.253 -12.419 1.00 98.50 379 TRP A C 1
ATOM 2848 O O . TRP A 1 379 ? 14.188 -10.235 -12.832 1.00 98.50 379 TRP A O 1
ATOM 2858 N N . VAL A 1 380 ? 13.730 -11.635 -11.138 1.00 98.56 380 VAL A N 1
ATOM 2859 C CA . VAL A 1 380 ? 14.449 -10.856 -10.113 1.00 98.56 380 VAL A CA 1
ATOM 2860 C C . VAL A 1 380 ? 15.909 -10.664 -10.518 1.00 98.56 380 VAL A C 1
ATOM 2862 O O . VAL A 1 380 ? 16.410 -9.542 -10.472 1.00 98.56 380 VAL A O 1
ATOM 2865 N N . ARG A 1 381 ? 16.578 -11.722 -10.992 1.00 98.56 381 ARG A N 1
ATOM 2866 C CA . ARG A 1 381 ? 17.961 -11.639 -11.482 1.00 98.56 381 ARG A CA 1
ATOM 2867 C C . ARG A 1 381 ? 18.122 -10.613 -12.603 1.00 98.56 381 ARG A C 1
ATOM 2869 O O . ARG A 1 381 ? 19.039 -9.792 -12.562 1.00 98.56 381 ARG A O 1
ATOM 2876 N N . GLY A 1 382 ? 17.248 -10.659 -13.609 1.00 98.50 382 GLY A N 1
ATOM 2877 C CA . GLY A 1 382 ? 17.275 -9.707 -14.721 1.00 98.50 382 GLY A CA 1
ATOM 2878 C C . GLY A 1 382 ? 16.965 -8.281 -14.265 1.00 98.50 382 GLY A C 1
ATOM 2879 O O . GLY A 1 382 ? 17.638 -7.339 -14.678 1.00 98.50 382 GLY A O 1
ATOM 2880 N N . LEU A 1 383 ? 16.015 -8.121 -13.342 1.00 98.19 383 LEU A N 1
ATOM 2881 C CA . LEU A 1 383 ? 15.659 -6.829 -12.767 1.00 98.19 383 LEU A CA 1
ATOM 2882 C C . LEU A 1 383 ? 16.840 -6.200 -12.010 1.00 98.19 383 LEU A C 1
ATOM 2884 O O . LEU A 1 383 ? 17.168 -5.039 -12.248 1.00 98.19 383 LEU A O 1
ATOM 2888 N N . VAL A 1 384 ? 17.524 -6.974 -11.160 1.00 98.44 384 VAL A N 1
ATOM 2889 C CA . VAL A 1 384 ? 18.721 -6.535 -10.418 1.00 98.44 384 VAL A CA 1
ATOM 2890 C C . VAL A 1 384 ? 19.845 -6.132 -11.373 1.00 98.44 384 VAL A C 1
ATOM 2892 O O . VAL A 1 384 ? 20.491 -5.103 -11.169 1.00 98.44 384 VAL A O 1
ATOM 2895 N N . ALA A 1 385 ? 20.046 -6.887 -12.458 1.00 98.44 385 ALA A N 1
ATOM 2896 C CA . ALA A 1 385 ? 21.020 -6.548 -13.498 1.00 98.44 385 ALA A CA 1
ATOM 2897 C C . ALA A 1 385 ? 20.693 -5.231 -14.235 1.00 98.44 385 ALA A C 1
ATOM 2899 O O . ALA A 1 385 ? 21.585 -4.631 -14.845 1.00 98.44 385 ALA A O 1
ATOM 2900 N N . ASN A 1 386 ? 19.441 -4.770 -14.155 1.00 98.62 386 ASN A N 1
ATOM 2901 C CA . ASN A 1 386 ? 18.951 -3.559 -14.801 1.00 98.62 386 ASN A CA 1
ATOM 2902 C C . ASN A 1 386 ? 18.901 -2.323 -13.893 1.00 98.62 386 ASN A C 1
ATOM 2904 O O . ASN A 1 386 ? 18.576 -1.228 -14.368 1.00 98.62 386 ASN A O 1
ATOM 2908 N N . PHE A 1 387 ? 19.253 -2.456 -12.613 1.00 98.56 387 PHE A N 1
ATOM 2909 C CA . PHE A 1 387 ? 19.254 -1.327 -11.691 1.00 98.56 387 PHE A CA 1
ATOM 2910 C C . PHE A 1 387 ? 20.228 -0.224 -12.122 1.00 98.56 387 PHE A C 1
ATOM 2912 O O . PHE A 1 387 ? 21.393 -0.472 -12.431 1.00 98.56 387 PHE A O 1
ATOM 2919 N N . ALA A 1 388 ? 19.747 1.019 -12.107 1.00 97.75 388 ALA A N 1
ATOM 2920 C CA . ALA A 1 388 ? 20.546 2.217 -12.357 1.00 97.75 388 ALA A CA 1
ATOM 2921 C C . ALA A 1 388 ? 21.530 2.504 -11.211 1.00 97.75 388 ALA A C 1
ATOM 2923 O O . ALA A 1 388 ? 22.624 3.026 -11.415 1.00 97.75 388 ALA A O 1
ATOM 2924 N N . ARG A 1 389 ? 21.143 2.134 -9.986 1.00 96.19 389 ARG A N 1
ATOM 2925 C CA . ARG A 1 389 ? 21.927 2.293 -8.757 1.00 96.19 389 ARG A CA 1
ATOM 2926 C C . ARG A 1 389 ? 21.534 1.233 -7.734 1.00 96.19 389 ARG A C 1
ATOM 2928 O O . ARG A 1 389 ? 20.503 0.581 -7.866 1.00 96.19 389 ARG A O 1
ATOM 2935 N N . LYS A 1 390 ? 22.330 1.095 -6.670 1.00 95.38 390 LYS A N 1
ATOM 2936 C CA . LYS A 1 390 ? 21.949 0.251 -5.528 1.00 95.38 390 LYS A CA 1
ATOM 2937 C C . LYS A 1 390 ? 20.635 0.768 -4.914 1.00 95.38 390 LYS A C 1
ATOM 2939 O O . LYS A 1 390 ? 20.515 1.984 -4.751 1.00 95.38 390 LYS A O 1
ATOM 2944 N N . PRO A 1 391 ? 19.690 -0.116 -4.545 1.00 95.69 391 PRO A N 1
ATOM 2945 C CA . PRO A 1 391 ? 18.447 0.297 -3.906 1.00 95.69 391 PRO A CA 1
ATOM 2946 C C . PRO A 1 391 ? 18.690 1.156 -2.661 1.00 95.69 391 PRO A C 1
ATOM 2948 O O . PRO A 1 391 ? 19.507 0.820 -1.805 1.00 95.69 391 PRO A O 1
ATOM 2951 N N . SER A 1 392 ? 17.988 2.285 -2.564 1.00 91.50 392 SER A N 1
ATOM 2952 C CA . SER A 1 392 ? 18.104 3.226 -1.441 1.00 91.50 392 SER A CA 1
ATOM 2953 C C . SER A 1 392 ? 16.878 4.129 -1.368 1.00 91.50 392 SER A C 1
ATOM 2955 O O . SER A 1 392 ? 16.288 4.403 -2.408 1.00 91.50 392 SER A O 1
ATOM 2957 N N . GLY A 1 393 ? 16.517 4.622 -0.182 1.00 94.56 393 GLY A N 1
ATOM 2958 C CA . GLY A 1 393 ? 15.378 5.530 -0.005 1.00 94.56 393 GLY A CA 1
ATOM 2959 C C . GLY A 1 393 ? 14.004 4.860 -0.152 1.00 94.56 393 GLY A C 1
ATOM 2960 O O . GLY A 1 393 ? 13.874 3.634 -0.214 1.00 94.56 393 GLY A O 1
ATOM 2961 N N . GLY A 1 394 ? 12.958 5.683 -0.164 1.00 95.81 394 GLY A N 1
ATOM 2962 C CA . GLY A 1 394 ? 11.569 5.287 -0.383 1.00 95.81 394 GLY A CA 1
ATOM 2963 C C . GLY A 1 394 ? 11.102 5.477 -1.828 1.00 95.81 394 GLY A C 1
ATOM 2964 O O . GLY A 1 394 ? 11.860 5.879 -2.706 1.00 95.81 394 GLY A O 1
ATOM 2965 N N . ASP A 1 395 ? 9.823 5.202 -2.080 1.00 96.81 395 ASP A N 1
ATOM 2966 C CA . ASP A 1 395 ? 9.201 5.337 -3.405 1.00 96.81 395 ASP A CA 1
ATOM 2967 C C . ASP A 1 395 ? 9.278 6.785 -3.933 1.00 96.81 395 ASP A C 1
ATOM 2969 O O . ASP A 1 395 ? 9.601 6.990 -5.098 1.00 96.81 395 ASP A O 1
ATOM 2973 N N . THR A 1 396 ? 9.068 7.794 -3.075 1.00 96.62 396 THR A N 1
ATOM 2974 C CA . THR A 1 396 ? 9.228 9.212 -3.450 1.00 96.62 396 THR A CA 1
ATOM 2975 C C . THR A 1 396 ? 10.646 9.524 -3.934 1.00 96.62 396 THR A C 1
ATOM 2977 O O . THR A 1 396 ? 10.810 10.216 -4.935 1.00 96.62 396 THR A O 1
ATOM 2980 N N . ASP A 1 397 ? 11.672 8.963 -3.288 1.00 97.44 397 ASP A N 1
ATOM 2981 C CA . ASP A 1 397 ? 13.063 9.180 -3.697 1.00 97.44 397 ASP A CA 1
ATOM 2982 C C . ASP A 1 397 ? 13.350 8.566 -5.074 1.00 97.44 397 ASP A C 1
ATOM 2984 O O . ASP A 1 397 ? 14.162 9.099 -5.827 1.00 97.44 397 ASP A O 1
ATOM 2988 N N . GLN A 1 398 ? 12.665 7.474 -5.440 1.00 98.19 398 GLN A N 1
ATOM 2989 C CA . GLN A 1 398 ? 12.803 6.883 -6.776 1.00 98.19 398 GLN A CA 1
ATOM 2990 C C . GLN A 1 398 ? 12.135 7.754 -7.840 1.00 98.19 398 GLN A C 1
ATOM 2992 O O . GLN A 1 398 ? 12.672 7.888 -8.935 1.00 98.19 398 GLN A O 1
ATOM 2997 N N . ILE A 1 399 ? 10.998 8.378 -7.510 1.00 98.12 399 ILE A N 1
ATOM 2998 C CA . ILE A 1 399 ? 10.327 9.345 -8.390 1.00 98.12 399 ILE A CA 1
ATOM 2999 C C . ILE A 1 399 ? 11.262 10.527 -8.656 1.00 98.12 399 ILE A C 1
ATOM 3001 O O . ILE A 1 399 ? 11.500 10.869 -9.811 1.00 98.12 399 ILE A O 1
ATOM 3005 N N . TYR A 1 400 ? 11.849 11.123 -7.617 1.00 97.88 400 TYR A N 1
ATOM 3006 C CA . TYR A 1 400 ? 12.765 12.249 -7.809 1.00 97.88 400 TYR A CA 1
ATOM 3007 C C . TYR A 1 400 ? 14.041 11.854 -8.560 1.00 97.88 400 TYR A C 1
ATOM 3009 O O . TYR A 1 400 ? 14.465 12.591 -9.446 1.00 97.88 400 TYR A O 1
ATOM 3017 N N . ALA A 1 401 ? 14.610 10.677 -8.286 1.00 97.88 401 ALA A N 1
ATOM 3018 C CA . ALA A 1 401 ? 15.759 10.165 -9.034 1.00 97.88 401 ALA A CA 1
ATOM 3019 C C . ALA A 1 401 ? 15.428 9.950 -10.526 1.00 97.88 401 ALA A C 1
ATOM 3021 O O . ALA A 1 401 ? 16.229 10.298 -11.395 1.00 97.88 401 ALA A O 1
ATOM 3022 N N . ALA A 1 402 ? 14.226 9.456 -10.845 1.00 98.00 402 ALA A N 1
ATOM 3023 C CA . ALA A 1 402 ? 13.772 9.323 -12.229 1.00 98.00 402 ALA A CA 1
ATOM 3024 C C . ALA A 1 402 ? 13.589 10.693 -12.900 1.00 98.00 402 ALA A C 1
ATOM 3026 O O . ALA A 1 402 ? 13.986 10.882 -14.051 1.00 98.00 402 ALA A O 1
ATOM 3027 N N . ALA A 1 403 ? 13.032 11.677 -12.184 1.00 97.81 403 ALA A N 1
ATOM 3028 C CA . ALA A 1 403 ? 12.881 13.047 -12.685 1.00 97.81 403 ALA A CA 1
ATOM 3029 C C . ALA A 1 403 ? 14.235 13.729 -12.935 1.00 97.81 403 ALA A C 1
ATOM 3031 O O . ALA A 1 403 ? 14.373 14.493 -13.892 1.00 97.81 403 ALA A O 1
ATOM 3032 N N . ALA A 1 404 ? 15.234 13.427 -12.101 1.00 97.38 404 ALA A N 1
ATOM 3033 C CA . ALA A 1 404 ? 16.612 13.886 -12.250 1.00 97.38 404 ALA A CA 1
ATOM 3034 C C . ALA A 1 404 ? 17.376 13.167 -13.378 1.00 97.38 404 ALA A C 1
ATOM 3036 O O . ALA A 1 404 ? 18.454 13.613 -13.762 1.00 97.38 404 ALA A O 1
ATOM 3037 N N . GLY A 1 405 ? 16.822 12.080 -13.924 1.00 97.19 405 GLY A N 1
ATOM 3038 C CA . GLY A 1 405 ? 17.442 11.300 -14.992 1.00 97.19 405 GLY A CA 1
ATOM 3039 C C . GLY A 1 405 ? 18.513 10.315 -1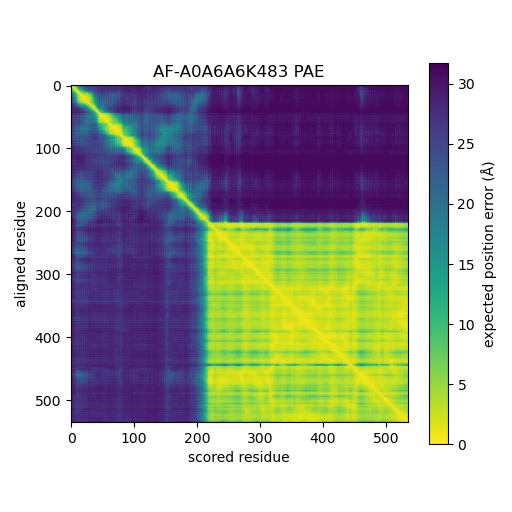4.516 1.00 97.19 405 GLY A C 1
ATOM 3040 O O . GLY A 1 405 ? 19.258 9.809 -15.349 1.00 97.19 405 GLY A O 1
ATOM 3041 N N . GLU A 1 406 ? 18.583 10.004 -13.213 1.00 97.12 406 GLU A N 1
ATOM 3042 C CA . GLU A 1 406 ? 19.459 8.935 -12.693 1.00 97.12 406 GLU A CA 1
ATOM 3043 C C . GLU A 1 406 ? 19.076 7.559 -13.263 1.00 97.12 406 GLU A C 1
ATOM 3045 O O . GLU A 1 406 ? 19.919 6.679 -13.394 1.00 97.12 406 GLU A O 1
ATOM 3050 N N . GLY A 1 407 ? 17.801 7.383 -13.611 1.00 97.19 407 GLY A N 1
ATOM 3051 C CA . GLY A 1 407 ? 17.247 6.220 -14.290 1.00 97.19 407 GLY A CA 1
ATOM 3052 C C . GLY A 1 407 ? 15.972 6.606 -15.040 1.00 97.19 407 GLY A C 1
ATOM 3053 O O . GLY A 1 407 ? 15.383 7.659 -14.797 1.00 97.19 407 GLY A O 1
ATOM 3054 N N . GLY A 1 408 ? 15.550 5.765 -15.982 1.00 97.00 408 GLY A N 1
ATOM 3055 C CA . GLY A 1 408 ? 14.371 6.017 -16.813 1.00 97.00 408 GLY A CA 1
ATOM 3056 C C . GLY A 1 408 ? 13.057 5.512 -16.214 1.00 97.00 408 GLY A C 1
ATOM 3057 O O . GLY A 1 408 ? 11.999 5.970 -16.634 1.00 97.00 408 GLY A O 1
ATOM 3058 N N . ILE A 1 409 ? 13.113 4.577 -15.261 1.00 98.56 409 ILE A N 1
ATOM 3059 C CA . ILE A 1 409 ? 11.962 3.831 -14.733 1.00 98.56 409 ILE A CA 1
ATOM 3060 C C . ILE A 1 409 ? 12.052 3.777 -13.211 1.00 98.56 409 ILE A C 1
ATOM 3062 O O . ILE A 1 409 ? 13.074 3.360 -12.682 1.00 98.56 409 ILE A O 1
ATOM 3066 N N . ALA A 1 410 ? 10.972 4.111 -12.513 1.00 98.50 410 ALA A N 1
ATOM 3067 C CA . ALA A 1 410 ? 10.807 3.935 -11.076 1.00 98.50 410 ALA A CA 1
ATOM 3068 C C . ALA A 1 410 ? 9.621 3.006 -10.770 1.00 98.50 410 ALA A C 1
ATOM 3070 O O . ALA A 1 410 ? 8.505 3.259 -11.221 1.00 98.50 410 ALA A O 1
ATOM 3071 N N . ILE A 1 411 ? 9.842 1.952 -9.977 1.00 98.44 411 ILE A N 1
ATOM 3072 C CA . ILE A 1 411 ? 8.773 1.042 -9.522 1.00 98.44 411 ILE A CA 1
ATOM 3073 C C . ILE A 1 411 ? 8.260 1.519 -8.161 1.00 98.44 411 ILE A C 1
ATOM 3075 O O . ILE A 1 411 ? 8.981 1.453 -7.159 1.00 98.44 411 ILE A O 1
ATOM 3079 N N . VAL A 1 412 ? 7.018 2.007 -8.116 1.00 98.12 412 VAL A N 1
ATOM 3080 C CA . VAL A 1 412 ? 6.464 2.721 -6.951 1.00 98.12 412 VAL A CA 1
ATOM 3081 C C . VAL A 1 412 ? 4.981 2.442 -6.736 1.00 98.12 412 VAL A C 1
ATOM 3083 O O . VAL A 1 412 ? 4.273 2.045 -7.653 1.00 98.12 412 VAL A O 1
ATOM 3086 N N . ASN A 1 413 ? 4.464 2.676 -5.529 1.00 97.50 413 ASN A N 1
ATOM 3087 C CA . ASN A 1 413 ? 3.012 2.682 -5.334 1.00 97.50 413 ASN A CA 1
ATOM 3088 C C . ASN A 1 413 ? 2.387 3.945 -5.946 1.00 97.50 413 ASN A C 1
ATOM 3090 O O . ASN A 1 413 ? 2.902 5.053 -5.774 1.00 97.50 413 ASN A O 1
ATOM 3094 N N . SER A 1 414 ? 1.227 3.773 -6.579 1.00 97.06 414 SER A N 1
ATOM 3095 C CA . SER A 1 414 ? 0.477 4.803 -7.302 1.00 97.06 414 SER A CA 1
ATOM 3096 C C . SER A 1 414 ? 0.270 6.077 -6.483 1.00 97.06 414 SER A C 1
ATOM 3098 O O . SER A 1 414 ? 0.469 7.178 -6.984 1.00 97.06 414 SER A O 1
ATOM 3100 N N . TYR A 1 415 ? -0.037 5.949 -5.193 1.00 94.69 415 TYR A N 1
ATOM 3101 C CA . TYR A 1 415 ? -0.324 7.092 -4.329 1.00 94.69 415 TYR A CA 1
ATOM 3102 C C . TYR A 1 415 ? 0.888 7.997 -4.052 1.00 94.69 415 TYR A C 1
ATOM 3104 O O . TYR A 1 415 ? 0.717 9.186 -3.792 1.00 94.69 415 TYR A O 1
ATOM 3112 N N . TYR A 1 416 ? 2.126 7.487 -4.125 1.00 95.56 416 TYR A N 1
ATOM 3113 C CA . TYR A 1 416 ? 3.307 8.354 -4.027 1.00 95.56 416 TYR A CA 1
ATOM 3114 C C . TYR A 1 416 ? 3.389 9.280 -5.236 1.00 95.56 416 TYR A C 1
ATOM 3116 O O . TYR A 1 416 ? 3.588 10.481 -5.067 1.00 95.56 416 TYR A O 1
ATOM 3124 N N . TRP A 1 417 ? 3.158 8.735 -6.431 1.00 96.50 417 TRP A N 1
ATOM 3125 C CA . TRP A 1 417 ? 3.050 9.531 -7.646 1.00 96.50 417 TRP A CA 1
ATOM 3126 C C . TRP A 1 417 ? 1.833 10.455 -7.619 1.00 96.50 417 TRP A C 1
ATOM 3128 O O . TRP A 1 417 ? 1.939 11.611 -8.013 1.00 96.50 417 TRP A O 1
ATOM 3138 N N . GLY A 1 418 ? 0.707 9.999 -7.070 1.00 95.00 418 GLY A N 1
ATOM 3139 C CA . GLY A 1 418 ? -0.496 10.811 -6.889 1.00 95.00 418 GLY A CA 1
ATOM 3140 C C . GLY A 1 418 ? -0.221 12.040 -6.032 1.00 95.00 418 GLY A C 1
ATOM 3141 O O . GLY A 1 418 ? -0.581 13.146 -6.407 1.00 95.00 418 GLY A O 1
ATOM 3142 N N . ARG A 1 419 ? 0.504 11.881 -4.918 1.00 93.31 419 ARG A N 1
ATOM 3143 C CA . ARG A 1 419 ? 0.887 13.015 -4.064 1.00 93.31 419 ARG A CA 1
ATOM 3144 C C . ARG A 1 419 ? 1.860 13.974 -4.745 1.00 93.31 419 ARG A C 1
ATOM 3146 O O . ARG A 1 419 ? 1.677 15.176 -4.614 1.00 93.31 419 ARG A O 1
ATOM 3153 N N . VAL A 1 420 ? 2.857 13.464 -5.470 1.00 94.75 420 VAL A N 1
ATOM 3154 C CA . VAL A 1 420 ? 3.813 14.310 -6.210 1.00 94.75 420 VAL A CA 1
ATOM 3155 C C . VAL A 1 420 ? 3.098 15.071 -7.332 1.00 94.75 420 VAL A C 1
ATOM 3157 O O . VAL A 1 420 ? 3.207 16.286 -7.418 1.00 94.75 420 VAL A O 1
ATOM 3160 N N . SER A 1 421 ? 2.295 14.391 -8.147 1.00 93.19 421 SER A N 1
ATOM 3161 C CA . SER A 1 421 ? 1.561 15.016 -9.258 1.00 93.19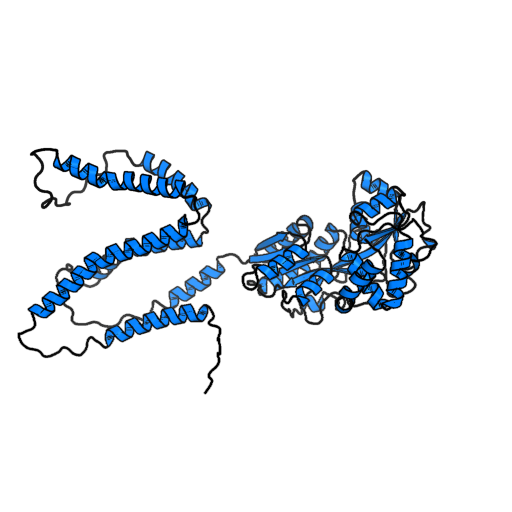 421 SER A CA 1
ATOM 3162 C C . SER A 1 421 ? 0.451 15.976 -8.811 1.00 93.19 421 SER A C 1
ATOM 3164 O O . SER A 1 421 ? 0.149 16.921 -9.534 1.00 93.19 421 SER A O 1
ATOM 3166 N N . ALA A 1 422 ? -0.127 15.779 -7.621 1.00 91.12 422 ALA A N 1
ATOM 3167 C CA . ALA A 1 422 ? -1.108 16.692 -7.027 1.00 91.12 422 ALA A CA 1
ATOM 3168 C C . ALA A 1 422 ? -0.483 17.910 -6.319 1.00 91.12 422 ALA A C 1
ATOM 3170 O O . ALA A 1 422 ? -1.195 18.858 -5.987 1.00 91.12 422 ALA A O 1
ATOM 3171 N N . SER A 1 423 ? 0.814 17.866 -6.006 1.00 92.38 423 SER A N 1
ATOM 3172 C CA . SER A 1 423 ? 1.467 18.860 -5.154 1.00 92.38 423 SER A CA 1
ATOM 3173 C C . SER A 1 423 ? 1.709 20.182 -5.884 1.00 92.38 423 SER A C 1
ATOM 3175 O O . SER A 1 423 ? 2.079 20.231 -7.057 1.00 92.38 423 SER A O 1
ATOM 3177 N N . SER A 1 424 ? 1.558 21.287 -5.153 1.00 90.75 424 SER A N 1
ATOM 3178 C CA . SER A 1 424 ? 1.925 22.630 -5.613 1.00 90.75 424 SER A CA 1
ATOM 3179 C C . SER A 1 424 ? 3.385 22.994 -5.310 1.00 90.75 424 SER A C 1
ATOM 3181 O O . SER A 1 424 ? 3.804 24.125 -5.555 1.00 90.75 424 SER A O 1
ATOM 3183 N N . GLY A 1 425 ? 4.159 22.074 -4.727 1.00 94.31 425 GLY A N 1
ATOM 3184 C CA . GLY A 1 425 ? 5.573 22.279 -4.431 1.00 94.31 425 GLY A CA 1
ATOM 3185 C C . GLY A 1 425 ? 6.412 22.353 -5.706 1.00 94.31 425 GLY A C 1
ATOM 3186 O O . GLY A 1 425 ? 6.236 21.557 -6.622 1.00 94.31 425 GLY A O 1
ATOM 3187 N N . LYS A 1 426 ? 7.374 23.282 -5.764 1.00 94.06 426 LYS A N 1
ATOM 3188 C CA . LYS A 1 426 ? 8.207 23.496 -6.963 1.00 94.06 426 LYS A CA 1
ATOM 3189 C C . LYS A 1 426 ? 8.946 22.229 -7.417 1.00 94.06 426 LYS A C 1
ATOM 3191 O O . LYS A 1 426 ? 8.987 21.949 -8.610 1.00 94.06 426 LYS A O 1
ATOM 3196 N N . THR A 1 427 ? 9.524 21.482 -6.475 1.00 93.38 427 THR A N 1
ATOM 3197 C CA . THR A 1 427 ? 10.229 20.219 -6.757 1.00 93.38 427 THR A CA 1
ATOM 3198 C C . THR A 1 427 ? 9.283 19.165 -7.326 1.00 93.38 427 THR A C 1
ATOM 3200 O O . THR A 1 427 ? 9.623 18.475 -8.283 1.00 93.38 427 THR A O 1
ATOM 3203 N N . ASP A 1 428 ? 8.075 19.080 -6.775 1.00 95.62 428 ASP A N 1
ATOM 3204 C CA . ASP A 1 428 ? 7.076 18.110 -7.210 1.00 95.62 428 ASP A CA 1
ATOM 3205 C C . ASP A 1 428 ? 6.523 18.446 -8.594 1.00 95.62 428 ASP A C 1
ATOM 3207 O O . ASP A 1 428 ? 6.398 17.558 -9.429 1.00 95.62 428 ASP A O 1
ATOM 3211 N N . GLN A 1 429 ? 6.275 19.727 -8.875 1.00 95.12 429 GLN A N 1
ATOM 3212 C CA . GLN A 1 429 ? 5.848 20.197 -10.194 1.00 95.12 429 GLN A CA 1
ATOM 3213 C C . GLN A 1 429 ? 6.902 19.934 -11.275 1.00 95.12 429 GLN A C 1
ATOM 3215 O O . GLN A 1 429 ? 6.559 19.539 -12.391 1.00 95.12 429 GLN A O 1
ATOM 3220 N N . ASP A 1 430 ? 8.186 20.115 -10.954 1.00 94.75 430 ASP A N 1
ATOM 3221 C CA . ASP A 1 430 ? 9.276 19.778 -11.871 1.00 94.75 430 ASP A CA 1
ATOM 3222 C C . ASP A 1 430 ? 9.278 18.274 -12.192 1.00 94.75 430 ASP A C 1
ATOM 3224 O O . ASP A 1 430 ? 9.274 17.899 -13.368 1.00 94.75 430 ASP A O 1
ATOM 3228 N N . ALA A 1 431 ? 9.172 17.414 -11.174 1.00 96.06 431 ALA A N 1
ATOM 3229 C CA . ALA A 1 431 ? 9.054 15.970 -11.369 1.00 96.06 431 ALA A CA 1
ATOM 3230 C C . ALA A 1 431 ? 7.791 15.589 -12.166 1.00 96.06 431 ALA A C 1
ATOM 3232 O O . ALA A 1 431 ? 7.874 14.820 -13.127 1.00 96.06 431 ALA A O 1
ATOM 3233 N N . ALA A 1 432 ? 6.643 16.182 -11.827 1.00 95.19 432 ALA A N 1
ATOM 3234 C CA . ALA A 1 432 ? 5.360 15.989 -12.501 1.00 95.19 432 ALA A CA 1
ATOM 3235 C C . ALA A 1 432 ? 5.429 16.320 -14.000 1.00 95.19 432 ALA A C 1
ATOM 3237 O O . ALA A 1 432 ? 4.842 15.625 -14.827 1.00 95.19 432 ALA A O 1
ATOM 3238 N N . SER A 1 433 ? 6.191 17.354 -14.371 1.00 96.25 433 SER A N 1
ATOM 3239 C CA . SER A 1 433 ? 6.334 17.775 -15.767 1.00 96.25 433 SER A CA 1
ATOM 3240 C C . SER A 1 433 ? 7.136 16.787 -16.628 1.00 96.25 433 SER A C 1
ATOM 3242 O O . SER A 1 433 ? 6.872 16.658 -17.828 1.00 96.25 433 SER A O 1
ATOM 3244 N N . LYS A 1 434 ? 8.081 16.052 -16.026 1.00 97.75 434 LYS A N 1
ATOM 3245 C CA . LYS A 1 434 ? 9.036 15.167 -16.721 1.00 97.75 434 LYS A CA 1
ATOM 3246 C C . LYS A 1 434 ? 8.596 13.711 -16.763 1.00 97.75 434 LYS A C 1
ATOM 3248 O O . LYS A 1 434 ? 8.947 12.989 -17.697 1.00 97.75 434 LYS A O 1
ATOM 3253 N N . LEU A 1 435 ? 7.825 13.282 -15.771 1.00 98.19 435 LEU A N 1
ATOM 3254 C CA . LEU A 1 435 ? 7.447 11.886 -15.605 1.00 98.19 435 LEU A CA 1
ATOM 3255 C C . LEU A 1 435 ? 6.001 11.619 -16.039 1.00 98.19 435 LEU A C 1
ATOM 3257 O O . LEU A 1 435 ? 5.196 12.535 -16.207 1.00 98.19 435 LEU A O 1
ATOM 3261 N N . ALA A 1 436 ? 5.689 10.345 -16.241 1.00 97.38 436 ALA A N 1
ATOM 3262 C CA . ALA A 1 436 ? 4.340 9.836 -16.449 1.00 97.38 436 ALA A CA 1
ATOM 3263 C C . ALA A 1 436 ? 4.187 8.468 -15.774 1.00 97.38 436 ALA A C 1
ATOM 3265 O O . ALA A 1 436 ? 5.177 7.805 -15.463 1.00 97.38 436 ALA A O 1
ATOM 3266 N N . VAL A 1 437 ? 2.943 8.058 -15.528 1.00 97.88 437 VAL A N 1
ATOM 3267 C CA . VAL A 1 437 ? 2.617 6.757 -14.932 1.00 97.88 437 VAL A CA 1
ATOM 3268 C C . VAL A 1 437 ? 2.221 5.757 -16.009 1.00 97.88 437 VAL A C 1
ATOM 3270 O O . VAL A 1 437 ? 1.568 6.105 -16.988 1.00 97.88 437 VAL A O 1
ATOM 3273 N N . PHE A 1 438 ? 2.610 4.507 -15.802 1.00 98.00 438 PHE A N 1
ATOM 3274 C CA . PHE A 1 438 ? 2.251 3.362 -16.612 1.00 98.00 438 PHE A CA 1
ATOM 3275 C C . PHE A 1 438 ? 1.804 2.221 -15.695 1.00 98.00 438 PHE A C 1
ATOM 3277 O O . PHE A 1 438 ? 2.503 1.851 -14.745 1.00 98.00 438 PHE A O 1
ATOM 3284 N N . PHE A 1 439 ? 0.631 1.664 -15.984 1.00 97.88 439 PHE A N 1
ATOM 3285 C CA . PHE A 1 439 ? 0.108 0.480 -15.311 1.00 97.88 439 PHE A CA 1
ATOM 3286 C C . PHE A 1 439 ? 0.578 -0.757 -16.079 1.00 97.88 439 PHE A C 1
ATOM 3288 O O . PHE A 1 439 ? 0.243 -0.874 -17.256 1.00 97.88 439 PHE A O 1
ATOM 3295 N N . PRO A 1 440 ? 1.354 -1.668 -15.470 1.00 97.25 440 PRO A N 1
ATOM 3296 C CA . PRO A 1 440 ? 1.816 -2.865 -16.168 1.00 97.25 440 PRO A CA 1
ATOM 3297 C C . PRO A 1 440 ? 0.699 -3.885 -16.424 1.00 97.25 440 PRO A C 1
ATOM 3299 O O . PRO A 1 440 ? -0.374 -3.829 -15.817 1.00 97.25 440 PRO A O 1
ATOM 3302 N N . ASN A 1 441 ? 0.967 -4.820 -17.339 1.00 96.62 441 ASN A N 1
ATOM 3303 C CA . ASN A 1 441 ? 0.158 -6.021 -17.593 1.00 96.62 441 ASN A CA 1
ATOM 3304 C C . ASN A 1 441 ? -1.292 -5.713 -18.028 1.00 96.62 441 ASN A C 1
ATOM 3306 O O . ASN A 1 441 ? -2.231 -6.412 -17.654 1.00 96.62 441 ASN A O 1
ATOM 3310 N N . GLN A 1 442 ? -1.497 -4.648 -18.812 1.00 95.31 442 GLN A N 1
ATOM 3311 C CA . GLN A 1 442 ? -2.836 -4.204 -19.245 1.00 95.31 442 GLN A CA 1
ATOM 3312 C C . GLN A 1 442 ? -3.364 -4.950 -20.473 1.00 95.31 442 GLN A C 1
ATOM 3314 O O . GLN A 1 442 ? -4.564 -5.186 -20.586 1.00 95.31 442 GLN A O 1
ATOM 3319 N N . ARG A 1 443 ? -2.473 -5.317 -21.401 1.00 89.44 443 ARG A N 1
ATOM 3320 C CA . ARG A 1 443 ? -2.821 -6.074 -22.617 1.00 89.44 443 ARG A CA 1
ATOM 3321 C C . ARG A 1 443 ? -2.584 -7.570 -22.439 1.00 89.44 443 ARG A C 1
ATOM 3323 O O . ARG A 1 443 ? -3.394 -8.378 -22.875 1.00 89.44 443 ARG A O 1
ATOM 3330 N N . GLU A 1 444 ? -1.503 -7.912 -21.748 1.00 83.38 444 GLU A N 1
ATOM 3331 C CA . GLU A 1 444 ? -1.015 -9.272 -21.522 1.00 83.38 444 GLU A CA 1
ATOM 3332 C C . GLU A 1 444 ? -0.841 -9.502 -20.011 1.00 83.38 444 GLU A C 1
ATOM 3334 O O . GLU A 1 444 ? -0.576 -8.553 -19.270 1.00 83.38 444 GLU A O 1
ATOM 3339 N N . GLY A 1 445 ? -1.016 -10.741 -19.548 1.00 82.25 445 GLY A N 1
ATOM 3340 C CA . GLY A 1 445 ? -0.901 -11.118 -18.133 1.00 82.25 445 GLY A CA 1
ATOM 3341 C C . GLY A 1 445 ? -2.134 -10.804 -17.275 1.00 82.25 445 GLY A C 1
ATOM 3342 O O . GLY A 1 445 ? -3.213 -10.524 -17.794 1.00 82.25 445 GLY A O 1
ATOM 3343 N N . GLU A 1 446 ? -1.949 -10.842 -15.955 1.00 82.94 446 GLU A N 1
ATOM 3344 C CA . GLU A 1 446 ? -3.021 -10.811 -14.944 1.00 82.94 446 GLU A CA 1
ATOM 3345 C C . GLU A 1 446 ? -3.658 -9.429 -14.706 1.00 82.94 446 GLU A C 1
ATOM 3347 O O . GLU A 1 446 ? -4.688 -9.346 -14.056 1.00 82.94 446 GLU A O 1
ATOM 3352 N N . GLY A 1 447 ? -3.092 -8.330 -15.217 1.00 94.00 447 GLY A N 1
ATOM 3353 C CA . GLY A 1 447 ? -3.450 -6.968 -14.784 1.00 94.00 447 GLY A CA 1
ATOM 3354 C C . GLY A 1 447 ? -2.416 -6.369 -13.829 1.00 94.00 447 GLY A C 1
ATOM 3355 O O . GLY A 1 447 ? -1.490 -7.045 -13.380 1.00 94.00 447 GLY A O 1
ATOM 3356 N N . ALA A 1 448 ? -2.550 -5.077 -13.527 1.00 96.12 448 ALA A N 1
ATOM 3357 C CA . ALA A 1 448 ? -1.635 -4.403 -12.614 1.00 96.12 448 ALA A CA 1
ATOM 3358 C C . ALA A 1 448 ? -1.816 -4.939 -11.190 1.00 96.12 448 ALA A C 1
ATOM 3360 O O . ALA A 1 448 ? -2.941 -5.108 -10.711 1.00 96.12 448 ALA A O 1
ATOM 3361 N N . MET A 1 449 ? -0.704 -5.149 -10.488 1.00 95.56 449 MET A N 1
ATOM 3362 C CA . MET A 1 449 ? -0.724 -5.587 -9.101 1.00 95.56 449 MET A CA 1
ATOM 3363 C C . MET A 1 449 ? -1.350 -4.497 -8.226 1.00 95.56 449 MET A C 1
ATOM 3365 O O . MET A 1 449 ? -0.838 -3.374 -8.134 1.00 95.56 449 MET A O 1
ATOM 3369 N N . VAL A 1 450 ? -2.430 -4.858 -7.539 1.00 96.00 450 VAL A N 1
ATOM 3370 C CA . VAL A 1 450 ? -3.096 -4.025 -6.538 1.00 96.00 450 VAL A CA 1
ATOM 3371 C C . VAL A 1 450 ? -2.852 -4.615 -5.156 1.00 96.00 450 VAL A C 1
ATOM 3373 O O . VAL A 1 450 ? -2.796 -5.822 -4.991 1.00 96.00 450 VAL A O 1
ATOM 3376 N N . ASN A 1 451 ? -2.685 -3.763 -4.150 1.00 94.88 451 ASN A N 1
ATOM 3377 C CA . ASN A 1 451 ? -2.567 -4.143 -2.743 1.00 94.88 451 ASN A CA 1
ATOM 3378 C C . ASN A 1 451 ? -3.436 -3.186 -1.900 1.00 94.88 451 ASN A C 1
ATOM 3380 O O . ASN A 1 451 ? -3.907 -2.164 -2.401 1.00 94.88 451 ASN A O 1
ATOM 3384 N N . ILE A 1 452 ? -3.655 -3.488 -0.622 1.00 95.12 452 ILE A N 1
ATOM 3385 C CA . ILE A 1 452 ? -4.598 -2.780 0.253 1.00 95.12 452 ILE A CA 1
ATOM 3386 C C . ILE A 1 452 ? -3.933 -2.112 1.456 1.00 95.12 452 ILE A C 1
ATOM 3388 O O . ILE A 1 452 ? -2.965 -2.625 2.021 1.00 95.12 452 ILE A O 1
ATOM 3392 N N . SER A 1 453 ? -4.445 -0.957 1.860 1.00 94.00 453 SER A N 1
ATOM 3393 C CA . SER A 1 453 ? -4.406 -0.578 3.271 1.00 94.00 453 SER A CA 1
ATOM 3394 C C . SER A 1 453 ? -5.620 -1.219 3.922 1.00 94.00 453 SER A C 1
ATOM 3396 O O . SER A 1 453 ? -6.720 -1.099 3.388 1.00 94.00 453 SER A O 1
ATOM 3398 N N . GLY A 1 454 ? -5.438 -1.921 5.032 1.00 95.25 454 GLY A N 1
ATOM 3399 C CA . GLY A 1 454 ? -6.502 -2.720 5.626 1.00 95.25 454 GLY A CA 1
ATOM 3400 C C . GLY A 1 454 ? -6.535 -2.643 7.141 1.00 95.25 454 GLY A C 1
ATOM 3401 O O . GLY A 1 454 ? -5.668 -2.044 7.785 1.00 95.25 454 GLY A O 1
ATOM 3402 N N . GLY A 1 455 ? -7.581 -3.245 7.689 1.00 97.12 455 GLY A N 1
ATOM 3403 C CA . GLY A 1 455 ? -7.842 -3.309 9.113 1.00 97.12 455 GLY A CA 1
ATOM 3404 C C . GLY A 1 455 ? -8.213 -4.713 9.562 1.00 97.12 455 GLY A C 1
ATOM 3405 O O . GLY A 1 455 ? -8.764 -5.509 8.801 1.00 97.12 455 GLY A O 1
ATOM 3406 N N . ALA A 1 456 ? -7.907 -5.002 10.817 1.00 98.25 456 ALA A N 1
ATOM 3407 C CA . ALA A 1 456 ? -8.238 -6.249 11.482 1.00 98.25 456 ALA A CA 1
ATOM 3408 C C . ALA A 1 456 ? -8.611 -5.995 12.943 1.00 98.25 456 ALA A C 1
ATOM 3410 O O . ALA A 1 456 ? -8.196 -4.994 13.533 1.00 98.25 456 ALA A O 1
ATOM 3411 N N . ILE A 1 457 ? -9.360 -6.918 13.543 1.00 98.44 457 ILE A N 1
ATOM 3412 C CA . ILE A 1 457 ? -9.650 -6.876 14.978 1.00 98.44 457 ILE A CA 1
ATOM 3413 C C . ILE A 1 457 ? -8.581 -7.671 15.719 1.00 98.44 457 ILE A C 1
ATOM 3415 O O . ILE A 1 457 ? -8.307 -8.829 15.402 1.00 98.44 457 ILE A O 1
ATOM 3419 N N . ALA A 1 458 ? -7.966 -7.042 16.717 1.00 98.25 458 ALA A N 1
ATOM 3420 C CA . ALA A 1 458 ? -6.939 -7.676 17.532 1.00 98.25 458 ALA A CA 1
ATOM 3421 C C . ALA A 1 458 ? -7.544 -8.799 18.388 1.00 98.25 458 ALA A C 1
ATOM 3423 O O . ALA A 1 458 ? -8.647 -8.668 18.912 1.00 98.25 458 ALA A O 1
ATOM 3424 N N . LYS A 1 459 ? -6.813 -9.898 18.586 1.00 97.88 459 LYS A N 1
ATOM 3425 C CA . LYS A 1 459 ? -7.284 -11.114 19.274 1.00 97.88 459 LYS A CA 1
ATOM 3426 C C . LYS A 1 459 ? -7.827 -10.873 20.681 1.00 97.88 459 LYS A C 1
ATOM 3428 O O . LYS A 1 459 ? -8.744 -11.562 21.116 1.00 97.88 459 LYS A O 1
ATOM 3433 N N . HIS A 1 460 ? -7.256 -9.905 21.390 1.00 95.75 460 HIS A N 1
ATOM 3434 C CA . HIS A 1 460 ? -7.620 -9.567 22.765 1.00 95.75 460 HIS A CA 1
ATOM 3435 C C . HIS A 1 460 ? -8.382 -8.235 22.869 1.00 95.75 460 HIS A C 1
ATOM 3437 O O . HIS A 1 460 ? -8.368 -7.608 23.929 1.00 95.75 460 HIS A O 1
ATOM 3443 N N . ALA A 1 461 ? -9.051 -7.813 21.785 1.00 96.81 461 ALA A N 1
ATOM 3444 C CA . ALA A 1 461 ? -9.876 -6.608 21.756 1.00 96.81 461 ALA A CA 1
ATOM 3445 C C . ALA A 1 461 ? -10.891 -6.606 22.908 1.00 96.81 461 ALA A C 1
ATOM 3447 O O . ALA A 1 461 ? -11.701 -7.524 23.056 1.00 96.81 461 ALA A O 1
ATOM 3448 N N . ARG A 1 462 ? -10.855 -5.551 23.721 1.00 94.62 462 ARG A N 1
ATOM 3449 C CA . ARG A 1 462 ? -11.747 -5.360 24.873 1.00 94.62 462 ARG A CA 1
ATOM 3450 C C . ARG A 1 462 ? -13.063 -4.722 24.449 1.00 94.62 462 ARG A C 1
ATOM 3452 O O . ARG A 1 462 ? -14.087 -4.972 25.074 1.00 94.62 462 ARG A O 1
ATOM 3459 N N . ASN A 1 463 ? -13.031 -3.936 23.375 1.00 96.31 463 ASN A N 1
ATOM 3460 C CA . ASN A 1 463 ? -14.176 -3.231 22.810 1.00 96.31 463 ASN A CA 1
ATOM 3461 C C . ASN A 1 463 ? -14.532 -3.798 21.426 1.00 96.31 463 ASN A C 1
ATOM 3463 O O . ASN A 1 463 ? -14.596 -3.063 20.443 1.00 96.31 463 ASN A O 1
ATOM 3467 N N . PHE A 1 464 ? -14.747 -5.116 21.339 1.00 96.31 464 PHE A N 1
ATOM 3468 C CA . PHE A 1 464 ? -14.967 -5.824 20.069 1.00 96.31 464 PHE A CA 1
ATOM 3469 C C . PHE A 1 464 ? -16.084 -5.204 19.211 1.00 96.31 464 PHE A C 1
ATOM 3471 O O . PHE A 1 464 ? -15.879 -4.940 18.032 1.00 96.31 464 PHE A O 1
ATOM 3478 N N . ALA A 1 465 ? -17.246 -4.903 19.800 1.00 96.31 465 ALA A N 1
ATOM 3479 C CA . ALA A 1 465 ? -18.361 -4.303 19.062 1.00 96.31 465 ALA A CA 1
ATOM 3480 C C . ALA A 1 465 ? -18.002 -2.925 18.471 1.00 96.31 465 ALA A C 1
ATOM 3482 O O . ALA A 1 465 ? -18.362 -2.620 17.335 1.00 96.31 465 ALA A O 1
ATOM 3483 N N . ASN A 1 466 ? -17.235 -2.117 19.208 1.00 97.44 466 ASN A N 1
ATOM 3484 C CA . ASN A 1 466 ? -16.776 -0.806 18.745 1.00 97.44 466 ASN A CA 1
ATOM 3485 C C . ASN A 1 466 ? -15.715 -0.937 17.647 1.00 97.44 466 ASN A C 1
ATOM 3487 O O . ASN A 1 466 ? -15.699 -0.144 16.710 1.00 97.44 466 ASN A O 1
ATOM 3491 N N . ALA A 1 467 ? -14.857 -1.957 17.736 1.00 97.81 467 ALA A N 1
ATOM 3492 C CA . ALA A 1 467 ? -13.887 -2.293 16.700 1.00 97.81 467 ALA A CA 1
ATOM 3493 C C . ALA A 1 467 ? -14.565 -2.695 15.382 1.00 97.81 467 ALA A C 1
ATOM 3495 O O . ALA A 1 467 ? -14.182 -2.186 14.329 1.00 97.81 467 ALA A O 1
ATOM 3496 N N . VAL A 1 468 ? -15.606 -3.539 15.438 1.00 97.81 468 VAL A N 1
ATOM 3497 C CA . VAL A 1 468 ? -16.413 -3.900 14.258 1.00 97.81 468 VAL A CA 1
ATOM 3498 C C . VAL A 1 468 ? -17.054 -2.652 13.651 1.00 97.81 468 VAL A C 1
ATOM 3500 O O . VAL A 1 468 ? -16.869 -2.398 12.464 1.00 97.81 468 VAL A O 1
ATOM 3503 N N . ARG A 1 469 ? -17.714 -1.822 14.473 1.00 97.12 469 ARG A N 1
ATOM 3504 C CA . ARG A 1 469 ? -18.326 -0.558 14.026 1.00 97.12 469 ARG A CA 1
ATOM 3505 C C . ARG A 1 469 ? -17.328 0.376 13.348 1.00 97.12 469 ARG A C 1
ATOM 3507 O O . ARG A 1 469 ? -17.671 1.009 12.355 1.00 97.12 469 ARG A O 1
ATOM 3514 N N . LEU A 1 470 ? -16.101 0.469 13.866 1.00 97.44 470 LEU A N 1
ATOM 3515 C CA . LEU A 1 470 ? -15.061 1.292 13.254 1.00 97.44 470 LEU A CA 1
ATOM 3516 C C . LEU A 1 470 ? -14.649 0.750 11.879 1.00 97.44 470 LEU A C 1
ATOM 3518 O O . LEU A 1 470 ? -14.518 1.533 10.942 1.00 97.44 470 LEU A O 1
ATOM 3522 N N . LEU A 1 471 ? -14.463 -0.566 11.727 1.00 97.38 471 LEU A N 1
ATOM 3523 C CA . LEU A 1 471 ? -14.141 -1.159 10.424 1.00 97.38 471 LEU A CA 1
ATOM 3524 C C . LEU A 1 471 ? -15.284 -0.978 9.416 1.00 97.38 471 LEU A C 1
ATOM 3526 O O . LEU A 1 471 ? -15.030 -0.596 8.275 1.00 97.38 471 LEU A O 1
ATOM 3530 N N . GLU A 1 472 ? -16.532 -1.180 9.842 1.00 97.12 472 GLU A N 1
ATOM 3531 C CA . GLU A 1 472 ? -17.721 -0.941 9.015 1.00 97.12 472 GLU A CA 1
ATOM 3532 C C . GLU A 1 472 ? -17.804 0.525 8.576 1.00 97.12 472 GLU A C 1
ATOM 3534 O O . GLU A 1 472 ? -17.968 0.806 7.388 1.00 97.12 472 GLU A O 1
ATOM 3539 N N . PHE A 1 473 ? -17.584 1.466 9.498 1.00 96.62 473 PHE A N 1
ATOM 3540 C CA . PHE A 1 473 ? -17.521 2.890 9.180 1.00 96.62 473 PHE A CA 1
ATOM 3541 C C . PHE A 1 473 ? -16.420 3.203 8.163 1.00 96.62 473 PHE A C 1
ATOM 3543 O O . PHE A 1 473 ? -16.692 3.874 7.171 1.00 96.62 473 PHE A O 1
ATOM 3550 N N . LEU A 1 474 ? -15.197 2.696 8.356 1.00 95.06 474 LEU A N 1
ATOM 3551 C CA . LEU A 1 474 ? -14.075 2.928 7.433 1.00 95.06 474 LEU A CA 1
ATOM 3552 C C . LEU A 1 474 ? -14.320 2.324 6.039 1.00 95.06 474 LEU A C 1
ATOM 3554 O O . LEU A 1 474 ? -13.747 2.798 5.055 1.00 95.06 474 LEU A O 1
ATOM 3558 N N . SER A 1 475 ? -15.179 1.307 5.946 1.00 94.69 475 SER A N 1
ATOM 3559 C CA . SER A 1 475 ? -15.642 0.732 4.680 1.00 94.69 475 SER A CA 1
ATOM 3560 C C . SER A 1 475 ? -16.832 1.475 4.058 1.00 94.69 475 SER A C 1
ATOM 3562 O O . SER A 1 475 ? -17.202 1.177 2.933 1.00 94.69 475 SER A O 1
ATOM 3564 N N . SER A 1 476 ? -17.437 2.455 4.735 1.00 94.50 476 SER A N 1
ATOM 3565 C CA . SER A 1 476 ? -18.563 3.215 4.177 1.00 94.50 476 SER A CA 1
ATOM 3566 C C . SER A 1 476 ? -18.143 4.081 2.985 1.00 94.50 476 SER A C 1
ATOM 3568 O O . SER A 1 476 ? -17.009 4.554 2.911 1.00 94.50 476 SER A O 1
ATOM 3570 N N . ALA A 1 477 ? -19.072 4.357 2.066 1.00 92.00 477 ALA A N 1
ATOM 3571 C CA . ALA A 1 477 ? -18.794 5.179 0.886 1.00 92.00 477 ALA A CA 1
ATOM 3572 C C . ALA A 1 477 ? -18.265 6.585 1.238 1.00 92.00 477 ALA A C 1
ATOM 3574 O O . ALA A 1 477 ? -17.364 7.096 0.570 1.00 92.00 477 ALA A O 1
ATOM 3575 N N . GLU A 1 478 ? -18.780 7.202 2.307 1.00 90.31 478 GLU A N 1
ATOM 3576 C CA . GLU A 1 478 ? -18.319 8.517 2.762 1.00 90.31 478 GLU A CA 1
ATOM 3577 C C . GLU A 1 478 ? -16.894 8.456 3.324 1.00 90.31 478 GLU A C 1
ATOM 3579 O O . GLU A 1 478 ? -16.035 9.246 2.919 1.00 90.31 478 GLU A O 1
ATOM 3584 N N . ALA A 1 479 ? -16.616 7.494 4.210 1.00 91.69 479 ALA A N 1
ATOM 3585 C CA . ALA A 1 479 ? -15.280 7.322 4.767 1.00 91.69 479 ALA A CA 1
ATOM 3586 C C . ALA A 1 479 ? -14.264 6.985 3.671 1.00 91.69 479 ALA A C 1
ATOM 3588 O O . ALA A 1 479 ? -13.178 7.555 3.650 1.00 91.69 479 ALA A O 1
ATOM 3589 N N . GLN A 1 480 ? -14.632 6.127 2.718 1.00 89.94 480 GLN A N 1
ATOM 3590 C CA . GLN A 1 480 ? -13.807 5.774 1.565 1.00 89.94 480 GLN A CA 1
ATOM 3591 C C . GLN A 1 480 ? -13.459 6.982 0.709 1.00 89.94 480 GLN A C 1
ATOM 3593 O O . GLN A 1 480 ? -12.296 7.148 0.348 1.00 89.94 480 GLN A O 1
ATOM 3598 N N . LYS A 1 481 ? -14.437 7.851 0.427 1.00 88.44 481 LYS A N 1
ATOM 3599 C CA . LYS A 1 481 ? -14.201 9.077 -0.338 1.00 88.44 481 LYS A CA 1
ATOM 3600 C C . LYS A 1 481 ? -13.146 9.946 0.337 1.00 88.44 481 LYS A C 1
ATOM 3602 O O . LYS A 1 481 ? -12.230 10.410 -0.327 1.00 88.44 481 LYS A O 1
ATOM 3607 N N . ILE A 1 482 ? -13.232 10.128 1.653 1.00 88.00 482 ILE A N 1
ATOM 3608 C CA . ILE A 1 482 ? -12.258 10.923 2.412 1.00 88.00 482 ILE A CA 1
ATOM 3609 C C . ILE A 1 482 ? -10.904 10.207 2.458 1.00 88.00 482 ILE A C 1
ATOM 3611 O O . ILE A 1 482 ? -9.871 10.803 2.153 1.00 88.00 482 ILE A O 1
ATOM 3615 N N . TYR A 1 483 ? -10.903 8.919 2.802 1.00 86.69 483 TYR A N 1
ATOM 3616 C CA . TYR A 1 483 ? -9.682 8.164 3.048 1.00 86.69 483 TYR A CA 1
ATOM 3617 C C . TYR A 1 483 ? -8.837 8.008 1.779 1.00 86.69 483 TYR A C 1
ATOM 3619 O O . TYR A 1 483 ? -7.632 8.281 1.782 1.00 86.69 483 TYR A O 1
ATOM 3627 N N . ALA A 1 484 ? -9.483 7.617 0.679 1.00 86.00 484 ALA A N 1
ATOM 3628 C CA . ALA A 1 484 ? -8.851 7.452 -0.620 1.00 86.00 484 ALA A CA 1
ATOM 3629 C C . ALA A 1 484 ? -8.369 8.797 -1.182 1.00 86.00 484 ALA A C 1
ATOM 3631 O O . ALA A 1 484 ? -7.221 8.906 -1.616 1.00 86.00 484 ALA A O 1
ATOM 3632 N N . TYR A 1 485 ? -9.202 9.842 -1.106 1.00 85.38 485 TYR A N 1
ATOM 3633 C CA . TYR A 1 485 ? -8.873 11.157 -1.657 1.00 85.38 485 TYR A CA 1
ATOM 3634 C C . TYR A 1 485 ? -7.650 11.782 -0.983 1.00 85.38 485 TYR A C 1
ATOM 3636 O O . TYR A 1 485 ? -6.725 12.216 -1.670 1.00 85.38 485 TYR A O 1
ATOM 3644 N N . VAL A 1 486 ? -7.609 11.798 0.355 1.00 83.56 486 VAL A N 1
ATOM 3645 C CA . VAL A 1 486 ? -6.519 12.445 1.102 1.00 83.56 486 VAL A CA 1
ATOM 3646 C C . VAL A 1 486 ? -5.183 11.752 0.841 1.00 83.56 486 VAL A C 1
ATOM 3648 O O . VAL A 1 486 ? -4.174 12.428 0.635 1.00 83.56 486 VAL A O 1
ATOM 3651 N N . ASN A 1 487 ? -5.153 10.415 0.802 1.00 84.88 487 ASN A N 1
ATOM 3652 C CA . ASN A 1 487 ? -3.894 9.709 0.577 1.00 84.88 487 ASN A CA 1
ATOM 3653 C C . ASN A 1 487 ? -3.536 9.500 -0.901 1.00 84.88 487 ASN A C 1
ATOM 3655 O O . ASN A 1 487 ? -2.444 9.003 -1.158 1.00 84.88 487 ASN A O 1
ATOM 3659 N N . GLN A 1 488 ? -4.399 9.876 -1.852 1.00 91.94 488 GLN A N 1
ATOM 3660 C CA . GLN A 1 488 ? -4.259 9.537 -3.278 1.00 91.94 488 GLN A CA 1
ATOM 3661 C C . GLN A 1 488 ? -4.252 8.015 -3.522 1.00 91.94 488 GLN A C 1
ATOM 3663 O O . GLN A 1 488 ? -3.517 7.502 -4.366 1.00 91.94 488 GLN A O 1
ATOM 3668 N N . GLU A 1 489 ? -5.059 7.283 -2.753 1.00 93.25 489 GLU A N 1
ATOM 3669 C CA . GLU A 1 489 ? -5.358 5.866 -2.979 1.00 93.25 489 GLU A CA 1
ATOM 3670 C C . GLU A 1 489 ? -6.687 5.721 -3.732 1.00 93.25 489 GLU A C 1
ATOM 3672 O O . GLU A 1 489 ? -7.445 6.678 -3.887 1.00 93.25 489 GLU A O 1
ATOM 3677 N N . TYR A 1 490 ? -6.976 4.517 -4.214 1.00 94.75 490 TYR A N 1
ATOM 3678 C CA . TYR A 1 490 ? -8.260 4.204 -4.825 1.00 94.75 490 TYR A CA 1
ATOM 3679 C C . TYR A 1 490 ? -9.225 3.654 -3.759 1.00 94.75 490 TYR A C 1
ATOM 3681 O O . TYR A 1 490 ? -8.805 2.884 -2.885 1.00 94.75 490 TYR A O 1
ATOM 3689 N N . PRO A 1 491 ? -10.520 3.999 -3.820 1.00 94.50 491 PRO A N 1
ATOM 3690 C CA . PRO A 1 491 ? -11.544 3.353 -3.005 1.00 94.50 491 PRO A CA 1
ATOM 3691 C C . PRO A 1 491 ? -11.655 1.862 -3.332 1.00 94.50 491 PRO A C 1
ATOM 3693 O O . PRO A 1 491 ? -11.526 1.461 -4.491 1.00 94.50 491 PRO A O 1
ATOM 3696 N N . ILE A 1 492 ? -11.917 1.033 -2.324 1.00 93.38 492 ILE A N 1
ATOM 3697 C CA . ILE A 1 492 ? -12.239 -0.387 -2.548 1.00 93.38 492 ILE A CA 1
ATOM 3698 C C . ILE A 1 492 ? -13.710 -0.571 -2.918 1.00 93.38 492 ILE A C 1
ATOM 3700 O O . ILE A 1 492 ? -14.054 -1.475 -3.680 1.00 93.38 492 ILE A O 1
ATOM 3704 N N . VAL A 1 493 ? -14.563 0.304 -2.395 1.00 91.56 493 VAL A N 1
ATOM 3705 C CA . VAL A 1 493 ? -16.010 0.234 -2.576 1.00 91.56 493 VAL A CA 1
ATOM 3706 C C . VAL A 1 493 ? -16.393 0.671 -3.978 1.00 91.56 493 VAL A C 1
ATOM 3708 O O . VAL A 1 493 ? -16.006 1.746 -4.440 1.00 91.56 493 VAL A O 1
ATOM 3711 N N . GLN A 1 494 ? -17.169 -0.175 -4.652 1.00 87.69 494 GLN A N 1
ATOM 3712 C CA . GLN A 1 494 ? -17.638 0.092 -6.005 1.00 87.69 494 GLN A CA 1
ATOM 3713 C C . GLN A 1 494 ? -18.520 1.348 -6.041 1.00 87.69 494 GLN A C 1
ATOM 3715 O O . GLN A 1 494 ? -19.339 1.576 -5.154 1.00 87.69 494 GLN A O 1
ATOM 3720 N N . GLY A 1 495 ? -18.344 2.170 -7.077 1.00 86.44 495 GLY A N 1
ATOM 3721 C CA . GLY A 1 495 ? -19.105 3.408 -7.269 1.00 86.44 495 GLY A CA 1
ATOM 3722 C C . GLY A 1 495 ? -18.599 4.620 -6.478 1.00 86.44 495 GLY A C 1
ATOM 3723 O O . GLY A 1 495 ? -19.129 5.712 -6.664 1.00 86.44 495 GLY A O 1
ATOM 3724 N N . VAL A 1 496 ? -17.573 4.476 -5.630 1.00 91.25 496 VAL A N 1
ATOM 3725 C CA . VAL A 1 496 ? -16.933 5.624 -4.970 1.00 91.25 496 VAL A CA 1
ATOM 3726 C C . VAL A 1 496 ? -15.866 6.216 -5.886 1.00 91.25 496 VAL A C 1
ATOM 3728 O O . VAL A 1 496 ? -14.932 5.532 -6.302 1.00 91.25 496 VAL A O 1
ATOM 3731 N N . GLU A 1 497 ? -15.990 7.507 -6.181 1.00 89.56 497 GLU A N 1
ATOM 3732 C CA . GLU A 1 497 ? -15.027 8.232 -7.009 1.00 89.56 497 GLU A CA 1
ATOM 3733 C C . GLU A 1 497 ? -13.685 8.425 -6.288 1.00 89.56 497 GLU A C 1
ATOM 3735 O O . GLU A 1 497 ? -13.628 8.792 -5.110 1.00 89.56 497 GLU A O 1
ATOM 3740 N N . CYS A 1 498 ? -12.587 8.215 -7.018 1.00 91.50 498 CYS A N 1
ATOM 3741 C CA . CYS A 1 498 ? -11.242 8.569 -6.573 1.00 91.50 498 CYS A CA 1
ATOM 3742 C C . CYS A 1 498 ? -10.935 10.055 -6.845 1.00 91.50 498 CYS A C 1
ATOM 3744 O O . CYS A 1 498 ? -11.759 10.787 -7.396 1.00 91.50 498 CYS A O 1
ATOM 3746 N N . SER A 1 499 ? -9.753 10.531 -6.440 1.00 92.25 499 SER A N 1
ATOM 3747 C CA . SER A 1 499 ? -9.348 11.923 -6.674 1.00 92.25 499 SER A CA 1
ATOM 3748 C C . SER A 1 499 ? -9.257 12.255 -8.168 1.00 92.25 499 SER A C 1
ATOM 3750 O O . SER A 1 499 ? -8.980 11.388 -8.997 1.00 92.25 499 SER A O 1
ATOM 3752 N N . SER A 1 500 ? -9.412 13.534 -8.517 1.00 91.44 500 SER A N 1
ATOM 3753 C CA . SER A 1 500 ? -9.282 14.008 -9.904 1.00 91.44 500 SER A CA 1
ATOM 3754 C C . SER A 1 500 ? -7.921 13.676 -10.526 1.00 91.44 500 SER A C 1
ATOM 3756 O O . SER A 1 500 ? -7.833 13.414 -11.723 1.00 91.44 500 SER A O 1
ATOM 3758 N N . VAL A 1 501 ? -6.863 13.626 -9.711 1.00 92.06 501 VAL A N 1
ATOM 3759 C CA . VAL A 1 501 ? -5.525 13.213 -10.151 1.00 92.06 501 VAL A CA 1
ATOM 3760 C C . VAL A 1 501 ? -5.522 11.753 -10.585 1.00 92.06 501 VAL A C 1
ATOM 3762 O O . VAL A 1 501 ? -5.051 11.452 -11.677 1.00 92.06 501 VAL A O 1
ATOM 3765 N N . LEU A 1 502 ? -6.101 10.854 -9.789 1.00 93.75 502 LEU A N 1
ATOM 3766 C CA . LEU A 1 502 ? -6.196 9.442 -10.158 1.00 93.75 502 LEU A CA 1
ATOM 3767 C C . LEU A 1 502 ? -7.123 9.225 -11.362 1.00 93.75 502 LEU A C 1
ATOM 3769 O O . LEU A 1 502 ? -6.796 8.421 -12.229 1.00 93.75 502 LEU A O 1
ATOM 3773 N N . GLN A 1 503 ? -8.231 9.970 -11.452 1.00 92.38 503 GLN A N 1
ATOM 3774 C CA . GLN A 1 503 ? -9.133 9.935 -12.612 1.00 92.38 503 GLN A CA 1
ATOM 3775 C C . GLN A 1 503 ? -8.414 10.349 -13.905 1.00 92.38 503 GLN A C 1
ATOM 3777 O O . GLN A 1 503 ? -8.657 9.767 -14.960 1.00 92.38 503 GLN A O 1
ATOM 3782 N N . SER A 1 504 ? -7.488 11.313 -13.828 1.00 93.81 504 SER A N 1
ATOM 3783 C CA . SER A 1 504 ? -6.726 11.784 -14.994 1.00 93.81 504 SER A CA 1
ATOM 3784 C C . SER A 1 504 ? -5.815 10.721 -15.617 1.00 93.81 504 SER A C 1
ATOM 3786 O O . SER A 1 504 ? -5.401 10.870 -16.765 1.00 93.81 504 SER A O 1
ATOM 3788 N N . TRP A 1 505 ? -5.502 9.647 -14.886 1.00 94.31 505 TRP A N 1
ATOM 3789 C CA . TRP A 1 505 ? -4.681 8.544 -15.391 1.00 94.31 505 TRP A CA 1
ATOM 3790 C C . TRP A 1 505 ? -5.490 7.492 -16.158 1.00 94.31 505 TRP A C 1
ATOM 3792 O O . TRP A 1 505 ? -4.897 6.607 -16.771 1.00 94.31 505 TRP A O 1
ATOM 3802 N N . GLY A 1 506 ? -6.821 7.610 -16.153 1.00 91.81 506 GLY A N 1
ATOM 3803 C CA . GLY A 1 506 ? -7.733 6.675 -16.796 1.00 91.81 506 GLY A CA 1
ATOM 3804 C C . GLY A 1 506 ? -7.982 5.403 -15.986 1.00 91.81 506 GLY A C 1
ATOM 3805 O O . GLY A 1 506 ? -7.483 5.215 -14.874 1.00 91.81 506 GLY A O 1
ATOM 3806 N N . GLU A 1 507 ? -8.801 4.529 -16.562 1.00 91.75 507 GLU A N 1
ATOM 3807 C CA . GLU A 1 507 ? -9.073 3.205 -16.013 1.00 91.75 507 GLU A CA 1
ATOM 3808 C C . GLU A 1 507 ? -7.938 2.234 -16.351 1.00 91.75 507 GLU A C 1
ATOM 3810 O O . GLU A 1 507 ? -7.296 2.332 -17.399 1.00 91.75 507 GLU A O 1
ATOM 3815 N N . PHE A 1 508 ? -7.708 1.268 -15.464 1.00 95.06 508 PHE A N 1
ATOM 3816 C CA . PHE A 1 508 ? -6.736 0.203 -15.668 1.00 95.06 508 PHE A CA 1
ATOM 3817 C C . PHE A 1 508 ? -7.305 -1.126 -15.168 1.00 95.06 508 PHE A C 1
ATOM 3819 O O . PHE A 1 508 ? -8.124 -1.173 -14.249 1.00 95.06 508 PHE A O 1
ATOM 3826 N N . ARG A 1 509 ? -6.850 -2.223 -15.771 1.00 95.69 509 ARG A N 1
ATOM 3827 C CA . ARG A 1 509 ? -7.153 -3.584 -15.342 1.00 95.69 509 ARG A CA 1
ATOM 3828 C C . ARG A 1 509 ? -6.341 -3.922 -14.097 1.00 95.69 509 ARG A C 1
ATOM 3830 O O . ARG A 1 509 ? -5.106 -3.916 -14.138 1.00 95.69 509 ARG A O 1
ATOM 3837 N N . GLU A 1 510 ? -7.043 -4.224 -13.015 1.00 94.88 510 GLU A N 1
ATOM 3838 C CA . GLU A 1 510 ? -6.488 -4.753 -11.768 1.00 94.88 510 GLU A CA 1
ATOM 3839 C C . GLU A 1 510 ? -6.284 -6.262 -11.889 1.00 94.88 510 GLU A C 1
ATOM 3841 O O . GLU A 1 510 ? -7.065 -6.928 -12.567 1.00 94.88 510 GLU A O 1
ATOM 3846 N N . SER A 1 511 ? -5.270 -6.801 -11.214 1.00 93.88 511 SER A N 1
ATOM 3847 C CA . SER A 1 511 ? -5.169 -8.249 -11.059 1.00 93.88 511 SER A CA 1
ATOM 3848 C C . SER A 1 511 ? -6.290 -8.811 -10.186 1.00 93.88 511 SER A C 1
ATOM 3850 O O . SER A 1 511 ? -6.642 -8.238 -9.153 1.00 93.88 511 SER A O 1
ATOM 3852 N N . GLU A 1 512 ? -6.833 -9.950 -10.614 1.00 91.06 512 GLU A N 1
ATOM 3853 C CA . GLU A 1 512 ? -7.872 -10.700 -9.904 1.00 91.06 512 GLU A CA 1
ATOM 3854 C C . GLU A 1 512 ? -7.299 -11.672 -8.857 1.00 91.06 512 GLU A C 1
ATOM 3856 O O . GLU A 1 512 ? -8.066 -12.322 -8.145 1.00 91.06 512 GLU A O 1
ATOM 3861 N N . LEU A 1 513 ? -5.966 -11.747 -8.725 1.00 91.81 513 LEU A N 1
ATOM 3862 C CA . LEU A 1 513 ? -5.290 -12.622 -7.771 1.00 91.81 513 LEU A CA 1
ATOM 3863 C C . LEU A 1 513 ? -5.687 -12.263 -6.323 1.00 91.81 513 LEU A C 1
ATOM 3865 O O . LEU A 1 513 ? -5.458 -11.127 -5.888 1.00 91.81 513 LEU A O 1
ATOM 3869 N N . PRO A 1 514 ? -6.274 -13.199 -5.553 1.00 91.94 514 PRO A N 1
ATOM 3870 C CA . PRO A 1 514 ? -6.653 -12.950 -4.167 1.00 91.94 514 PRO A CA 1
ATOM 3871 C C . PRO A 1 514 ? -5.443 -12.607 -3.295 1.00 91.94 514 PRO A C 1
ATOM 3873 O O . PRO A 1 514 ? -4.472 -13.353 -3.231 1.00 91.94 514 PRO A O 1
ATOM 3876 N N . LEU A 1 515 ? -5.504 -11.506 -2.540 1.00 90.88 515 LEU A N 1
ATOM 3877 C CA . LEU A 1 515 ? -4.354 -11.062 -1.738 1.00 90.88 515 LEU A CA 1
ATOM 3878 C C . LEU A 1 515 ? -3.940 -12.033 -0.631 1.00 90.88 515 LEU A C 1
ATOM 3880 O O . LEU A 1 515 ? -2.794 -11.995 -0.187 1.00 90.88 515 LEU A O 1
ATOM 3884 N N . GLN A 1 516 ? -4.857 -12.889 -0.187 1.00 87.69 516 GLN A N 1
ATOM 3885 C CA . GLN A 1 516 ? -4.551 -13.952 0.765 1.00 87.69 516 GLN A 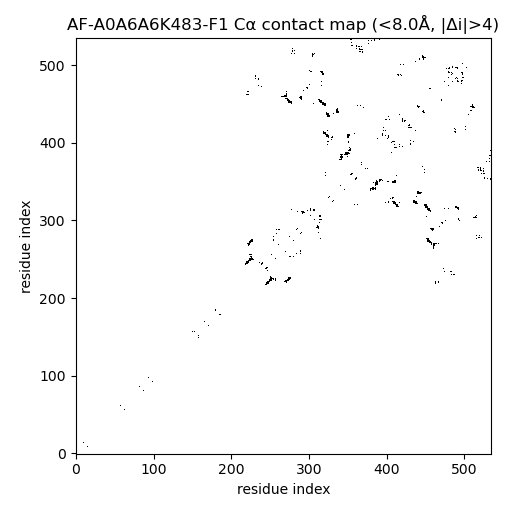CA 1
ATOM 3886 C C . GLN A 1 516 ? -3.568 -14.984 0.182 1.00 87.69 516 GLN A C 1
ATOM 3888 O O . GLN A 1 516 ? -2.747 -15.512 0.925 1.00 87.69 516 GLN A O 1
ATOM 3893 N N . ASP A 1 517 ? -3.583 -15.204 -1.137 1.00 89.38 517 ASP A N 1
ATOM 3894 C CA . ASP A 1 517 ? -2.753 -16.214 -1.804 1.00 89.38 517 ASP A CA 1
ATOM 3895 C C . ASP A 1 517 ? -1.271 -15.797 -1.807 1.00 89.38 517 ASP A C 1
ATOM 3897 O O . ASP A 1 517 ? -0.374 -16.623 -1.954 1.00 89.38 517 ASP A O 1
ATOM 3901 N N . LEU A 1 518 ? -0.977 -14.516 -1.539 1.00 89.50 518 LEU A N 1
ATOM 3902 C CA . LEU A 1 518 ? 0.393 -14.052 -1.322 1.00 89.50 518 LEU A CA 1
ATOM 3903 C C . LEU A 1 518 ? 1.046 -14.737 -0.113 1.00 89.50 518 LEU A C 1
ATOM 3905 O O . LEU A 1 518 ? 2.267 -14.879 -0.097 1.00 89.50 518 LEU A O 1
ATOM 3909 N N . GLU A 1 519 ? 0.261 -15.159 0.889 1.00 89.19 519 GLU A N 1
ATOM 3910 C CA . GLU A 1 519 ? 0.761 -15.723 2.147 1.00 89.19 519 GLU A CA 1
ATOM 3911 C C . GLU A 1 519 ? 1.738 -16.887 1.937 1.00 89.19 519 GLU A C 1
ATOM 3913 O O . GLU A 1 519 ? 2.763 -16.967 2.626 1.00 89.19 519 GLU A O 1
ATOM 3918 N N . GLU A 1 520 ? 1.419 -17.782 1.005 1.00 90.69 520 GLU A N 1
ATOM 3919 C CA . GLU A 1 520 ? 2.187 -19.000 0.742 1.00 90.69 520 GLU A CA 1
ATOM 3920 C C . GLU A 1 520 ? 3.561 -18.691 0.134 1.00 90.69 520 GLU A C 1
ATOM 3922 O O . GLU A 1 520 ? 4.517 -19.444 0.324 1.00 90.69 520 GLU A O 1
ATOM 3927 N N . HIS A 1 521 ? 3.691 -17.535 -0.521 1.00 94.44 521 HIS A N 1
ATOM 3928 C CA . HIS A 1 521 ? 4.864 -17.167 -1.308 1.00 94.44 521 HIS A CA 1
ATOM 3929 C C . HIS A 1 521 ? 5.779 -16.145 -0.626 1.00 94.44 521 HIS A C 1
ATOM 3931 O O . HIS A 1 521 ? 6.875 -15.887 -1.116 1.00 94.44 521 HIS A O 1
ATOM 3937 N N . LEU A 1 522 ? 5.389 -15.562 0.513 1.00 91.25 522 LEU A N 1
ATOM 3938 C CA . LEU A 1 522 ? 6.166 -14.487 1.151 1.00 91.25 522 LEU A CA 1
ATOM 3939 C C . LEU A 1 522 ? 7.563 -14.910 1.606 1.00 91.25 522 LEU A C 1
ATOM 3941 O O . LEU A 1 522 ? 8.522 -14.160 1.429 1.00 91.25 522 LEU A O 1
ATOM 3945 N N . ALA A 1 523 ? 7.685 -16.099 2.199 1.00 92.75 523 ALA A N 1
ATOM 3946 C CA . ALA A 1 523 ? 8.981 -16.601 2.650 1.00 92.75 523 ALA A CA 1
ATOM 3947 C C . ALA A 1 523 ? 9.923 -16.832 1.459 1.00 92.75 523 ALA A C 1
ATOM 3949 O O . ALA A 1 523 ? 11.091 -16.446 1.500 1.00 92.75 523 ALA A O 1
ATOM 3950 N N . GLU A 1 524 ? 9.392 -17.400 0.376 1.00 96.00 524 GLU A N 1
ATOM 3951 C CA . GLU A 1 524 ? 10.140 -17.625 -0.857 1.00 96.00 524 GLU A CA 1
ATOM 3952 C C . GLU A 1 524 ? 10.492 -16.311 -1.567 1.00 96.00 524 GLU A C 1
ATOM 3954 O O . GLU A 1 524 ? 11.601 -16.165 -2.072 1.00 96.00 524 GLU A O 1
ATOM 3959 N N . ALA A 1 525 ? 9.605 -15.316 -1.543 1.00 96.12 525 ALA A N 1
ATOM 3960 C CA . ALA A 1 525 ? 9.858 -13.996 -2.107 1.00 96.12 525 ALA A CA 1
ATOM 3961 C C . ALA A 1 525 ? 11.069 -13.306 -1.462 1.00 96.12 525 ALA A C 1
ATOM 3963 O O . ALA A 1 525 ? 11.906 -12.738 -2.165 1.00 96.12 525 ALA A O 1
ATOM 3964 N N . VAL A 1 526 ? 11.183 -13.381 -0.131 1.00 95.25 526 VAL A N 1
ATOM 3965 C CA . VAL A 1 526 ? 12.344 -12.855 0.605 1.00 95.25 526 VAL A CA 1
ATOM 3966 C C . VAL A 1 526 ? 13.611 -13.631 0.246 1.00 95.25 526 VAL A C 1
ATOM 3968 O O . VAL A 1 526 ? 14.642 -13.011 -0.006 1.00 95.25 526 VAL A O 1
ATOM 3971 N N . LEU A 1 527 ? 13.527 -14.964 0.173 1.00 96.88 527 LEU A N 1
ATOM 3972 C CA . LEU A 1 527 ? 14.660 -15.819 -0.184 1.00 96.88 527 LEU A CA 1
ATOM 3973 C C . LEU A 1 527 ? 15.184 -15.514 -1.594 1.00 96.88 527 LEU A C 1
ATOM 3975 O O . LEU A 1 527 ? 16.376 -15.286 -1.767 1.00 96.88 527 LEU A O 1
ATOM 3979 N N . ILE A 1 528 ? 14.298 -15.451 -2.591 1.00 97.88 528 ILE A N 1
ATOM 3980 C CA . ILE A 1 528 ? 14.669 -15.132 -3.976 1.00 97.88 528 ILE A CA 1
ATOM 3981 C C . ILE A 1 528 ? 15.314 -13.746 -4.054 1.00 97.88 528 ILE A C 1
ATOM 3983 O O . ILE A 1 528 ? 16.301 -13.572 -4.766 1.00 97.88 528 ILE A O 1
ATOM 3987 N N . ALA A 1 529 ? 14.776 -12.756 -3.336 1.00 97.25 529 ALA A N 1
ATOM 3988 C CA . ALA A 1 529 ? 15.340 -11.411 -3.340 1.00 97.25 529 ALA A CA 1
ATOM 3989 C C . ALA A 1 529 ? 16.778 -11.381 -2.798 1.00 97.25 529 ALA A C 1
ATOM 3991 O O . ALA A 1 529 ? 17.636 -10.728 -3.394 1.00 97.25 529 ALA A O 1
ATOM 3992 N N . ASP A 1 530 ? 17.034 -12.093 -1.699 1.00 96.69 530 ASP A N 1
ATOM 3993 C CA . ASP A 1 530 ? 18.358 -12.197 -1.080 1.00 96.69 530 ASP A CA 1
ATOM 3994 C C . ASP A 1 530 ? 19.349 -12.948 -1.984 1.00 96.69 530 ASP A C 1
ATOM 3996 O O . ASP A 1 530 ? 20.407 -12.417 -2.329 1.00 96.69 530 ASP A O 1
ATOM 4000 N N . GLU A 1 531 ? 18.970 -14.139 -2.459 1.00 97.19 531 GLU A N 1
ATOM 4001 C CA . GLU A 1 531 ? 19.821 -15.004 -3.287 1.00 97.19 531 GLU A CA 1
ATOM 4002 C C . GLU A 1 531 ? 20.204 -14.362 -4.628 1.00 97.19 531 GLU A C 1
ATOM 4004 O O . GLU A 1 531 ? 21.325 -14.537 -5.106 1.00 97.19 531 GLU A O 1
ATOM 4009 N N . GLU A 1 532 ? 19.296 -13.594 -5.238 1.00 97.56 532 GLU A N 1
ATOM 4010 C CA . GLU A 1 532 ? 19.543 -12.910 -6.512 1.00 97.56 532 GLU A CA 1
ATOM 4011 C C . GLU A 1 532 ? 20.126 -11.491 -6.329 1.00 97.56 532 GLU A C 1
ATOM 4013 O O . GLU A 1 532 ? 20.338 -10.764 -7.303 1.00 97.56 532 GLU A O 1
ATOM 4018 N N . GLY A 1 533 ? 20.443 -11.091 -5.091 1.00 95.88 533 GLY A N 1
ATOM 4019 C CA . GLY A 1 533 ? 21.223 -9.889 -4.793 1.00 95.88 533 GLY A CA 1
ATOM 4020 C C . GLY A 1 533 ? 20.440 -8.573 -4.805 1.00 95.88 533 GLY A C 1
ATOM 4021 O O . GLY A 1 533 ? 21.044 -7.501 -4.948 1.00 95.88 533 GLY A O 1
ATOM 4022 N N . TRP A 1 534 ? 19.117 -8.615 -4.630 1.00 97.25 534 TRP A N 1
ATOM 4023 C CA . TRP A 1 534 ? 18.312 -7.417 -4.405 1.00 97.25 534 TRP A CA 1
ATOM 4024 C C . TRP A 1 534 ? 18.489 -6.937 -2.959 1.00 97.25 534 TRP A C 1
ATOM 4026 O O . TRP A 1 534 ? 17.852 -7.432 -2.033 1.00 97.25 534 TRP A O 1
ATOM 4036 N N . LYS A 1 535 ? 19.355 -5.934 -2.784 1.00 88.50 535 LYS A N 1
ATOM 4037 C CA . LYS A 1 535 ? 19.679 -5.312 -1.485 1.00 88.50 535 LYS A CA 1
ATOM 4038 C C . LYS A 1 535 ? 18.547 -4.486 -0.890 1.00 88.50 535 LYS A C 1
ATOM 4040 O O . LYS A 1 535 ? 17.759 -3.908 -1.665 1.00 88.50 535 LYS A O 1
#

Mean predicted aligned error: 18.55 Å

Secondary structure (DSSP, 8-state):
-----------HHHHHHHHHHHHHHHHHHTTSSSSS-----S--HHHHHHHHHHHHHHHHHHHHHHHHHHHHHHHHHHHTTS-HHHHHHHHHHHHHHHHHHHHHHHHHHTS-SSS--TT--------SSSS---SHHHHHHHHHHHHHHHTTS-HHHHHHHHHHHHHHHHHHHHHHHHHTTSSSS-TT-----------SSSHHHHHHHHHHHHTTS--EEEEEE-S-GGGTHHHHHHHHHHH-PEEEEEE--HHHHHHHHHHHGGG---SEEEEESHHHHHHHHHTT-EE----HHHHHHS-GGGB-TTSS-EEEEEEEEEEEEETTT--GGG---TGGGGSGGGTTTEE---TTSHHHHHHHHHHHHHH-HHHHHHHHHHHHHTBSS---S-HHHHHHHHHTTS-SEEEEEHHHHHHHHH---HHHHHHHHHEEEE-SSSSSSS-B-EEEEEEEEETT-SSHHHHHHHHHHHTSHHHHHHHHHHHTPEESSTT----HHHHTT---PBP---GGGGGGGHHHHHHHHHHTT--

Solvent-accessible surface area (backbone atoms only — not comparable to full-atom values): 30206 Å² total; per-residue (Å²): 136,87,88,82,86,86,88,78,89,78,57,74,71,53,53,55,50,47,52,52,48,50,54,49,50,56,57,57,59,63,63,72,72,75,80,82,82,90,85,82,83,95,76,58,70,64,59,54,51,51,52,51,49,50,52,53,48,45,55,67,51,45,51,60,51,52,50,50,52,54,50,50,52,52,48,45,73,73,48,70,85,58,62,67,72,59,57,52,53,51,52,52,52,48,49,56,65,61,45,44,58,63,52,50,53,54,55,60,72,68,61,82,93,83,76,78,70,89,87,72,78,75,93,78,76,92,86,80,82,88,79,69,95,64,69,67,67,54,50,57,57,50,49,55,55,46,52,70,61,55,76,78,55,58,67,70,60,55,51,50,51,52,51,55,48,46,54,71,68,46,49,65,63,53,52,55,52,59,67,58,69,78,72,90,66,73,91,87,72,84,72,97,72,88,90,79,93,85,87,86,74,71,73,67,60,54,55,58,51,54,57,54,51,60,69,66,56,69,51,54,32,32,34,38,26,41,54,65,60,88,66,42,51,66,56,43,49,49,49,22,72,75,68,60,36,43,70,45,75,48,74,48,56,57,71,57,51,50,52,45,48,59,74,40,42,83,71,30,70,40,12,25,40,34,33,62,42,54,65,56,52,50,49,37,47,75,70,63,47,38,36,64,53,90,47,73,66,51,64,72,48,37,56,69,49,50,34,42,94,79,24,41,36,39,45,41,30,30,39,40,59,26,38,38,31,15,63,90,72,41,65,74,87,80,61,57,38,73,69,59,53,25,42,75,93,38,52,44,21,34,31,45,47,32,44,86,37,68,69,46,28,49,50,43,7,48,38,28,73,75,61,35,61,74,53,36,47,54,34,49,39,28,34,52,67,9,35,42,58,83,47,57,72,50,54,61,52,24,50,50,38,18,49,72,59,65,15,27,33,14,59,29,51,44,26,54,53,40,50,35,61,69,37,88,48,70,70,30,43,54,32,44,74,42,38,47,80,44,69,29,13,66,92,53,83,67,24,21,52,64,48,27,34,29,41,29,35,28,55,48,29,83,35,52,72,48,29,52,51,49,54,47,48,46,55,30,67,70,42,24,40,53,46,12,40,75,58,37,29,36,42,54,39,84,93,46,72,54,34,73,68,59,57,72,71,54,88,78,53,61,39,78,71,43,58,64,66,33,64,82,29,42,69,56,24,51,49,46,32,56,77,50,63,43,80

pLDDT: mean 73.0, std 26.87, range [24.34, 98.62]

Radius of gyration: 37.54 Å; Cα contacts (8 Å, |Δi|>4): 674; chains: 1; bounding box: 59×80×116 Å

Sequence (535 aa):
MGCQLLCCDVAPRHLATAVVALIWLFITAGSTYANTASNATAADDTATKVICNVIVFVQKLGLPIMTGVILGSSIMAIFGRLAWPAIVMLVVFTAIFFGAGKLMAKFAAGLGSEIGDAKNFECKGEGFVQKLGLPIMTGVILGSSIMAIFGKLAWPAIVMLVVFTAIFFGAGKLMAKFAAGINGDEASKFNCVDGGNATLSVGLGIGFLYDRYQSSQGEVVNVYSSRKEELLRDLFGKFTAETGIKVQYINDEAAQLIARMESEGMYSKADVFLTADAVNLILAKKRGLLQAVRSNVLEQVIPARYRDVEGYWFGLTKRARVVVYNKALVDVGDLSTYEDLANPKWKGKILVRSSSSPYNQSLIAFMIASNGSAATRAWVRGLVANFARKPSGGDTDQIYAAAAGEGGIAIVNSYYWGRVSASSGKTDQDAASKLAVFFPNQREGEGAMVNISGGAIAKHARNFANAVRLLEFLSSAEAQKIYAYVNQEYPIVQGVECSSVLQSWGEFRESELPLQDLEEHLAEAVLIADEEGWK

Foldseek 3Di:
DDDDDDDDDDDVVNVVVVVVVVVVVVVVVVVVVPPPDPDDPDDCPVVVVVVVVVVVVCVVPVVVVVVVVVVVVVCCVVPVPDDPVVVVVVVVVVCVVVVVVVVVVVVVVPDDDDDDDPPPDDPDDPDDPPPDPPPPVCCVVVVVVVCVVPVPDDPVVVVVVVVVCCVVVVPVVVVVVVVCPDDNDDPPDDDDDDDDDDPDDPVPPVVVVVVVVVPPPFAEAEEEEQDDCVLCVVLQVVLCVVPVYHYHYDYDHLVVSLVVLVVCDLVDQHFKYWYFWPVSLLVSVVVVFFDADDDPLQPVFFDQLQADPRRFKGFLFKWFFWKKFFVVADDPVQAAALQSLLPCVLALAEAEAFCPDSVLLLVLLVCCVFPNLVSSLSSLLSNVRNHNDAHDDAQLVSLLCNLVVSHGIYGHIQLSLLPLLPDPDPSSVSSNVGIDIDAHQQPHGQWTEMTGRMMGTTPNNPNNVVSVSSRSSSSDLVVQLSSCAVSVTHGSGPPRDHHPSVVVNPDTRYGPRRSSSSSVCSVVSSVSCVVSPRD

Organism: Hevea brasiliensis (NCBI:txid3981)

Nearest PDB structures (foldseek):
  2voz-assembly1_B  TM=9.701E-01  e=3.361E-37  Synechocystis sp. PCC 6803
  1y4t-assembly2_D  TM=9.462E-01  e=6.912E-37  Campylobacter jejuni
  8rk1-assembly1_A  TM=9.651E-01  e=6.173E-33  Prochlorococcus marinus subsp. pastoris str. CCMP1986
  8k7n-assembly1_A  TM=8.926E-01  e=9.568E-23  Klebsiella pneumoniae
  1xvx-assembly1_A  TM=8.830E-01  e=2.821E-21  Yersinia enterocolitica